Protein AF-A0A015JN19-F1 (afdb_monomer_lite)

Radius of gyration: 40.15 Å; chains: 1; bounding box: 80×91×100 Å

pLDDT: mean 84.76, std 10.64, range [30.58, 96.81]

Secondary structure (DSSP, 8-state):
----------TTS-TTTSS--HHHHHHHHGGGS--S-HHHHHHHHHHHHH-SS-GGG--EE--GGGEEEEEEEETTEEEEEESS-EEEEEETTTTEEEEE-TTEEEEEEEPPSTTHHHHHHS--EEEEEEEE-TTT--EEEEEEEEETTTSS--HHHHHHHTGGGS--S-HHHHHHHHHHHHH-SS-GGG--EE--GGGEEEEEEETTTTEEEEEESS-EEEEEETTTTEEEEESTTEEEEEEE-SSHHHHHHHHT-SSEEEEEEEE-TTT--EEEEEEEEETTTSS--HHHHHHHTGGGS--S-HHHHHHHHHHHHH-SS-GGG--EE--GGGEEEEEEEETTEEEEEESS-EEEEEETTTTEEEEE-TTEEEEEEE-S-GGGHHHHHHT--EEEEEEEE-TTT--EEEEEEEEETTTSS--HHHHHHHTGGGS--S-HHHHHHHHHHHHH-SS-GGG--EE--GGGEEEEEEEETTEEEEEESS-EEEEEETTTTEEEEE-SEEEEEEE-S-TTSHHHHHHH-SEEEEEEEE-TTT--EEEEEEEEETTTSS--HHHHHHHHGGGS--S-HHHHHHHHHHHHH-SS-GGG------GGGEEEEEEEETTEEEEEE------

Structure (mmCIF, N/CA/C/O backbone):
data_AF-A0A015JN19-F1
#
_entry.id   AF-A0A015JN19-F1
#
loop_
_atom_site.group_PDB
_atom_site.id
_atom_site.type_symbol
_atom_site.label_atom_id
_atom_site.label_alt_id
_atom_site.label_comp_id
_atom_site.label_asym_id
_atom_site.label_entity_id
_atom_site.label_seq_id
_atom_site.pdbx_PDB_ins_code
_atom_site.Cartn_x
_atom_site.Cartn_y
_atom_site.Cartn_z
_atom_site.occupancy
_atom_site.B_iso_or_equiv
_atom_site.auth_seq_id
_atom_site.auth_comp_id
_atom_site.auth_asym_id
_atom_site.auth_atom_id
_atom_site.pdbx_PDB_model_num
ATOM 1 N N . MET A 1 1 ? 24.645 48.685 56.802 1.00 35.44 1 MET A N 1
ATOM 2 C CA . MET A 1 1 ? 25.236 47.329 56.812 1.00 35.44 1 MET A CA 1
ATOM 3 C C . MET A 1 1 ? 24.149 46.320 57.137 1.00 35.44 1 MET A C 1
ATOM 5 O O . MET A 1 1 ? 23.300 46.589 57.977 1.00 35.44 1 MET A O 1
ATOM 9 N N . ASP A 1 2 ? 24.126 45.243 56.363 1.00 36.19 2 ASP A N 1
ATOM 10 C CA . ASP A 1 2 ? 22.939 44.540 55.882 1.00 36.19 2 ASP A CA 1
ATOM 11 C C . ASP A 1 2 ? 22.114 43.716 56.876 1.00 36.19 2 ASP A C 1
ATOM 13 O O . ASP A 1 2 ? 22.612 42.882 57.632 1.00 36.19 2 ASP A O 1
ATOM 17 N N . LYS A 1 3 ? 20.789 43.855 56.725 1.00 38.75 3 LYS A N 1
ATOM 18 C CA . LYS A 1 3 ? 19.780 42.887 57.163 1.00 38.75 3 LYS A CA 1
ATOM 19 C C . LYS A 1 3 ? 19.909 41.618 56.312 1.00 38.75 3 LYS A C 1
ATOM 21 O O . LYS A 1 3 ? 19.446 41.584 55.173 1.00 38.75 3 LYS A O 1
ATOM 26 N N . LYS A 1 4 ? 20.450 40.535 56.880 1.00 39.12 4 LYS A N 1
ATOM 27 C CA . LYS A 1 4 ? 20.307 39.184 56.310 1.00 39.12 4 LYS A CA 1
ATOM 28 C C . LYS A 1 4 ? 18.822 38.794 56.276 1.00 39.12 4 LYS A C 1
ATOM 30 O O . LYS A 1 4 ? 18.249 38.359 57.274 1.00 39.12 4 LYS A O 1
ATOM 35 N N . ARG A 1 5 ? 18.198 38.952 55.104 1.00 38.03 5 ARG A N 1
ATOM 36 C CA . ARG A 1 5 ? 16.923 38.324 54.727 1.00 38.03 5 ARG A CA 1
ATOM 37 C C . ARG A 1 5 ? 17.065 36.807 54.906 1.00 38.03 5 ARG A C 1
ATOM 39 O O . ARG A 1 5 ? 17.761 36.155 54.136 1.00 38.03 5 ARG A O 1
ATOM 46 N N . LYS A 1 6 ? 16.379 36.236 55.901 1.00 36.50 6 LYS A N 1
ATOM 47 C CA . LYS A 1 6 ? 16.051 34.803 55.909 1.00 36.50 6 LYS A CA 1
ATOM 48 C C . LYS A 1 6 ? 15.160 34.536 54.693 1.00 36.50 6 LYS A C 1
ATOM 50 O O . LYS A 1 6 ? 13.994 34.925 54.689 1.00 36.50 6 LYS A O 1
ATOM 55 N N . ILE A 1 7 ? 15.710 33.904 53.659 1.00 38.81 7 ILE A N 1
ATOM 56 C CA . ILE A 1 7 ? 14.927 33.360 52.547 1.00 38.81 7 ILE A CA 1
ATOM 57 C C . ILE A 1 7 ? 14.112 32.196 53.115 1.00 38.81 7 ILE A C 1
ATOM 59 O O . ILE A 1 7 ? 14.630 31.120 53.401 1.00 38.81 7 ILE A O 1
ATOM 63 N N . LYS A 1 8 ? 12.823 32.446 53.339 1.00 35.91 8 LYS A N 1
ATOM 64 C CA . LYS A 1 8 ? 11.819 31.431 53.648 1.00 35.91 8 LYS A CA 1
ATOM 65 C C . LYS A 1 8 ? 11.546 30.694 52.329 1.00 35.91 8 LYS A C 1
ATOM 67 O O . LYS A 1 8 ? 10.739 31.162 51.533 1.00 35.91 8 LYS A O 1
ATOM 72 N N . LEU A 1 9 ? 12.277 29.612 52.045 1.00 39.22 9 LEU A N 1
ATOM 73 C CA . LEU A 1 9 ? 11.981 28.726 50.910 1.00 39.22 9 LEU A CA 1
ATOM 74 C C . LEU A 1 9 ? 10.524 28.256 51.042 1.00 39.22 9 LEU A C 1
ATOM 76 O O . LEU A 1 9 ? 10.149 27.619 52.026 1.00 39.22 9 LEU A O 1
ATOM 80 N N . SER A 1 10 ? 9.674 28.663 50.102 1.00 44.41 10 SER A N 1
ATOM 81 C CA . SER A 1 10 ? 8.234 28.440 50.169 1.00 44.41 10 SER A CA 1
ATOM 82 C C . SER A 1 10 ? 7.906 26.963 49.939 1.00 44.41 10 SER A C 1
ATOM 84 O O . SER A 1 10 ? 8.078 26.457 48.831 1.00 44.41 10 SER A O 1
ATOM 86 N N . TYR A 1 11 ? 7.340 26.303 50.950 1.00 54.66 11 TYR A N 1
ATOM 87 C CA . TYR A 1 11 ? 6.788 24.938 50.896 1.00 54.66 11 TYR A CA 1
ATOM 88 C C . TYR A 1 11 ? 5.686 24.724 49.831 1.00 54.66 11 TYR A C 1
ATOM 90 O O . TYR A 1 11 ? 5.225 23.603 49.637 1.00 54.66 11 TYR A O 1
ATOM 98 N N . ASN A 1 12 ? 5.285 25.775 49.109 1.00 61.34 12 ASN A N 1
ATOM 99 C CA . ASN A 1 12 ? 4.163 25.762 48.170 1.00 61.34 12 ASN A CA 1
ATOM 100 C C . ASN A 1 12 ? 4.568 25.495 46.712 1.00 61.34 12 ASN A C 1
ATOM 102 O O . ASN A 1 12 ? 3.700 25.334 45.861 1.00 61.34 12 ASN A O 1
ATOM 106 N N . VAL A 1 13 ? 5.863 25.435 46.393 1.00 68.88 13 VAL A N 1
ATOM 107 C CA . VAL A 1 13 ? 6.324 25.222 45.012 1.00 68.88 13 VAL A CA 1
ATOM 108 C C . VAL A 1 13 ? 6.382 23.722 44.712 1.00 68.88 13 VAL A C 1
ATOM 110 O O . VAL A 1 13 ? 6.924 22.925 45.485 1.00 68.88 13 VAL A O 1
ATOM 113 N N . CYS A 1 14 ? 5.765 23.293 43.611 1.00 76.44 14 CYS A N 1
ATOM 114 C CA . CYS A 1 14 ? 5.881 21.925 43.121 1.00 76.44 14 CYS A CA 1
ATOM 115 C C . CYS A 1 14 ? 7.292 21.684 42.577 1.00 76.44 14 CYS A C 1
ATOM 117 O O . CYS A 1 14 ? 7.756 22.447 41.734 1.00 76.44 14 CYS A O 1
ATOM 119 N N . LYS A 1 15 ? 7.962 20.616 43.034 1.00 74.75 15 LYS A N 1
ATOM 120 C CA . LYS A 1 15 ? 9.330 20.282 42.597 1.00 74.75 15 LYS A CA 1
ATOM 121 C C . LYS A 1 15 ? 9.414 19.998 41.095 1.00 74.75 15 LYS A C 1
ATOM 123 O O . LYS A 1 15 ? 10.415 20.330 40.481 1.00 74.75 15 LYS A O 1
ATOM 128 N N . ILE A 1 16 ? 8.360 19.413 40.525 1.00 78.75 16 ILE A N 1
ATOM 129 C CA . ILE A 1 16 ? 8.299 19.046 39.105 1.00 78.75 16 ILE A CA 1
ATOM 130 C C . ILE A 1 16 ? 8.028 20.281 38.237 1.00 78.75 16 ILE A C 1
ATOM 132 O O . ILE A 1 16 ? 8.689 20.487 37.228 1.00 78.75 16 ILE A O 1
ATOM 136 N N . CYS A 1 17 ? 7.080 21.134 38.631 1.00 81.25 17 CYS A N 1
ATOM 137 C CA . CYS A 1 17 ? 6.666 22.275 37.805 1.00 81.25 17 CYS A CA 1
ATOM 138 C C . CYS A 1 17 ? 7.434 23.572 38.095 1.00 81.25 17 CYS A C 1
ATOM 140 O O . CYS A 1 17 ? 7.232 24.560 37.395 1.00 81.25 17 CYS A O 1
ATOM 142 N N . ASN A 1 18 ? 8.228 23.604 39.168 1.00 77.06 18 ASN A N 1
ATOM 143 C CA . ASN A 1 18 ? 8.888 24.795 39.710 1.00 77.06 18 ASN A CA 1
ATOM 144 C C . ASN A 1 18 ? 7.947 26.010 39.915 1.00 77.06 18 ASN A C 1
ATOM 146 O O . ASN A 1 18 ? 8.365 27.164 39.885 1.00 77.06 18 ASN A O 1
ATOM 150 N N . ARG A 1 19 ? 6.650 25.743 40.131 1.00 79.69 19 ARG A N 1
ATOM 151 C CA . ARG A 1 19 ? 5.586 26.719 40.430 1.00 79.69 19 ARG A CA 1
ATOM 152 C C . ARG A 1 19 ? 4.501 26.088 41.307 1.00 79.69 19 ARG A C 1
ATOM 154 O O . ARG A 1 19 ? 4.518 24.874 41.522 1.00 79.69 19 ARG A O 1
ATOM 161 N N . ILE A 1 20 ? 3.565 26.887 41.822 1.00 78.88 20 ILE A N 1
ATOM 162 C CA . ILE A 1 20 ? 2.330 26.353 42.424 1.00 78.88 20 ILE A CA 1
ATOM 163 C C . ILE A 1 20 ? 1.507 25.712 41.297 1.00 78.88 20 ILE A C 1
ATOM 165 O O . ILE A 1 20 ? 1.360 26.306 40.232 1.00 78.88 20 ILE A O 1
ATOM 169 N N . CYS A 1 21 ? 1.034 24.485 41.506 1.00 86.75 21 CYS A N 1
ATOM 170 C CA . CYS A 1 21 ? 0.289 23.700 40.519 1.00 86.75 21 CYS A CA 1
ATOM 171 C C . CYS A 1 21 ? -0.862 22.948 41.214 1.00 86.75 21 CYS A C 1
ATOM 173 O O . CYS A 1 21 ? -0.870 22.877 42.448 1.00 86.75 21 CYS A O 1
ATOM 175 N N . TYR A 1 22 ? -1.808 22.367 40.466 1.00 89.12 22 TYR A N 1
ATOM 176 C CA . TYR A 1 22 ? -3.026 21.775 41.049 1.00 89.12 22 TYR A CA 1
ATOM 177 C C . TYR A 1 22 ? -2.732 20.669 42.066 1.00 89.12 22 TYR A C 1
ATOM 179 O O . TYR A 1 22 ? -3.342 20.656 43.130 1.00 89.12 22 TYR A O 1
ATOM 187 N N . THR A 1 23 ? -1.717 19.833 41.824 1.00 87.75 23 THR A N 1
ATOM 188 C CA . THR A 1 23 ? -1.220 18.836 42.792 1.00 87.75 23 THR A CA 1
ATOM 189 C C . THR A 1 23 ? -1.025 19.401 44.204 1.00 87.75 23 THR A C 1
ATOM 191 O O . THR A 1 23 ? -1.321 18.729 45.187 1.00 87.75 23 THR A O 1
ATOM 194 N N . ARG A 1 24 ? -0.521 20.638 44.339 1.00 87.50 24 ARG A N 1
ATOM 195 C CA . ARG A 1 24 ? -0.306 21.256 45.659 1.00 87.50 24 ARG A CA 1
ATOM 196 C C . ARG A 1 24 ? -1.611 21.642 46.339 1.00 87.50 24 ARG A C 1
ATOM 198 O O . ARG A 1 24 ? -1.690 21.526 47.556 1.00 87.50 24 ARG A O 1
ATOM 205 N N . HIS A 1 25 ? -2.600 22.079 45.567 1.00 88.19 25 HIS A N 1
ATOM 206 C CA . HIS A 1 25 ? -3.937 22.359 46.076 1.00 88.19 25 HIS A CA 1
ATOM 207 C C . HIS A 1 25 ? -4.622 21.062 46.521 1.00 88.19 25 HIS A C 1
ATOM 209 O O . HIS A 1 25 ? -5.074 20.984 47.657 1.00 88.19 25 HIS A O 1
ATOM 215 N N . PHE A 1 26 ? -4.551 19.992 45.721 1.00 90.75 26 PHE A N 1
ATOM 216 C CA . PHE A 1 26 ? -5.075 18.682 46.125 1.00 90.75 26 PHE A CA 1
ATOM 217 C C . PHE A 1 26 ? -4.428 18.145 47.407 1.00 90.75 26 PHE A C 1
ATOM 219 O O . PHE A 1 26 ? -5.138 17.711 48.305 1.00 90.75 26 PHE A O 1
ATOM 226 N N . GLN A 1 27 ? -3.100 18.247 47.548 1.00 88.19 27 GLN A N 1
ATOM 227 C CA . GLN A 1 27 ? -2.390 17.818 48.764 1.00 88.19 27 GLN A CA 1
ATOM 228 C C . GLN A 1 27 ? -2.879 18.512 50.044 1.00 88.19 27 GLN A C 1
ATOM 230 O O . GLN A 1 27 ? -2.790 17.930 51.124 1.00 88.19 27 GLN A O 1
ATOM 235 N N . GLN A 1 28 ? -3.362 19.754 49.944 1.00 85.31 28 GLN A N 1
ATOM 236 C CA . GLN A 1 28 ? -3.921 20.483 51.086 1.00 85.31 28 GLN A CA 1
ATOM 237 C C . GLN A 1 28 ? -5.311 19.956 51.474 1.00 85.31 28 GLN A C 1
ATOM 239 O O . GLN A 1 28 ? -5.663 19.997 52.652 1.00 85.31 28 GLN A O 1
ATOM 244 N N . ASP A 1 29 ? -6.039 19.391 50.508 1.00 84.88 29 ASP A N 1
ATOM 245 C CA . ASP A 1 29 ? -7.428 18.952 50.635 1.00 84.88 29 ASP A CA 1
ATOM 246 C C . ASP A 1 29 ? -7.598 17.429 50.763 1.00 84.88 29 ASP A C 1
ATOM 248 O O . ASP A 1 29 ? -8.730 16.968 50.842 1.00 84.88 29 ASP A O 1
ATOM 252 N N . PHE A 1 30 ? -6.533 16.617 50.822 1.00 87.12 30 PHE A N 1
ATOM 253 C CA . PHE A 1 30 ? -6.646 15.142 50.871 1.00 87.12 30 PHE A CA 1
ATOM 254 C C . PHE A 1 30 ? -7.585 14.608 51.955 1.00 87.12 30 PHE A C 1
ATOM 256 O O . PHE A 1 30 ? -8.261 13.607 51.747 1.00 87.12 30 PHE A O 1
ATOM 263 N N . LYS A 1 31 ? -7.686 15.304 53.091 1.00 84.81 31 LYS A N 1
ATOM 264 C CA . LYS A 1 31 ? -8.605 14.933 54.178 1.00 84.81 31 LYS A CA 1
ATOM 265 C C . LYS A 1 31 ? -10.086 15.017 53.786 1.00 84.81 31 LYS A C 1
ATOM 267 O O . LYS A 1 31 ? -10.908 14.386 54.438 1.00 84.81 31 LYS A O 1
ATOM 272 N N . ASN A 1 32 ? -10.416 15.786 52.751 1.00 83.88 32 ASN A N 1
ATOM 273 C CA . ASN A 1 32 ? -11.778 15.991 52.263 1.00 83.88 32 ASN A CA 1
ATOM 274 C C . ASN A 1 32 ? -12.181 14.960 51.190 1.00 83.88 32 ASN A C 1
ATOM 276 O O . ASN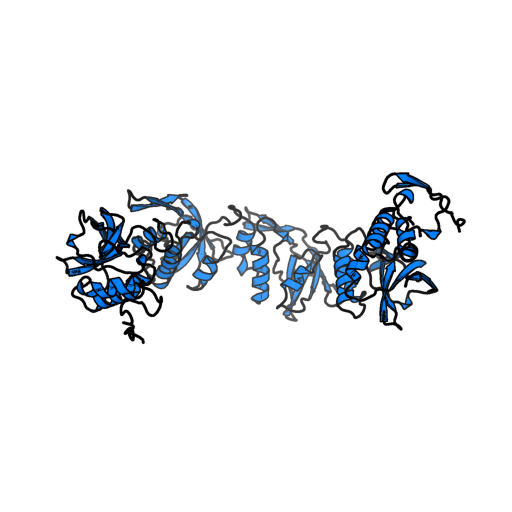 A 1 32 ? -13.350 14.905 50.819 1.00 83.88 32 ASN A O 1
ATOM 280 N N . TRP A 1 33 ? -11.241 14.141 50.703 1.00 85.88 33 TRP A N 1
ATOM 281 C CA . TRP A 1 33 ? -11.442 13.178 49.613 1.00 85.88 33 TRP A CA 1
ATOM 282 C C . TRP A 1 33 ? -11.339 11.727 50.103 1.00 85.88 33 TRP A C 1
ATOM 284 O O . TRP A 1 33 ? -10.601 10.933 49.526 1.00 85.88 33 TRP A O 1
ATOM 294 N N . THR A 1 34 ? -12.033 11.395 51.196 1.00 89.25 34 THR A N 1
ATOM 295 C CA . THR A 1 34 ? -11.994 10.050 51.790 1.00 89.25 34 THR A CA 1
ATOM 296 C C . THR A 1 34 ? -13.304 9.291 51.604 1.00 89.25 34 THR A C 1
ATOM 298 O O . THR A 1 34 ? -14.393 9.804 51.867 1.00 89.25 34 THR A O 1
ATOM 301 N N . SER A 1 35 ? -13.166 8.046 51.165 1.00 89.81 35 SER A N 1
ATOM 302 C CA . SER A 1 35 ? -14.223 7.065 50.939 1.00 89.81 35 SER A CA 1
ATOM 303 C C . SER A 1 35 ? -14.417 6.095 52.104 1.00 89.81 35 SER A C 1
ATOM 305 O O . SER A 1 35 ? -15.334 5.272 52.081 1.00 89.81 35 SER A O 1
ATOM 307 N N . GLY A 1 36 ? -13.521 6.137 53.095 1.00 87.12 36 GLY A N 1
ATOM 308 C CA . GLY A 1 36 ? -13.415 5.119 54.140 1.00 87.12 36 GLY A CA 1
ATOM 309 C C . GLY A 1 36 ? -12.744 3.813 53.690 1.00 87.12 36 GLY A C 1
ATOM 310 O O . GLY A 1 36 ? -12.576 2.918 54.517 1.00 87.12 36 GLY A O 1
ATOM 311 N N . ASN A 1 37 ? -12.335 3.693 52.420 1.00 90.75 37 ASN A N 1
ATOM 312 C CA . ASN A 1 37 ? -11.537 2.585 51.897 1.00 90.75 37 ASN A CA 1
ATOM 313 C C . ASN A 1 37 ? -10.152 3.097 51.474 1.00 90.75 37 ASN A C 1
ATOM 315 O O . ASN A 1 37 ? -10.031 3.938 50.584 1.00 90.75 37 ASN A O 1
ATOM 319 N N . ASN A 1 38 ? -9.103 2.559 52.102 1.00 90.50 38 ASN A N 1
ATOM 320 C CA . ASN A 1 38 ? -7.730 3.012 51.880 1.00 90.50 38 ASN A CA 1
ATOM 321 C C . ASN A 1 38 ? -7.257 2.816 50.435 1.00 90.50 38 ASN A C 1
ATOM 323 O O . ASN A 1 38 ? -6.520 3.658 49.934 1.00 90.50 38 ASN A O 1
ATOM 327 N N . ASP A 1 39 ? -7.665 1.744 49.758 1.00 90.38 39 ASP A N 1
ATOM 328 C CA . ASP A 1 39 ? -7.220 1.455 48.392 1.00 90.38 39 ASP A CA 1
ATOM 329 C C . ASP A 1 39 ? -7.827 2.450 47.396 1.00 90.38 39 ASP A C 1
ATOM 331 O O . ASP A 1 39 ? -7.123 2.992 46.542 1.00 90.38 39 ASP A O 1
ATOM 335 N N . ILE A 1 40 ? -9.112 2.774 47.566 1.00 91.44 40 ILE A N 1
ATOM 336 C CA . ILE A 1 40 ? -9.801 3.807 46.780 1.00 91.44 40 ILE A CA 1
ATOM 337 C C . ILE A 1 40 ? -9.209 5.187 47.065 1.00 91.44 40 ILE A C 1
ATOM 339 O O . ILE A 1 40 ? -8.918 5.933 46.130 1.00 91.44 40 ILE A O 1
ATOM 343 N N . ASP A 1 41 ? -8.990 5.520 48.337 1.00 93.06 41 ASP A N 1
ATOM 344 C CA . ASP A 1 41 ? -8.435 6.815 48.738 1.00 93.06 41 ASP A CA 1
ATOM 345 C C . ASP A 1 41 ? -7.018 6.996 48.187 1.00 93.06 41 ASP A C 1
ATOM 347 O O . ASP A 1 41 ? -6.698 8.044 47.621 1.00 93.06 41 ASP A O 1
ATOM 351 N N . ASN A 1 42 ? -6.186 5.955 48.275 1.00 91.56 42 ASN A N 1
ATOM 352 C CA . ASN A 1 42 ? -4.843 5.938 47.701 1.00 91.56 42 ASN A CA 1
ATOM 353 C C . ASN A 1 42 ? -4.886 6.096 46.175 1.00 91.56 42 ASN A C 1
ATOM 355 O O . ASN A 1 42 ? -4.088 6.855 45.621 1.00 91.56 42 ASN A O 1
ATOM 359 N N . PHE A 1 43 ? -5.820 5.428 45.492 1.00 92.19 43 PHE A N 1
ATOM 360 C CA . PHE A 1 43 ? -5.988 5.550 44.045 1.00 92.19 43 PHE A CA 1
ATOM 361 C C . PHE A 1 43 ? -6.420 6.965 43.632 1.00 92.19 43 PHE A C 1
ATOM 363 O O . PHE A 1 43 ? -5.806 7.572 42.751 1.00 92.19 43 PHE A O 1
ATOM 370 N N . ILE A 1 44 ? -7.418 7.542 44.307 1.00 93.38 44 ILE A N 1
ATOM 371 C CA . ILE A 1 44 ? -7.865 8.923 44.076 1.00 93.38 44 ILE A CA 1
ATOM 372 C C . ILE A 1 44 ? -6.698 9.894 44.288 1.00 93.38 44 ILE A C 1
ATOM 374 O O . ILE A 1 44 ? -6.381 10.678 43.389 1.00 93.38 44 ILE A O 1
ATOM 378 N N . GLN A 1 45 ? -5.993 9.795 45.417 1.00 93.62 45 GLN A N 1
ATOM 379 C CA . GLN A 1 45 ? -4.831 10.638 45.708 1.00 93.62 45 GLN A CA 1
ATOM 380 C C . GLN A 1 45 ? -3.723 10.473 44.663 1.00 93.62 45 GLN A C 1
ATOM 382 O O . GLN A 1 45 ? -3.128 11.465 44.245 1.00 93.62 45 GLN A O 1
ATOM 387 N N . TYR A 1 46 ? -3.465 9.254 44.185 1.00 92.56 46 TYR A N 1
ATOM 388 C CA . TYR A 1 46 ? -2.499 9.002 43.117 1.00 92.56 46 TYR A CA 1
ATOM 389 C C . TYR A 1 46 ? -2.848 9.767 41.827 1.00 92.56 46 TYR A C 1
ATOM 391 O O . TYR A 1 46 ? -1.980 10.431 41.242 1.00 92.56 46 TYR A O 1
ATOM 399 N N . THR A 1 47 ? -4.120 9.753 41.408 1.00 92.62 47 THR A N 1
ATOM 400 C CA . THR A 1 47 ? -4.562 10.524 40.229 1.00 92.62 47 THR A CA 1
ATOM 401 C C . THR A 1 47 ? -4.429 12.036 40.446 1.00 92.62 47 THR A C 1
ATOM 403 O O . THR A 1 47 ? -3.905 12.747 39.586 1.00 92.62 47 THR A O 1
ATOM 406 N N . GLN A 1 48 ? -4.795 12.528 41.633 1.00 93.44 48 GLN A N 1
ATOM 407 C CA . GLN A 1 48 ? -4.676 13.937 42.021 1.00 93.44 48 GLN A CA 1
ATOM 408 C C . GLN A 1 48 ? -3.217 14.413 42.080 1.00 93.44 48 GLN A C 1
ATOM 410 O O . GLN A 1 48 ? -2.898 15.531 41.667 1.00 93.44 48 GLN A O 1
ATOM 415 N N . LEU A 1 49 ? -2.300 13.564 42.555 1.00 91.56 49 LEU A N 1
ATOM 416 C CA . LEU A 1 49 ? -0.868 13.863 42.589 1.00 91.56 49 LEU A CA 1
ATOM 417 C C . LEU A 1 49 ? -0.284 14.011 41.183 1.00 91.56 49 LEU A C 1
ATOM 419 O O . LEU A 1 49 ? 0.580 14.862 40.971 1.00 91.56 49 LEU A O 1
ATOM 423 N N . SER A 1 50 ? -0.809 13.249 40.226 1.00 89.75 50 SER A N 1
ATOM 424 C CA . SER A 1 50 ? -0.388 13.264 38.822 1.00 89.75 50 SER A CA 1
ATOM 425 C C . SER A 1 50 ? -0.942 14.462 38.029 1.00 89.75 50 SER A C 1
ATOM 427 O O . SER A 1 50 ? -0.414 14.816 36.970 1.00 89.75 50 SER A O 1
ATOM 429 N N . ALA A 1 51 ? -1.978 15.132 38.541 1.00 89.25 51 ALA A N 1
ATOM 430 C CA . ALA A 1 51 ? -2.696 16.228 37.892 1.00 89.25 51 ALA A CA 1
ATOM 431 C C . ALA A 1 51 ? -1.978 17.586 38.024 1.00 89.25 51 ALA A C 1
ATOM 433 O O . ALA A 1 51 ? -2.530 18.555 38.522 1.00 89.25 51 ALA A O 1
ATOM 434 N N . HIS A 1 52 ? -0.721 17.692 37.590 1.00 88.12 52 HIS A N 1
ATOM 435 C CA . HIS A 1 52 ? 0.091 18.897 37.803 1.00 88.12 52 HIS A CA 1
ATOM 436 C C . HIS A 1 52 ? -0.479 20.174 37.168 1.00 88.12 52 HIS A C 1
ATOM 438 O O . HIS A 1 52 ? -0.726 21.162 37.859 1.00 88.12 52 HIS A O 1
ATOM 444 N N . ASN A 1 53 ? -0.641 20.157 35.846 1.00 84.75 53 ASN A N 1
ATOM 445 C CA . ASN A 1 53 ? -1.090 21.303 35.048 1.00 84.75 53 ASN A CA 1
ATOM 446 C C . ASN A 1 53 ? -2.445 21.048 34.376 1.00 84.75 53 ASN A C 1
ATOM 448 O O . ASN A 1 53 ? -2.910 21.886 33.614 1.00 84.75 53 ASN A O 1
ATOM 452 N N . ASP A 1 54 ? -3.036 19.882 34.620 1.00 87.12 54 ASP A N 1
ATOM 453 C CA . ASP A 1 54 ? -4.275 19.443 33.998 1.00 87.12 54 ASP A CA 1
ATOM 454 C C . ASP A 1 54 ? -5.139 18.776 35.062 1.00 87.12 54 ASP A C 1
ATOM 456 O O . ASP A 1 54 ? -4.884 17.640 35.469 1.00 87.12 54 ASP A O 1
ATOM 460 N N . VAL A 1 55 ? -6.128 19.526 35.542 1.00 89.44 55 VAL A N 1
ATOM 461 C CA . VAL A 1 55 ? -7.023 19.083 36.609 1.00 89.44 55 VAL A CA 1
ATOM 462 C C . VAL A 1 55 ? -7.987 17.993 36.138 1.00 89.44 55 VAL A C 1
ATOM 464 O O . VAL A 1 55 ? -8.449 17.213 36.962 1.00 89.44 55 VAL A O 1
ATOM 467 N N . LYS A 1 56 ? -8.218 17.852 34.820 1.00 85.69 56 LYS A N 1
ATOM 468 C CA . LYS A 1 56 ? -9.086 16.803 34.255 1.00 85.69 56 LYS A CA 1
ATOM 469 C C . LYS A 1 56 ? -8.555 15.387 34.521 1.00 85.69 56 LYS A C 1
ATOM 471 O O . LYS A 1 56 ? -9.293 14.421 34.365 1.00 85.69 56 LYS A O 1
ATOM 476 N N . LYS A 1 57 ? -7.277 15.249 34.897 1.00 84.94 57 LYS A N 1
ATOM 477 C CA . LYS A 1 57 ? -6.646 13.967 35.256 1.00 84.94 57 LYS A CA 1
ATOM 478 C C . LYS A 1 57 ? -6.929 13.524 36.692 1.00 84.94 57 LYS A C 1
ATOM 480 O O . LYS A 1 57 ? -6.647 12.376 37.022 1.00 84.94 57 LYS A O 1
ATOM 485 N N . ALA A 1 58 ? -7.413 14.424 37.543 1.00 92.12 58 ALA A N 1
ATOM 486 C CA . ALA A 1 58 ? -7.697 14.130 38.937 1.00 92.12 58 ALA A CA 1
ATOM 487 C C . ALA A 1 58 ? -9.091 13.519 39.083 1.00 92.12 58 ALA A C 1
ATOM 489 O O . ALA A 1 58 ? -10.068 14.080 38.591 1.00 92.12 58 ALA A O 1
ATOM 490 N N . LEU A 1 59 ? -9.182 12.402 39.802 1.00 94.06 59 LEU A N 1
ATOM 491 C CA . LEU A 1 59 ? -10.462 11.861 40.238 1.00 94.06 59 LEU A CA 1
ATOM 492 C C . LEU A 1 59 ? -10.912 12.521 41.542 1.00 94.06 59 LEU A C 1
ATOM 494 O O . LEU A 1 59 ? -10.106 12.910 42.394 1.00 94.06 59 LEU A O 1
ATOM 498 N N . GLU A 1 60 ? -12.226 12.607 41.697 1.00 94.12 60 GLU A N 1
ATOM 499 C CA . GLU A 1 60 ? -12.891 13.116 42.888 1.00 94.12 60 GLU A CA 1
ATOM 500 C C . GLU A 1 60 ? -13.515 11.967 43.689 1.00 94.12 60 GLU A C 1
ATOM 502 O O . GLU A 1 60 ? -14.104 11.041 43.128 1.00 94.12 60 GLU A O 1
ATOM 507 N N . TRP A 1 61 ? -13.442 12.044 45.016 1.00 95.94 61 TRP A N 1
ATOM 508 C CA . TRP A 1 61 ? -14.436 11.364 45.841 1.00 95.94 61 TRP A CA 1
ATOM 509 C C . TRP A 1 61 ? -15.708 12.210 45.837 1.00 95.94 61 TRP A C 1
ATOM 511 O O . TRP A 1 61 ? -15.682 13.362 46.269 1.00 95.94 61 TRP A O 1
ATOM 521 N N . ILE A 1 62 ? -16.809 11.659 45.331 1.00 95.38 62 ILE A N 1
ATOM 522 C CA . ILE A 1 62 ? -18.067 12.391 45.174 1.00 95.38 62 ILE A CA 1
ATOM 523 C C . ILE A 1 62 ? -19.084 11.826 46.171 1.00 95.38 62 ILE A C 1
ATOM 525 O O . ILE A 1 62 ? -19.507 10.674 46.014 1.00 95.38 62 ILE A O 1
ATOM 529 N N . PRO A 1 63 ? -19.503 12.604 47.186 1.00 95.00 63 PRO A N 1
ATOM 530 C CA . PRO A 1 63 ? -20.539 12.171 48.115 1.00 95.00 63 PRO A CA 1
ATOM 531 C C . PRO A 1 63 ? -21.836 11.814 47.376 1.00 95.00 63 PRO A C 1
ATOM 533 O O . PRO A 1 63 ? -22.258 12.511 46.453 1.00 95.00 63 PRO A O 1
ATOM 536 N N . TYR A 1 64 ? -22.454 10.692 47.747 1.00 95.31 64 TYR A N 1
ATOM 537 C CA . TYR A 1 64 ? -23.578 10.132 46.987 1.00 95.31 64 TYR A CA 1
ATOM 538 C C . TYR A 1 64 ? -24.833 11.020 47.013 1.00 95.31 64 TYR A C 1
ATOM 540 O O . TYR A 1 64 ? -25.609 11.041 46.062 1.00 95.31 64 TYR A O 1
ATOM 548 N N . ASP A 1 65 ? -25.005 11.817 48.068 1.00 95.06 65 ASP A N 1
ATOM 549 C CA . ASP A 1 65 ? -26.082 12.802 48.228 1.00 95.06 65 ASP A CA 1
ATOM 550 C C . ASP A 1 65 ? -25.984 13.988 47.247 1.00 95.06 65 ASP A C 1
ATOM 552 O O . ASP A 1 65 ? -26.920 14.780 47.123 1.00 95.06 65 ASP A O 1
ATOM 556 N N . ARG A 1 66 ? -24.875 14.110 46.505 1.00 96.31 66 ARG A N 1
ATOM 557 C CA . ARG A 1 66 ? -24.729 15.078 45.405 1.00 96.31 66 ARG A CA 1
ATOM 558 C C . ARG A 1 66 ? -25.420 14.628 44.116 1.00 96.31 66 ARG A C 1
ATOM 560 O O . ARG A 1 66 ? -25.470 15.418 43.167 1.00 96.31 66 ARG A O 1
ATOM 567 N N . PHE A 1 67 ? -25.942 13.401 44.070 1.00 96.56 67 PHE A N 1
ATOM 568 C CA . PHE A 1 67 ? -26.689 12.863 42.938 1.00 96.56 67 PHE A CA 1
ATOM 569 C C . PHE A 1 67 ? -28.195 12.864 43.200 1.00 96.56 67 PHE A C 1
ATOM 571 O O . PHE A 1 67 ? -28.662 12.488 44.272 1.00 96.56 67 PHE A O 1
ATOM 578 N N . HIS A 1 68 ? -28.977 13.235 42.189 1.00 95.19 68 HIS A N 1
ATOM 579 C CA . HIS A 1 68 ? -30.437 13.158 42.231 1.00 95.19 68 HIS A CA 1
ATOM 580 C C . HIS A 1 68 ? -31.000 12.664 40.895 1.00 95.19 68 HIS A C 1
ATOM 582 O O . HIS A 1 68 ? -30.276 12.536 39.907 1.00 95.19 68 HIS A O 1
ATOM 588 N N . ASN A 1 69 ? -32.303 12.366 40.854 1.00 94.81 69 ASN A N 1
ATOM 589 C CA . ASN A 1 69 ? -32.962 11.773 39.682 1.00 94.81 69 ASN A CA 1
ATOM 590 C C . ASN A 1 69 ? -32.254 10.500 39.180 1.00 94.81 69 ASN A C 1
ATOM 592 O O . ASN A 1 69 ? -32.118 10.300 37.972 1.00 94.81 69 ASN A O 1
ATOM 596 N N . ILE A 1 70 ? -31.786 9.661 40.109 1.00 94.31 70 ILE A N 1
ATOM 597 C CA . ILE A 1 70 ? -31.063 8.428 39.799 1.00 94.31 70 ILE A CA 1
ATOM 598 C C . ILE A 1 70 ? -32.035 7.437 39.151 1.00 94.31 70 ILE A C 1
ATOM 600 O O . ILE A 1 70 ? -33.053 7.071 39.736 1.00 94.31 70 ILE A O 1
ATOM 604 N N . LYS A 1 71 ? -31.729 7.021 37.925 1.00 92.19 71 LYS A N 1
ATOM 605 C CA . LYS A 1 71 ? -32.517 6.078 37.128 1.00 92.19 71 LYS A CA 1
ATOM 606 C C . LYS A 1 71 ? -31.669 4.861 36.810 1.00 92.19 71 LYS A C 1
ATOM 608 O O . LYS A 1 71 ? -30.559 5.003 36.301 1.00 92.19 71 LYS A O 1
ATOM 613 N N . TYR A 1 72 ? -32.200 3.676 37.083 1.00 88.88 72 TYR A N 1
ATOM 614 C CA . TYR A 1 72 ? -31.599 2.430 36.618 1.00 88.88 72 TYR A CA 1
ATOM 615 C C . TYR A 1 72 ? -31.593 2.393 35.085 1.00 88.88 72 TYR A C 1
ATOM 617 O O . TYR A 1 72 ? -32.587 2.767 34.459 1.00 88.88 72 TYR A O 1
ATOM 625 N N . VAL A 1 73 ? -30.471 1.975 34.497 1.00 82.44 73 VAL A N 1
ATOM 626 C CA . VAL A 1 73 ? -30.328 1.786 33.048 1.00 82.44 73 VAL A CA 1
ATOM 627 C C . VAL A 1 73 ? -30.315 0.289 32.748 1.00 82.44 73 VAL A C 1
ATOM 629 O O . VAL A 1 73 ? -31.271 -0.222 32.180 1.00 82.44 73 VAL A O 1
ATOM 632 N N . GLU A 1 74 ? -29.265 -0.416 33.176 1.00 79.25 74 GLU A N 1
ATOM 633 C CA . GLU A 1 74 ? -29.105 -1.876 33.062 1.00 79.25 74 GLU A CA 1
ATOM 634 C C . GLU A 1 74 ? -27.869 -2.336 33.857 1.00 79.25 74 GLU A C 1
ATOM 636 O O . GLU A 1 74 ? -27.006 -1.506 34.117 1.00 79.25 74 GLU A O 1
ATOM 641 N N . LYS A 1 75 ? -27.748 -3.629 34.213 1.00 73.12 75 LYS A N 1
ATOM 642 C CA . LYS A 1 75 ? -26.530 -4.280 34.772 1.00 73.12 75 LYS A CA 1
ATOM 643 C C . LYS A 1 75 ? -25.621 -3.345 35.600 1.00 73.12 75 LYS A C 1
ATOM 645 O O . LYS A 1 75 ? -24.545 -2.947 35.157 1.00 73.12 75 LYS A O 1
ATOM 650 N N . ASP A 1 76 ? -26.078 -2.980 36.797 1.00 82.12 76 ASP A N 1
ATOM 651 C CA . ASP A 1 76 ? -25.328 -2.152 37.758 1.00 82.12 76 ASP A CA 1
ATOM 652 C C . ASP A 1 76 ? -24.878 -0.770 37.236 1.00 82.12 76 ASP A C 1
ATOM 654 O O . ASP A 1 76 ? -23.901 -0.178 37.716 1.00 82.12 76 ASP A O 1
ATOM 658 N N . ARG A 1 77 ? -25.614 -0.241 36.253 1.00 87.75 77 ARG A N 1
ATOM 659 C CA . ARG A 1 77 ? -25.432 1.078 35.651 1.00 87.75 77 ARG A CA 1
ATOM 660 C C . ARG A 1 77 ? -26.664 1.946 35.880 1.00 87.75 77 ARG A C 1
ATOM 662 O O . ARG A 1 77 ? -27.795 1.548 35.597 1.00 87.75 77 ARG A O 1
ATOM 669 N N . TYR A 1 78 ? -26.424 3.168 36.333 1.00 91.62 78 TYR A N 1
ATOM 670 C CA . TYR A 1 78 ? -27.445 4.162 36.635 1.00 91.62 78 TYR A CA 1
ATOM 671 C C . TYR A 1 78 ? -27.116 5.475 35.930 1.00 91.62 78 TYR A C 1
ATOM 673 O O . TYR A 1 78 ? -25.952 5.818 35.740 1.00 91.62 78 TYR A O 1
ATOM 681 N N . GLN A 1 79 ? -28.138 6.234 35.560 1.00 92.50 79 GLN A N 1
ATOM 682 C CA . GLN A 1 79 ? -28.000 7.614 35.115 1.00 92.50 79 GLN A CA 1
ATOM 683 C C . GLN A 1 79 ? -28.449 8.535 36.249 1.00 92.50 79 GLN A C 1
ATOM 685 O O . GLN A 1 79 ? -29.517 8.319 36.813 1.00 92.50 79 GLN A O 1
ATOM 690 N N . ALA A 1 80 ? -27.674 9.568 36.563 1.00 95.62 80 ALA A N 1
ATOM 691 C CA . ALA A 1 80 ? -28.003 10.522 37.618 1.00 95.62 80 ALA A CA 1
ATOM 692 C C . ALA A 1 80 ? -27.679 11.957 37.198 1.00 95.62 80 ALA A C 1
ATOM 694 O O . ALA A 1 80 ? -26.830 12.182 36.334 1.00 95.62 80 ALA A O 1
ATOM 695 N N . ASN A 1 81 ? -28.332 12.927 37.833 1.00 95.94 81 ASN A N 1
ATOM 696 C CA . ASN A 1 81 ? -27.945 14.330 37.757 1.00 95.94 81 ASN A CA 1
ATOM 697 C C . ASN A 1 81 ? -26.962 14.627 38.893 1.00 95.94 81 ASN A C 1
ATOM 699 O O . ASN A 1 81 ? -27.254 14.314 40.047 1.00 95.94 81 ASN A O 1
ATOM 703 N N . TRP A 1 82 ? -25.818 15.228 38.575 1.00 96.81 82 TRP A N 1
ATOM 704 C CA . TRP A 1 82 ? -24.796 15.620 39.541 1.00 96.81 82 TRP A CA 1
ATOM 705 C C . TRP A 1 82 ? -24.824 17.130 39.787 1.00 96.81 82 TRP A C 1
ATOM 707 O O . TRP A 1 82 ? -24.597 17.918 38.869 1.00 96.81 82 TRP A O 1
ATOM 717 N N . ASN A 1 83 ? -25.073 17.528 41.036 1.00 94.38 83 ASN A N 1
ATOM 718 C CA . ASN A 1 83 ? -25.296 18.926 41.413 1.00 94.38 83 ASN A CA 1
ATOM 719 C C . ASN A 1 83 ? -24.076 19.834 41.196 1.00 94.38 83 ASN A C 1
ATOM 721 O O . ASN A 1 83 ? -24.224 20.974 40.759 1.00 94.38 83 ASN A O 1
ATOM 725 N N . ASP A 1 84 ? -22.876 19.346 41.516 1.00 92.44 84 ASP A N 1
ATOM 726 C CA . ASP A 1 84 ? -21.681 20.196 41.607 1.00 92.44 84 ASP A CA 1
ATOM 727 C C . ASP A 1 84 ? -21.067 20.532 40.251 1.00 92.44 84 ASP A C 1
ATOM 729 O O . ASP A 1 84 ? -20.537 21.631 40.066 1.00 92.44 84 ASP A O 1
ATOM 733 N N . GLY A 1 85 ? -21.124 19.577 39.322 1.00 91.19 85 GLY A N 1
ATOM 734 C CA . GLY A 1 85 ? -20.313 19.607 38.114 1.00 91.19 85 GLY A CA 1
ATOM 735 C C . GLY A 1 85 ? -18.833 19.320 38.379 1.00 91.19 85 GLY A C 1
ATOM 736 O O . GLY A 1 85 ? -18.370 19.264 39.523 1.00 91.19 85 GLY A O 1
ATOM 737 N N . ASN A 1 86 ? -18.070 19.131 37.306 1.00 91.69 86 ASN A N 1
ATOM 738 C CA . ASN A 1 86 ? -16.669 18.734 37.398 1.00 91.69 86 ASN A CA 1
ATOM 739 C C . ASN A 1 86 ? -15.751 19.913 37.727 1.00 91.69 86 ASN A C 1
ATOM 741 O O . ASN A 1 86 ? -16.006 21.053 37.333 1.00 91.69 86 ASN A O 1
ATOM 745 N N . ILE A 1 87 ? -14.643 19.629 38.411 1.00 92.94 87 ILE A N 1
ATOM 746 C CA . ILE A 1 87 ? -13.574 20.610 38.618 1.00 92.94 87 ILE A CA 1
ATOM 747 C C . ILE A 1 87 ? -12.949 20.995 37.265 1.00 92.94 87 ILE A C 1
ATOM 749 O O . ILE A 1 87 ? -12.691 20.134 36.420 1.00 92.94 87 ILE A O 1
ATOM 753 N N . ILE A 1 88 ? -12.700 22.294 37.067 1.00 91.94 88 ILE A N 1
ATOM 754 C CA . ILE A 1 88 ? -12.050 22.839 35.862 1.00 91.94 88 ILE A CA 1
ATOM 755 C C . ILE A 1 88 ? -10.824 23.707 36.146 1.00 91.94 88 ILE A C 1
ATOM 757 O O . ILE A 1 88 ? -9.959 23.816 35.282 1.00 91.94 88 ILE A O 1
ATOM 761 N N . ASP A 1 89 ? -10.728 24.329 37.323 1.00 91.50 89 ASP A N 1
ATOM 762 C CA . ASP A 1 89 ? -9.588 25.176 37.689 1.00 91.50 89 ASP A CA 1
ATOM 763 C C . ASP A 1 89 ? -9.548 25.432 39.205 1.00 91.50 89 ASP A C 1
ATOM 765 O O . ASP A 1 89 ? -10.482 25.091 39.931 1.00 91.50 89 ASP A O 1
ATOM 769 N N . TRP A 1 90 ? -8.490 26.078 39.690 1.00 90.56 90 TRP A N 1
ATOM 770 C CA . TRP A 1 90 ? -8.383 26.572 41.058 1.00 90.56 90 TRP A CA 1
ATOM 771 C C . TRP A 1 90 ? -8.678 28.076 41.129 1.00 90.56 90 TRP A C 1
ATOM 773 O O . TRP A 1 90 ? -7.968 28.896 40.542 1.00 90.56 90 TRP A O 1
ATOM 783 N N . ASP A 1 91 ? -9.689 28.467 41.908 1.00 89.31 91 ASP A N 1
ATOM 784 C CA . ASP A 1 91 ? -9.981 29.874 42.172 1.00 89.31 91 ASP A CA 1
ATOM 785 C C . ASP A 1 91 ? -9.113 30.390 43.328 1.00 89.31 91 ASP A C 1
ATOM 787 O O . ASP A 1 91 ? -9.393 30.184 44.512 1.00 89.31 91 ASP A O 1
ATOM 791 N N . SER A 1 92 ? -8.052 31.118 42.979 1.00 85.94 92 SER A N 1
ATOM 792 C CA . SER A 1 92 ? -7.125 31.696 43.958 1.00 85.94 92 SER A CA 1
ATOM 793 C C . SER A 1 92 ? -7.738 32.779 44.857 1.00 85.94 92 SER A C 1
ATOM 795 O O . SER A 1 92 ? -7.212 33.005 45.949 1.00 85.94 92 SER A O 1
ATOM 797 N N . LYS A 1 93 ? -8.840 33.428 44.447 1.00 88.88 93 LYS A N 1
ATOM 798 C CA . LYS A 1 93 ? -9.522 34.456 45.253 1.00 88.88 93 LYS A CA 1
ATOM 799 C C . LYS A 1 93 ? -10.375 33.810 46.335 1.00 88.88 93 LYS A C 1
ATOM 801 O O . LYS A 1 93 ? -10.264 34.178 47.502 1.00 88.88 93 LYS A O 1
ATOM 806 N N . ASN A 1 94 ? -11.181 32.827 45.938 1.00 88.56 94 ASN A N 1
ATOM 807 C CA . ASN A 1 94 ? -12.097 32.123 46.835 1.00 88.56 94 ASN A CA 1
ATOM 808 C C . ASN A 1 94 ? -11.434 30.955 47.581 1.00 88.56 94 ASN A C 1
ATOM 810 O O . ASN A 1 94 ? -12.029 30.416 48.509 1.00 88.56 94 ASN A O 1
ATOM 814 N N . LYS A 1 95 ? -10.199 30.590 47.200 1.00 86.88 95 LYS A N 1
ATOM 815 C CA . LYS A 1 95 ? -9.446 29.438 47.723 1.00 86.88 95 LYS A CA 1
ATOM 816 C C . LYS A 1 95 ? -10.262 28.146 47.653 1.00 86.88 95 LYS A C 1
ATOM 818 O O . LYS A 1 95 ? -10.324 27.396 48.622 1.00 86.88 95 LYS A O 1
ATOM 823 N N . ASN A 1 96 ? -10.913 27.934 46.514 1.00 90.56 96 ASN A N 1
ATOM 824 C CA . ASN A 1 96 ? -11.755 26.773 46.269 1.00 90.56 96 ASN A CA 1
ATOM 825 C C . ASN A 1 96 ? -11.652 26.340 44.800 1.00 90.56 96 ASN A C 1
ATOM 827 O O . ASN A 1 96 ? -11.216 27.107 43.938 1.00 90.56 96 ASN A O 1
ATOM 831 N N . TRP A 1 97 ? -12.077 25.117 44.506 1.00 91.38 97 TRP A N 1
ATOM 832 C CA . TRP A 1 97 ? -12.121 24.588 43.149 1.00 91.38 97 TRP A CA 1
ATOM 833 C C . TRP A 1 97 ? -13.230 25.257 42.334 1.00 91.38 97 TRP A C 1
ATOM 835 O O . TRP A 1 97 ? -14.396 25.288 42.733 1.00 91.38 97 TRP A O 1
ATOM 845 N N . LYS A 1 98 ? -12.865 25.779 41.162 1.00 92.38 98 LYS A N 1
ATOM 846 C CA . LYS A 1 98 ? -13.810 26.248 40.153 1.00 92.38 98 LYS A CA 1
ATOM 847 C C . LYS A 1 98 ? -14.427 25.028 39.478 1.00 92.38 98 LYS A C 1
ATOM 849 O O . LYS A 1 98 ? -13.702 24.159 38.991 1.00 92.38 98 LYS A O 1
ATOM 854 N N . ARG A 1 99 ? -15.756 24.986 39.432 1.00 92.81 99 ARG A N 1
ATOM 855 C CA . ARG A 1 99 ? -16.529 23.902 38.821 1.00 92.81 99 ARG A CA 1
ATOM 856 C C . ARG A 1 99 ? -17.289 24.378 37.593 1.00 92.81 99 ARG A C 1
ATOM 858 O O . ARG A 1 99 ? -17.640 25.555 37.493 1.00 92.81 99 ARG A O 1
ATOM 865 N N . GLU A 1 100 ? -17.545 23.457 36.679 1.00 89.88 100 GLU A N 1
ATOM 866 C CA . GLU A 1 100 ? -18.360 23.664 35.485 1.00 89.88 100 GLU A CA 1
ATOM 867 C C . GLU A 1 100 ? -19.384 22.537 35.343 1.00 89.88 100 GLU A C 1
ATOM 869 O O . GLU A 1 100 ? -19.131 21.401 35.738 1.00 89.88 100 GLU A O 1
ATOM 874 N N . GLY A 1 101 ? -20.546 22.850 34.765 1.00 83.69 101 GLY A N 1
ATOM 875 C CA . GLY A 1 101 ? -21.578 21.850 34.511 1.00 83.69 101 GLY A CA 1
ATOM 876 C C . GLY A 1 101 ? -22.385 21.487 35.756 1.00 83.69 101 GLY A C 1
ATOM 877 O O . GLY A 1 101 ? -22.493 20.320 36.111 1.00 83.69 101 GLY A O 1
ATOM 878 N N . GLN A 1 102 ? -22.980 22.477 36.417 1.00 89.12 102 GLN A N 1
ATOM 879 C CA . GLN A 1 102 ? -23.959 22.202 37.472 1.00 89.12 102 GLN A CA 1
ATOM 880 C C . GLN A 1 102 ? -25.148 21.416 36.904 1.00 89.12 102 GLN A C 1
ATOM 882 O O . GLN A 1 102 ? -25.623 21.711 35.805 1.00 89.12 102 GLN A O 1
ATOM 887 N N . ASN A 1 103 ? -25.636 20.434 37.663 1.00 90.88 103 ASN A N 1
ATOM 888 C CA . ASN A 1 103 ? -26.728 19.532 37.276 1.00 90.88 103 ASN A CA 1
ATOM 889 C C . ASN A 1 103 ? -26.466 18.727 35.987 1.00 90.88 103 ASN A C 1
ATOM 891 O O . ASN A 1 103 ? -27.410 18.393 35.264 1.00 90.88 103 ASN A O 1
ATOM 895 N N . ILE A 1 104 ? -25.205 18.399 35.678 1.00 92.62 104 ILE A N 1
ATOM 896 C CA . ILE A 1 104 ? -24.888 17.554 34.517 1.00 92.62 104 ILE A CA 1
ATOM 897 C C . ILE A 1 104 ? -25.357 16.116 34.710 1.00 92.62 104 ILE A C 1
ATOM 899 O O . ILE A 1 104 ? -25.371 15.579 35.816 1.00 92.62 104 ILE A O 1
ATOM 903 N N . ILE A 1 105 ? -25.695 15.471 33.597 1.00 92.69 105 ILE A N 1
ATOM 904 C CA . ILE A 1 105 ? -26.044 14.053 33.574 1.00 92.69 105 ILE A CA 1
ATOM 905 C C . ILE A 1 105 ? -24.759 13.220 33.553 1.00 92.69 105 ILE A C 1
ATOM 907 O O . ILE A 1 105 ? -23.936 13.364 32.646 1.00 92.69 105 ILE A O 1
ATOM 911 N N . VAL A 1 106 ? -24.635 12.302 34.508 1.00 94.12 106 VAL A N 1
ATOM 912 C CA . VAL A 1 106 ? -23.532 11.342 34.628 1.00 94.12 106 VAL A CA 1
ATOM 913 C C . VAL A 1 106 ? -24.051 9.908 34.620 1.00 94.12 106 VAL A C 1
ATOM 915 O O . VAL A 1 106 ? -25.228 9.642 34.880 1.00 94.12 106 VAL A O 1
ATOM 918 N N . ILE A 1 107 ? -23.153 8.978 34.316 1.00 93.75 107 ILE A N 1
ATOM 919 C CA . ILE A 1 107 ? -23.373 7.542 34.430 1.00 93.75 107 ILE A CA 1
ATOM 920 C C . ILE A 1 107 ? -22.643 7.049 35.679 1.00 93.75 107 ILE A C 1
ATOM 922 O O . ILE A 1 107 ? -21.435 7.229 35.808 1.00 93.75 107 ILE A O 1
ATOM 926 N N . LEU A 1 108 ? -23.378 6.421 36.590 1.00 94.19 108 LEU A N 1
ATOM 927 C CA . LEU A 1 108 ? -22.830 5.696 37.729 1.00 94.19 108 LEU A CA 1
ATOM 928 C C . LEU A 1 108 ? -22.717 4.228 37.332 1.00 94.19 108 LEU A C 1
ATOM 930 O O . LEU A 1 108 ? -23.722 3.607 36.986 1.00 94.19 108 LEU A O 1
ATOM 934 N N . LYS A 1 109 ? -21.509 3.673 37.353 1.00 91.88 109 LYS A N 1
ATOM 935 C CA . LYS A 1 109 ? -21.259 2.270 36.999 1.00 91.88 109 LYS A CA 1
ATOM 936 C C . LYS A 1 109 ? -20.529 1.589 38.142 1.00 91.88 109 LYS A C 1
ATOM 938 O O . LYS A 1 109 ? -19.509 2.111 38.592 1.00 91.88 109 LYS A O 1
ATOM 943 N N . LYS A 1 110 ? -21.027 0.439 38.601 1.00 91.62 110 LYS A N 1
ATOM 944 C CA . LYS A 1 110 ? -20.381 -0.335 39.670 1.00 91.62 110 LYS A CA 1
ATOM 945 C C . LYS A 1 110 ? -18.891 -0.556 39.380 1.00 91.62 110 LYS A C 1
ATOM 947 O O . LYS A 1 110 ? -18.479 -0.769 38.235 1.00 91.62 110 LYS A O 1
ATOM 952 N N . LEU A 1 111 ? -18.086 -0.392 40.422 1.00 89.94 111 LEU A N 1
ATOM 953 C CA . LEU A 1 111 ? -16.636 -0.515 40.397 1.00 89.94 111 LEU A CA 1
ATOM 954 C C . LEU A 1 111 ? -16.248 -1.863 41.000 1.00 89.94 111 LEU A C 1
ATOM 956 O O . LEU A 1 111 ? -16.612 -2.140 42.142 1.00 89.94 111 LEU A O 1
ATOM 960 N N . ASN A 1 112 ? -15.483 -2.666 40.261 1.00 86.38 112 ASN A N 1
ATOM 961 C CA . ASN A 1 112 ? -14.764 -3.777 40.868 1.00 86.38 112 ASN A CA 1
ATOM 962 C C . ASN A 1 112 ? -13.548 -3.223 41.623 1.00 86.38 112 ASN A C 1
ATOM 964 O O . ASN A 1 112 ? -12.672 -2.596 41.028 1.00 86.38 112 ASN A O 1
ATOM 968 N N . THR A 1 113 ? -13.516 -3.421 42.938 1.00 83.44 113 THR A N 1
ATOM 969 C CA . THR A 1 113 ? -12.440 -2.914 43.795 1.00 83.44 113 THR A CA 1
ATOM 970 C C . THR A 1 113 ? -11.192 -3.796 43.796 1.00 83.44 113 THR A C 1
ATOM 972 O O . THR A 1 113 ? -10.164 -3.346 44.287 1.00 83.44 113 THR A O 1
ATOM 975 N N . GLU A 1 114 ? -11.250 -5.018 43.254 1.00 83.06 114 GLU A N 1
ATOM 976 C CA . GLU A 1 114 ? -10.090 -5.923 43.190 1.00 83.06 114 GLU A CA 1
ATOM 977 C C . GLU A 1 114 ? -9.004 -5.418 42.226 1.00 83.06 114 GLU A C 1
ATOM 979 O O . GLU A 1 114 ? -7.819 -5.571 42.510 1.00 83.06 114 GLU A O 1
ATOM 984 N N . ASP A 1 115 ? -9.393 -4.766 41.122 1.00 82.06 115 ASP A N 1
ATOM 985 C CA . ASP A 1 115 ? -8.459 -4.166 40.158 1.00 82.06 115 ASP A CA 1
ATOM 986 C C . ASP A 1 115 ? -8.970 -2.811 39.636 1.00 82.06 115 ASP A C 1
ATOM 988 O O . ASP A 1 115 ? -9.336 -2.622 38.471 1.00 82.06 115 ASP A O 1
ATOM 992 N N . ILE A 1 116 ? -9.002 -1.834 40.546 1.00 84.81 116 ILE A N 1
ATOM 993 C CA . ILE A 1 116 ? -9.465 -0.464 40.272 1.00 84.81 116 ILE A CA 1
ATOM 994 C C . ILE A 1 116 ? -8.670 0.164 39.116 1.00 84.81 116 ILE A C 1
ATOM 996 O O . ILE A 1 116 ? -9.229 0.884 38.289 1.00 84.81 116 ILE A O 1
ATOM 1000 N N . THR A 1 117 ? -7.366 -0.110 39.026 1.00 83.75 117 THR A N 1
ATOM 1001 C CA . THR A 1 117 ? -6.514 0.493 37.992 1.00 83.75 117 THR A CA 1
ATOM 1002 C C . THR A 1 117 ? -6.947 0.031 36.603 1.00 83.75 117 THR A C 1
ATOM 1004 O O . THR A 1 117 ? -7.138 0.867 35.716 1.00 83.75 117 THR A O 1
ATOM 1007 N N . LEU A 1 118 ? -7.163 -1.275 36.412 1.00 84.00 118 LEU A N 1
ATOM 1008 C CA . LEU A 1 118 ? -7.605 -1.833 35.134 1.00 84.00 118 LEU A CA 1
ATOM 1009 C C . LEU A 1 118 ? -8.989 -1.311 34.717 1.00 84.00 118 LEU A C 1
ATOM 1011 O O . LEU A 1 118 ? -9.179 -0.932 33.558 1.00 84.00 118 LEU A O 1
ATOM 1015 N N . GLU A 1 119 ? -9.925 -1.205 35.664 1.00 84.88 119 GLU A N 1
ATOM 1016 C CA . GLU A 1 119 ? -11.266 -0.647 35.432 1.00 84.88 119 GLU A CA 1
ATOM 1017 C C . GLU A 1 119 ? -11.214 0.786 34.878 1.00 84.88 119 GLU A C 1
ATOM 1019 O O . GLU A 1 119 ? -11.969 1.139 33.972 1.00 84.88 119 GLU A O 1
ATOM 1024 N N . PHE A 1 120 ? -10.321 1.638 35.389 1.00 86.56 120 PHE A N 1
ATOM 1025 C CA . PHE A 1 120 ? -10.189 3.018 34.906 1.00 86.56 120 PHE A CA 1
ATOM 1026 C C . PHE A 1 120 ? -9.346 3.148 33.630 1.00 86.56 120 PHE A C 1
ATOM 1028 O O . PHE A 1 120 ? -9.609 4.055 32.826 1.00 86.56 120 PHE A O 1
ATOM 1035 N N . MET A 1 121 ? -8.362 2.265 33.422 1.00 82.06 121 MET A N 1
ATOM 1036 C CA . MET A 1 121 ? -7.555 2.225 32.196 1.00 82.06 121 MET A CA 1
ATOM 1037 C C . MET A 1 121 ? -8.393 1.833 30.975 1.00 82.06 121 MET A C 1
ATOM 1039 O O . MET A 1 121 ? -8.259 2.464 29.928 1.00 82.06 121 MET A O 1
ATOM 1043 N N . ASN A 1 122 ? -9.297 0.862 31.123 1.00 82.31 122 ASN A N 1
ATOM 1044 C CA . ASN A 1 122 ? -10.148 0.378 30.030 1.00 82.31 122 ASN A CA 1
ATOM 1045 C C . ASN A 1 122 ? -11.363 1.281 29.747 1.00 82.31 122 ASN A C 1
ATOM 1047 O O . ASN A 1 122 ? -12.079 1.078 28.768 1.00 82.31 122 ASN A O 1
ATOM 1051 N N . GLU A 1 123 ? -11.631 2.276 30.593 1.00 88.75 123 GLU A N 1
ATOM 1052 C CA . GLU A 1 123 ? -12.795 3.149 30.451 1.00 88.75 123 GLU A CA 1
ATOM 1053 C C . GLU A 1 123 ? -12.589 4.186 29.333 1.00 88.75 123 GLU A C 1
ATOM 1055 O O . GLU A 1 123 ? -11.629 4.962 29.371 1.00 88.75 123 GLU A O 1
ATOM 1060 N N . ILE A 1 124 ? -13.502 4.246 28.357 1.00 88.75 124 ILE A N 1
ATOM 1061 C CA . ILE A 1 124 ? -13.446 5.234 27.264 1.00 88.75 124 ILE A CA 1
ATOM 1062 C C . ILE A 1 124 ? -14.106 6.548 27.670 1.00 88.75 124 ILE A C 1
ATOM 1064 O O . ILE A 1 124 ? -13.717 7.613 27.179 1.00 88.75 124 ILE A O 1
ATOM 1068 N N . ALA A 1 125 ? -15.098 6.497 28.558 1.00 90.75 125 ALA A N 1
ATOM 1069 C CA . ALA A 1 125 ? -15.765 7.683 29.069 1.00 90.75 125 ALA A CA 1
ATOM 1070 C C . ALA A 1 125 ? -14.838 8.506 29.977 1.00 90.75 125 ALA A C 1
ATOM 1072 O O . ALA A 1 125 ? -14.018 7.962 30.718 1.00 90.75 125 ALA A O 1
ATOM 1073 N N . ILE A 1 126 ? -14.975 9.834 29.951 1.00 90.50 126 ILE A N 1
ATOM 1074 C CA . ILE A 1 126 ? -14.287 10.708 30.912 1.00 90.50 126 ILE A CA 1
ATOM 1075 C C . ILE A 1 126 ? -14.771 10.336 32.312 1.00 90.50 126 ILE A C 1
ATOM 1077 O O . ILE A 1 126 ? -15.967 10.394 32.584 1.00 90.50 126 ILE A O 1
ATOM 1081 N N . ALA A 1 127 ? -13.849 9.964 33.191 1.00 94.06 127 ALA A N 1
ATOM 1082 C CA . ALA A 1 127 ? -14.169 9.654 34.572 1.00 94.06 127 ALA A CA 1
ATOM 1083 C C . ALA A 1 127 ? -13.969 10.898 35.439 1.00 94.06 127 ALA A C 1
ATOM 1085 O O . ALA A 1 127 ? -12.907 11.512 35.397 1.00 94.06 127 ALA A O 1
ATOM 1086 N N . TYR A 1 128 ? -14.991 11.257 36.211 1.00 93.81 128 TYR A N 1
ATOM 1087 C CA . TYR A 1 128 ? -14.936 12.373 37.153 1.00 93.81 128 TYR A CA 1
ATOM 1088 C C . TYR A 1 128 ? -14.518 11.920 38.548 1.00 93.81 128 TYR A C 1
ATOM 1090 O O . TYR A 1 128 ? -13.890 12.674 39.283 1.00 93.81 128 TYR A O 1
ATOM 1098 N N . GLY A 1 129 ? -14.850 10.687 38.929 1.00 94.31 129 GLY A N 1
ATOM 1099 C CA . GLY A 1 129 ? -14.602 10.254 40.292 1.00 94.31 129 GLY A CA 1
ATOM 1100 C C . GLY A 1 129 ? -15.180 8.903 40.662 1.00 94.31 129 GLY A C 1
ATOM 1101 O O . GLY A 1 129 ? -15.591 8.114 39.806 1.00 94.31 129 GLY A O 1
ATOM 1102 N N . ILE A 1 130 ? -15.206 8.664 41.968 1.00 96.38 130 ILE A N 1
ATOM 1103 C CA . ILE A 1 130 ? -15.779 7.486 42.615 1.00 96.38 130 ILE A CA 1
ATOM 1104 C C . ILE A 1 130 ? -16.787 7.965 43.663 1.00 96.38 130 ILE A C 1
ATOM 1106 O O . ILE A 1 130 ? -16.580 8.978 44.329 1.00 96.38 130 ILE A O 1
ATOM 1110 N N . THR A 1 131 ? -17.882 7.230 43.805 1.00 96.44 131 THR A N 1
ATOM 1111 C CA . THR A 1 131 ? -18.875 7.400 44.867 1.00 96.44 131 THR A CA 1
ATOM 1112 C C . THR A 1 131 ? -19.189 6.047 45.503 1.00 96.44 131 THR A C 1
ATOM 1114 O O . THR A 1 131 ? -18.789 5.006 44.977 1.00 96.44 131 THR A O 1
ATOM 1117 N N . GLN A 1 132 ? -19.915 6.036 46.617 1.00 95.75 132 GLN A N 1
ATOM 1118 C CA . GLN A 1 132 ? -20.425 4.813 47.231 1.00 95.75 132 GLN A CA 1
ATOM 1119 C C . GLN A 1 132 ? -21.915 4.945 47.484 1.00 95.75 132 GLN A C 1
ATOM 1121 O O . GLN A 1 132 ? -22.359 5.893 48.130 1.00 95.75 132 GLN A O 1
ATOM 1126 N N . ASN A 1 133 ? -22.679 3.960 47.024 1.00 93.62 133 ASN A N 1
ATOM 1127 C CA . ASN A 1 133 ? -24.089 3.880 47.353 1.00 93.62 133 ASN A CA 1
ATOM 1128 C C . ASN A 1 133 ? -24.241 3.597 48.866 1.00 93.62 133 ASN A C 1
ATOM 1130 O O . ASN A 1 133 ? -23.740 2.578 49.350 1.00 93.62 133 ASN A O 1
ATOM 1134 N N . PRO A 1 134 ? -24.916 4.470 49.636 1.00 92.44 134 PRO A N 1
ATOM 1135 C CA . PRO A 1 134 ? -25.019 4.324 51.084 1.00 92.44 134 PRO A CA 1
ATOM 1136 C C . PRO A 1 134 ? -25.859 3.114 51.513 1.00 92.44 134 PRO A C 1
ATOM 1138 O O . PRO A 1 134 ? -25.648 2.625 52.626 1.00 92.44 134 PRO A O 1
ATOM 1141 N N . GLU A 1 135 ? -26.765 2.631 50.660 1.00 91.06 135 GLU A N 1
ATOM 1142 C CA . GLU A 1 135 ? -27.642 1.485 50.917 1.00 91.06 135 GLU A CA 1
ATOM 1143 C C . GLU A 1 135 ? -26.939 0.164 50.603 1.00 91.06 135 GLU A C 1
ATOM 1145 O O . GLU A 1 135 ? -26.831 -0.695 51.475 1.00 91.06 135 GLU A O 1
ATOM 1150 N N . THR A 1 136 ? -26.408 0.009 49.385 1.00 91.94 136 THR A N 1
ATOM 1151 C CA . THR A 1 136 ? -25.777 -1.256 48.959 1.00 91.94 136 THR A CA 1
ATOM 1152 C C . THR A 1 136 ? -24.318 -1.379 49.379 1.00 91.94 136 THR A C 1
ATOM 1154 O O . THR A 1 136 ? -23.761 -2.470 49.326 1.00 91.94 136 THR A O 1
ATOM 1157 N N . LYS A 1 137 ? -23.690 -0.267 49.785 1.00 92.25 137 LYS A N 1
ATOM 1158 C CA . LYS A 1 137 ? -22.242 -0.132 50.033 1.00 92.25 137 LYS A CA 1
ATOM 1159 C C . LYS A 1 137 ? -21.359 -0.361 48.804 1.00 92.25 137 LYS A C 1
ATOM 1161 O O . LYS A 1 137 ? -20.136 -0.316 48.931 1.00 92.25 137 LYS A O 1
ATOM 1166 N N . ASP A 1 138 ? -21.957 -0.513 47.624 1.00 92.56 138 ASP A N 1
ATOM 1167 C CA . ASP A 1 138 ? -21.231 -0.653 46.366 1.00 92.56 138 ASP A CA 1
ATOM 1168 C C . ASP A 1 138 ? -20.533 0.655 45.988 1.00 92.56 138 ASP A C 1
ATOM 1170 O O . ASP A 1 138 ? -21.150 1.726 45.948 1.00 92.56 138 ASP A O 1
ATOM 1174 N N . TYR A 1 139 ? -19.252 0.551 45.640 1.00 94.75 139 TYR A N 1
ATOM 1175 C CA . TYR A 1 139 ? -18.518 1.640 45.011 1.00 94.75 139 TYR A CA 1
ATOM 1176 C C . TYR A 1 139 ? -18.889 1.747 43.531 1.00 94.75 139 TYR A C 1
ATOM 1178 O O . TYR A 1 139 ? -19.080 0.746 42.837 1.00 94.75 139 TYR A O 1
ATOM 1186 N N . MET A 1 140 ? -18.998 2.975 43.034 1.00 94.69 140 MET A N 1
ATOM 1187 C CA . MET A 1 140 ? -19.386 3.271 41.659 1.00 94.69 140 MET A CA 1
ATOM 1188 C C . MET A 1 140 ? -18.464 4.328 41.066 1.00 94.69 140 MET A C 1
ATOM 1190 O O . MET A 1 140 ? -18.160 5.338 41.696 1.00 94.69 140 MET A O 1
ATOM 1194 N N . ARG A 1 141 ? -18.056 4.116 39.819 1.00 94.94 141 ARG A N 1
ATOM 1195 C CA . ARG A 1 141 ? -17.385 5.122 38.997 1.00 94.94 141 ARG A CA 1
ATOM 1196 C C . ARG A 1 141 ? -18.408 6.127 38.501 1.00 94.94 141 ARG A C 1
ATOM 1198 O O . ARG A 1 141 ? -19.499 5.744 38.079 1.00 94.94 141 ARG A O 1
ATOM 1205 N N . VAL A 1 142 ? -18.020 7.393 38.509 1.00 95.06 142 VAL A N 1
ATOM 1206 C CA . VAL A 1 142 ? -18.822 8.511 38.017 1.00 95.06 142 VAL A CA 1
ATOM 1207 C C . VAL A 1 142 ? -18.258 8.929 36.667 1.00 95.06 142 VAL A C 1
ATOM 1209 O O . VAL A 1 142 ? -17.153 9.467 36.583 1.00 95.06 142 VAL A O 1
ATOM 1212 N N . LEU A 1 143 ? -19.003 8.641 35.605 1.00 94.12 143 LEU A N 1
ATOM 1213 C CA . LEU A 1 143 ? -18.557 8.758 34.222 1.00 94.12 143 LEU A CA 1
ATOM 1214 C C . LEU A 1 143 ? -19.385 9.794 33.460 1.00 94.12 143 LEU A C 1
ATOM 1216 O O . LEU A 1 143 ? -20.596 9.925 33.639 1.00 94.12 143 LEU A O 1
ATOM 1220 N N . SER A 1 144 ? -18.729 10.518 32.566 1.00 91.62 144 SER A N 1
ATOM 1221 C CA . SER A 1 144 ? -19.368 11.385 31.586 1.00 91.62 144 SER A CA 1
ATOM 1222 C C . SER A 1 144 ? -20.051 10.568 30.489 1.00 91.62 144 SER A C 1
ATOM 1224 O O . SER A 1 144 ? -19.688 9.426 30.221 1.00 91.62 144 SER A O 1
ATOM 1226 N N . LYS A 1 145 ? -20.976 11.194 29.756 1.00 88.81 145 LYS A N 1
ATOM 1227 C CA . LYS A 1 145 ? -21.414 10.675 28.449 1.00 88.81 145 LYS A CA 1
ATOM 1228 C C . LYS A 1 145 ? -20.389 10.926 27.338 1.00 88.81 145 LYS A C 1
ATOM 1230 O O . LYS A 1 145 ? -20.598 10.475 26.223 1.00 88.81 145 LYS A O 1
ATOM 1235 N N . LYS A 1 146 ? -19.312 11.669 27.615 1.00 91.06 146 LYS A N 1
ATOM 1236 C CA . LYS A 1 146 ? -18.282 12.055 26.644 1.00 91.06 146 LYS A CA 1
ATOM 1237 C C . LYS A 1 146 ? -17.073 11.123 26.690 1.00 91.06 146 LYS A C 1
ATOM 1239 O O . LYS A 1 146 ? -16.681 10.657 27.758 1.00 91.06 146 LYS A O 1
ATOM 1244 N N . CYS A 1 147 ? -16.454 10.911 25.534 1.00 91.50 147 CYS A N 1
ATOM 1245 C CA . CYS A 1 147 ? -15.250 10.101 25.367 1.00 91.50 147 CYS A CA 1
ATOM 1246 C C . CYS A 1 147 ? -14.001 10.894 25.774 1.00 91.50 147 CYS A C 1
ATOM 1248 O O . CYS A 1 147 ? -13.896 12.074 25.449 1.00 91.50 147 CYS A O 1
ATOM 1250 N N . LYS A 1 148 ? -13.024 10.240 26.416 1.00 90.12 148 LYS A N 1
ATOM 1251 C CA . LYS A 1 148 ? -11.717 10.825 26.768 1.00 90.12 148 LYS A CA 1
ATOM 1252 C C . LYS A 1 148 ? -10.965 11.368 25.548 1.00 90.12 148 LYS A C 1
ATOM 1254 O O . LYS A 1 148 ? -10.358 12.425 25.636 1.00 90.12 148 LYS A O 1
ATOM 1259 N N . LYS A 1 149 ? -10.999 10.642 24.424 1.00 90.38 149 LYS A N 1
ATOM 1260 C CA . LYS A 1 149 ? -10.278 11.000 23.189 1.00 90.38 149 LYS A CA 1
ATOM 1261 C C . LYS A 1 149 ? -10.984 12.107 22.405 1.00 90.38 149 LYS A C 1
ATOM 1263 O O . LYS A 1 149 ? -10.325 13.005 21.899 1.00 90.38 149 LYS A O 1
ATOM 1268 N N . CYS A 1 150 ? -12.309 12.021 22.293 1.00 91.50 150 CYS A N 1
ATOM 1269 C CA . CYS A 1 150 ? -13.089 12.922 21.444 1.00 91.50 150 CYS A CA 1
ATOM 1270 C C . CYS A 1 150 ? -13.598 14.169 22.183 1.00 91.50 150 CYS A C 1
ATOM 1272 O O . CYS A 1 150 ? -13.889 15.172 21.550 1.00 91.50 150 CYS A O 1
ATOM 1274 N N . GLU A 1 151 ? -13.753 14.113 23.508 1.00 87.69 151 GLU A N 1
ATOM 1275 C CA . GLU A 1 151 ? -14.435 15.126 24.335 1.00 87.69 151 GLU A CA 1
ATOM 1276 C C . GLU A 1 151 ? -15.917 15.392 23.964 1.00 87.69 151 GLU A C 1
ATOM 1278 O O . GLU A 1 151 ? -16.549 16.323 24.472 1.00 87.69 151 GLU A O 1
ATOM 1283 N N . TYR A 1 152 ? -16.523 14.522 23.152 1.00 89.50 152 TYR A N 1
ATOM 1284 C CA . TYR A 1 152 ? -17.957 14.475 22.847 1.00 89.50 152 TYR A CA 1
ATOM 1285 C C . TYR A 1 152 ? -18.484 13.028 22.880 1.00 89.50 152 TYR A C 1
ATOM 1287 O O . TYR A 1 152 ? -17.740 12.090 23.185 1.00 89.50 152 TYR A O 1
ATOM 1295 N N . ILE A 1 153 ? -19.790 12.849 22.657 1.00 88.88 153 ILE A N 1
ATOM 1296 C CA . ILE A 1 153 ? -20.438 11.530 22.611 1.00 88.88 153 ILE A CA 1
ATOM 1297 C C . ILE A 1 153 ? -20.101 10.859 21.275 1.00 88.88 153 ILE A C 1
ATOM 1299 O O . ILE A 1 153 ? -20.420 11.410 20.228 1.00 88.88 153 ILE A O 1
ATOM 1303 N N . CYS A 1 154 ? -19.492 9.677 21.302 1.00 91.44 154 CYS A N 1
ATOM 1304 C CA . CYS A 1 154 ? -19.069 8.961 20.093 1.00 91.44 154 CYS A CA 1
ATOM 1305 C C . CYS A 1 154 ? -19.428 7.468 20.178 1.00 91.44 154 CYS A C 1
ATOM 1307 O O . CYS A 1 154 ? -19.802 6.975 21.247 1.00 91.44 154 CYS A O 1
ATOM 1309 N N . PHE A 1 155 ? -19.317 6.743 19.064 1.00 91.81 155 PHE A N 1
ATOM 1310 C CA . PHE A 1 155 ? -19.766 5.354 18.940 1.00 91.81 155 PHE A CA 1
ATOM 1311 C C . PHE A 1 155 ? -19.078 4.390 19.904 1.00 91.81 155 PHE A C 1
ATOM 1313 O O . PHE A 1 155 ? -19.752 3.509 20.435 1.00 91.81 155 PHE A O 1
ATOM 1320 N N . SER A 1 156 ? -17.796 4.586 20.216 1.00 91.62 156 SER A N 1
ATOM 1321 C CA . SER A 1 156 ? -17.062 3.722 21.152 1.00 91.62 156 SER A CA 1
ATOM 1322 C C . SER A 1 156 ? -17.676 3.698 22.552 1.00 91.62 156 SER A C 1
ATOM 1324 O O . SER A 1 156 ? -17.637 2.667 23.221 1.00 91.62 156 SER A O 1
ATOM 1326 N N . ILE A 1 157 ? -18.329 4.788 22.975 1.00 90.56 157 ILE A N 1
ATOM 1327 C CA . ILE A 1 157 ? -19.081 4.830 24.236 1.00 90.56 157 ILE A CA 1
ATOM 1328 C C . ILE A 1 157 ? -20.283 3.893 24.161 1.00 90.56 157 ILE A C 1
ATOM 1330 O O . ILE A 1 157 ? -20.495 3.092 25.068 1.00 90.56 157 ILE A O 1
ATOM 1334 N N . TYR A 1 158 ? -21.068 3.975 23.087 1.00 90.00 158 TYR A N 1
ATOM 1335 C CA . TYR A 1 158 ? -22.232 3.110 22.915 1.00 90.00 158 TYR A CA 1
ATOM 1336 C C . TYR A 1 158 ? -21.817 1.644 22.754 1.00 90.00 158 TYR A C 1
ATOM 1338 O O . TYR A 1 158 ? -22.461 0.772 23.333 1.00 90.00 158 TYR A O 1
ATOM 1346 N N . PHE A 1 159 ? -20.713 1.353 22.060 1.00 91.69 159 PHE A N 1
ATOM 1347 C CA . PHE A 1 159 ? -20.178 -0.005 21.992 1.00 91.69 159 PHE A CA 1
ATOM 1348 C C . PHE A 1 159 ? -19.777 -0.540 23.367 1.00 91.69 159 PHE A C 1
ATOM 1350 O O . PHE A 1 159 ? -20.280 -1.589 23.761 1.00 91.69 159 PHE A O 1
ATOM 1357 N N . GLN A 1 160 ? -18.963 0.199 24.131 1.00 89.12 160 GLN A N 1
ATOM 1358 C CA . GLN A 1 160 ? -18.516 -0.219 25.466 1.00 89.12 160 GLN A CA 1
ATOM 1359 C C . GLN A 1 160 ? -19.684 -0.497 26.419 1.00 89.12 160 GLN A C 1
ATOM 1361 O O . GLN A 1 160 ? -19.609 -1.380 27.274 1.00 89.12 160 GLN A O 1
ATOM 1366 N N . GLN A 1 161 ? -20.781 0.243 26.273 1.00 84.25 161 GLN A N 1
ATOM 1367 C CA . GLN A 1 161 ? -21.994 0.026 27.058 1.00 84.25 161 GLN A CA 1
ATOM 1368 C C . GLN A 1 161 ? -22.723 -1.272 26.684 1.00 84.25 161 GLN A C 1
ATOM 1370 O O . GLN A 1 161 ? -23.369 -1.862 27.541 1.00 84.25 161 GLN A O 1
ATOM 1375 N N . ASN A 1 162 ? -22.578 -1.738 25.443 1.00 86.25 162 ASN A N 1
ATOM 1376 C CA . ASN A 1 162 ? -23.328 -2.855 24.874 1.00 86.25 162 ASN A CA 1
ATOM 1377 C C . ASN A 1 162 ? -22.468 -4.101 24.591 1.00 86.25 162 ASN A C 1
ATOM 1379 O O . ASN A 1 162 ? -22.922 -4.988 23.877 1.00 86.25 162 ASN A O 1
ATOM 1383 N N . PHE A 1 163 ? -21.253 -4.222 25.139 1.00 87.38 163 PHE A N 1
ATOM 1384 C CA . PHE A 1 163 ? -20.379 -5.389 24.904 1.00 87.38 163 PHE A CA 1
ATOM 1385 C C . PHE A 1 163 ? -21.029 -6.738 25.202 1.00 87.38 163 PHE A C 1
ATOM 1387 O O . PHE A 1 163 ? -20.790 -7.710 24.493 1.00 87.38 163 PHE A O 1
ATOM 1394 N N . ASN A 1 164 ? -21.913 -6.783 26.197 1.00 84.06 164 ASN A N 1
ATOM 1395 C CA . ASN A 1 164 ? -22.651 -7.995 26.545 1.00 84.06 164 ASN A CA 1
ATOM 1396 C C . ASN A 1 164 ? -23.599 -8.483 25.435 1.00 84.06 164 ASN A C 1
ATOM 1398 O O . ASN A 1 164 ? -24.043 -9.624 25.501 1.00 84.06 164 ASN A O 1
ATOM 1402 N N . ASN A 1 165 ? -23.917 -7.639 24.449 1.00 84.50 165 ASN A N 1
ATOM 1403 C CA . ASN A 1 165 ? -24.793 -7.981 23.328 1.00 84.50 165 ASN A CA 1
ATOM 1404 C C . ASN A 1 165 ? -24.025 -8.622 22.160 1.00 84.50 165 ASN A C 1
ATOM 1406 O O . ASN A 1 165 ? -24.651 -9.105 21.222 1.00 84.50 165 ASN A O 1
ATOM 1410 N N . TRP A 1 166 ? -22.688 -8.625 22.206 1.00 84.69 166 TRP A N 1
ATOM 1411 C CA . TRP A 1 166 ? -21.812 -9.052 21.111 1.00 84.69 166 TRP A CA 1
ATOM 1412 C C . TRP A 1 166 ? -20.906 -10.216 21.517 1.00 84.69 166 TRP A C 1
ATOM 1414 O O . TRP A 1 166 ? -19.729 -10.230 21.166 1.00 84.69 166 TRP A O 1
ATOM 1424 N N . THR A 1 167 ? -21.429 -11.156 22.303 1.00 87.19 167 THR A N 1
ATOM 1425 C CA . THR A 1 167 ? -20.637 -12.268 22.832 1.00 87.19 167 THR A CA 1
ATOM 1426 C C . THR A 1 167 ? -20.741 -13.505 21.944 1.00 87.19 167 THR A C 1
ATOM 1428 O O . THR A 1 167 ? -21.824 -13.969 21.588 1.00 87.19 167 THR A O 1
ATOM 1431 N N . SER A 1 168 ? -19.580 -14.058 21.616 1.00 85.25 168 SER A N 1
ATOM 1432 C CA . SER A 1 168 ? -19.386 -15.301 20.868 1.00 85.25 168 SER A CA 1
ATOM 1433 C C . SER A 1 168 ? -19.262 -16.532 21.765 1.00 85.25 168 SER A C 1
ATOM 1435 O O . SER A 1 168 ? -19.115 -17.648 21.273 1.00 85.25 168 SER A O 1
ATOM 1437 N N . CYS A 1 169 ? -19.273 -16.328 23.087 1.00 84.06 169 CYS A N 1
ATOM 1438 C CA . CYS A 1 169 ? -18.851 -17.308 24.093 1.00 84.06 169 CYS A CA 1
ATOM 1439 C C . CYS A 1 169 ? -17.361 -17.696 23.999 1.00 84.06 169 CYS A C 1
ATOM 1441 O O . CYS A 1 169 ? -16.935 -18.642 24.663 1.00 84.06 169 CYS A O 1
ATOM 1443 N N . ASN A 1 170 ? -16.557 -16.956 23.228 1.00 86.81 170 ASN A N 1
ATOM 1444 C CA . ASN A 1 170 ? -15.107 -17.083 23.165 1.00 86.81 170 ASN A CA 1
ATOM 1445 C C . ASN A 1 170 ? -14.444 -15.754 23.540 1.00 86.81 170 ASN A C 1
ATOM 1447 O O . ASN A 1 170 ? -14.539 -14.765 22.818 1.00 86.81 170 ASN A O 1
ATOM 1451 N N . GLU A 1 171 ? -13.724 -15.751 24.662 1.00 85.88 171 GLU A N 1
ATOM 1452 C CA . GLU A 1 171 ? -13.102 -14.543 25.214 1.00 85.88 171 GLU A CA 1
ATOM 1453 C C . GLU A 1 171 ? -12.114 -13.879 24.239 1.00 85.88 171 GLU A C 1
ATOM 1455 O O . GLU A 1 171 ? -12.040 -12.653 24.174 1.00 85.88 171 GLU A O 1
ATOM 1460 N N . GLY A 1 172 ? -11.379 -14.669 23.449 1.00 84.88 172 GLY A N 1
ATOM 1461 C CA . GLY A 1 172 ? -10.416 -14.152 22.477 1.00 84.88 172 GLY A CA 1
ATOM 1462 C C . GLY A 1 172 ? -11.086 -13.386 21.337 1.00 84.88 172 GLY A C 1
ATOM 1463 O O . GLY A 1 172 ? -10.669 -12.272 21.014 1.00 84.88 172 GLY A O 1
ATOM 1464 N N . VAL A 1 173 ? -12.149 -13.955 20.763 1.00 84.75 173 VAL A N 1
ATOM 1465 C CA . VAL A 1 173 ? -12.942 -13.318 19.698 1.00 84.75 173 VAL A CA 1
ATOM 1466 C C . VAL A 1 173 ? -13.683 -12.095 20.234 1.00 84.75 173 VAL A C 1
ATOM 1468 O O . VAL A 1 173 ? -13.631 -11.030 19.618 1.00 84.75 173 VAL A O 1
ATOM 1471 N N . ASP A 1 174 ? -14.294 -12.209 21.415 1.00 89.38 174 ASP A N 1
ATOM 1472 C CA . ASP A 1 174 ? -15.011 -11.103 22.054 1.00 89.38 174 ASP A CA 1
ATOM 1473 C C . ASP A 1 174 ? -14.068 -9.928 22.314 1.00 89.38 174 ASP A C 1
ATOM 1475 O O . ASP A 1 174 ? -14.371 -8.794 21.946 1.00 89.38 174 ASP A O 1
ATOM 1479 N N . LYS A 1 175 ? -12.879 -10.193 22.868 1.00 87.88 175 LYS A N 1
ATOM 1480 C CA . LYS A 1 175 ? -11.861 -9.166 23.113 1.00 87.88 175 LYS A CA 1
ATOM 1481 C C . LYS A 1 175 ? -11.363 -8.529 21.818 1.00 87.88 175 LYS A C 1
ATOM 1483 O O . LYS A 1 175 ? -11.151 -7.318 21.785 1.00 87.88 175 LYS A O 1
ATOM 1488 N N . PHE A 1 176 ? -11.191 -9.311 20.752 1.00 86.19 176 PHE A N 1
ATOM 1489 C CA . PHE A 1 176 ? -10.814 -8.782 19.443 1.00 86.19 176 PHE A CA 1
ATOM 1490 C C . PHE A 1 176 ? -11.871 -7.805 18.905 1.00 86.19 176 PHE A C 1
ATOM 1492 O O . PHE A 1 176 ? -11.542 -6.660 18.591 1.00 86.19 176 PHE A O 1
ATOM 1499 N N . ILE A 1 177 ? -13.143 -8.216 18.883 1.00 89.50 177 ILE A N 1
ATOM 1500 C CA . ILE A 1 177 ? -14.264 -7.372 18.441 1.00 89.50 177 ILE A CA 1
ATOM 1501 C C . ILE A 1 177 ? -14.351 -6.108 19.304 1.00 89.50 177 ILE A C 1
ATOM 1503 O O . ILE A 1 177 ? -14.422 -4.998 18.774 1.00 89.50 177 ILE A O 1
ATOM 1507 N N . GLN A 1 178 ? -14.281 -6.254 20.629 1.00 90.25 178 GLN A N 1
ATOM 1508 C CA . GLN A 1 178 ? -14.332 -5.136 21.570 1.00 90.25 178 GLN A CA 1
ATOM 1509 C C . GLN A 1 178 ? -13.193 -4.140 21.337 1.00 90.25 178 GLN A C 1
ATOM 1511 O O . GLN A 1 178 ? -13.444 -2.939 21.315 1.00 90.25 178 GLN A O 1
ATOM 1516 N N . ASN A 1 179 ? -11.961 -4.597 21.097 1.00 88.56 179 ASN A N 1
ATOM 1517 C CA . ASN A 1 179 ? -10.834 -3.705 20.806 1.00 88.56 179 ASN A CA 1
ATOM 1518 C C . ASN A 1 179 ? -11.092 -2.842 19.559 1.00 88.56 179 ASN A C 1
ATOM 1520 O O . ASN A 1 179 ? -10.868 -1.628 19.595 1.00 88.56 179 ASN A O 1
ATOM 1524 N N . ILE A 1 180 ? -11.617 -3.440 18.484 1.00 89.12 180 ILE A N 1
ATOM 1525 C CA . ILE A 1 180 ? -11.994 -2.701 17.270 1.00 89.12 180 ILE A CA 1
ATOM 1526 C C . ILE A 1 180 ? -13.120 -1.705 17.566 1.00 89.12 180 ILE A C 1
ATOM 1528 O O . ILE A 1 180 ? -13.025 -0.524 17.218 1.00 89.12 180 ILE A O 1
ATOM 1532 N N . GLN A 1 181 ? -14.152 -2.135 18.286 1.00 92.31 181 GLN A N 1
ATOM 1533 C CA . GLN A 1 181 ? -15.263 -1.277 18.691 1.00 92.31 181 GLN A CA 1
ATOM 1534 C C . GLN A 1 181 ? -14.816 -0.081 19.556 1.00 92.31 181 GLN A C 1
ATOM 1536 O O . GLN A 1 181 ? -15.290 1.035 19.346 1.00 92.31 181 GLN A O 1
ATOM 1541 N N . LEU A 1 182 ? -13.867 -0.268 20.483 1.00 90.62 182 LEU A N 1
ATOM 1542 C CA . LEU A 1 182 ? -13.299 0.812 21.310 1.00 90.62 182 LEU A CA 1
ATOM 1543 C C . LEU A 1 182 ? -12.514 1.826 20.478 1.00 90.62 182 LEU A C 1
ATOM 1545 O O . LEU A 1 182 ? -12.518 3.014 20.799 1.00 90.62 182 LEU A O 1
ATOM 1549 N N . SER A 1 183 ? -11.863 1.368 19.408 1.00 89.88 183 SER A N 1
ATOM 1550 C CA . SER A 1 183 ? -11.154 2.238 18.467 1.00 89.88 183 SER A CA 1
ATOM 1551 C C . SER A 1 183 ? -12.089 2.988 17.504 1.00 89.88 183 SER A C 1
ATOM 1553 O O . SER A 1 183 ? -11.684 3.989 16.909 1.00 89.88 183 SER A O 1
ATOM 1555 N N . THR A 1 184 ? -13.354 2.561 17.399 1.00 89.94 184 THR A N 1
ATOM 1556 C CA . THR A 1 184 ? -14.347 3.142 16.489 1.00 89.94 184 THR A CA 1
ATOM 1557 C C . THR A 1 184 ? -15.084 4.311 17.140 1.00 89.94 184 THR A C 1
ATOM 1559 O O . THR A 1 184 ? -16.065 4.133 17.860 1.00 89.94 184 THR A O 1
ATOM 1562 N N . HIS A 1 185 ? -14.637 5.536 16.867 1.00 90.00 185 HIS A N 1
ATOM 1563 C CA . HIS A 1 185 ? -15.264 6.739 17.426 1.00 90.00 185 HIS A CA 1
ATOM 1564 C C . HIS A 1 185 ? -16.402 7.269 16.550 1.00 90.00 185 HIS A C 1
ATOM 1566 O O . HIS A 1 185 ? -17.528 7.366 17.027 1.00 90.00 185 HIS A O 1
ATOM 1572 N N . ASP A 1 186 ? -16.138 7.544 15.270 1.00 86.75 186 ASP A N 1
ATOM 1573 C CA . ASP A 1 186 ? -17.087 8.287 14.420 1.00 86.75 186 ASP A CA 1
ATOM 1574 C C . ASP A 1 186 ? -17.382 7.598 13.078 1.00 86.75 186 ASP A C 1
ATOM 1576 O O . ASP A 1 186 ? -18.259 8.034 12.332 1.00 86.75 186 ASP A O 1
ATOM 1580 N N . ASN A 1 187 ? -16.682 6.501 12.759 1.00 86.25 187 ASN A N 1
ATOM 1581 C CA . ASN A 1 187 ? -16.831 5.783 11.493 1.00 86.25 187 ASN A CA 1
ATOM 1582 C C . ASN A 1 187 ? -17.261 4.324 11.695 1.00 86.25 187 ASN A C 1
ATOM 1584 O O . ASN A 1 187 ? -16.433 3.429 11.824 1.00 86.25 187 ASN A O 1
ATOM 1588 N N . LEU A 1 188 ? -18.565 4.056 11.618 1.00 87.81 188 LEU A N 1
ATOM 1589 C CA . LEU A 1 188 ? -19.104 2.693 11.742 1.00 87.81 188 LEU A CA 1
ATOM 1590 C C . LEU A 1 188 ? -18.699 1.738 10.612 1.00 87.81 188 LEU A C 1
ATOM 1592 O O . LEU A 1 188 ? -18.935 0.543 10.739 1.00 87.81 188 LEU A O 1
ATOM 1596 N N . LYS A 1 189 ? -18.101 2.218 9.512 1.00 81.88 189 LYS A N 1
ATOM 1597 C CA . LYS A 1 189 ? -17.579 1.317 8.468 1.00 81.88 189 LYS A CA 1
ATOM 1598 C C . LYS A 1 189 ? -16.382 0.490 8.944 1.00 81.88 189 LYS A C 1
ATOM 1600 O O . LYS A 1 189 ? -16.055 -0.491 8.292 1.00 81.88 189 LYS A O 1
ATOM 1605 N N . GLU A 1 190 ? -15.724 0.920 10.015 1.00 80.31 190 GLU A N 1
ATOM 1606 C CA . GLU A 1 190 ? -14.575 0.237 10.620 1.00 80.31 190 GLU A CA 1
ATOM 1607 C C . GLU A 1 190 ? -14.976 -0.594 11.847 1.00 80.31 190 GLU A C 1
ATOM 1609 O O . GLU A 1 190 ? -14.141 -1.289 12.417 1.00 80.31 190 GLU A O 1
ATOM 1614 N N . ALA A 1 191 ? -16.251 -0.547 12.251 1.00 88.88 191 ALA A N 1
ATOM 1615 C CA . ALA A 1 191 ? -16.747 -1.347 13.359 1.00 88.88 191 ALA A CA 1
ATOM 1616 C C . ALA A 1 191 ? -16.883 -2.816 12.949 1.00 88.88 191 ALA A C 1
ATOM 1618 O O . ALA A 1 191 ? -17.423 -3.124 11.887 1.00 88.88 191 ALA A O 1
ATOM 1619 N N . LEU A 1 192 ? -16.488 -3.708 13.855 1.00 90.12 192 LEU A N 1
ATOM 1620 C CA . LEU A 1 192 ? -16.860 -5.115 13.809 1.00 90.12 192 LEU A CA 1
ATOM 1621 C C . LEU A 1 192 ? -17.948 -5.419 14.825 1.00 90.12 192 LEU A C 1
ATOM 1623 O O . LEU A 1 192 ? -18.003 -4.832 15.910 1.00 90.12 192 LEU A O 1
ATOM 1627 N N . GLU A 1 193 ? -18.770 -6.405 14.496 1.00 92.38 193 GLU A N 1
ATOM 1628 C CA . GLU A 1 193 ? -19.754 -6.950 15.414 1.00 92.38 193 GLU A CA 1
ATOM 1629 C C . GLU A 1 193 ? -19.766 -8.482 15.406 1.00 92.38 193 GLU A C 1
ATOM 1631 O O . GLU A 1 193 ? -19.344 -9.130 14.447 1.00 92.38 193 GLU A O 1
ATOM 1636 N N . TRP A 1 194 ? -20.244 -9.075 16.496 1.00 94.38 194 TRP A N 1
ATOM 1637 C CA . TRP A 1 194 ? -20.584 -10.492 16.499 1.00 94.38 194 TRP A CA 1
ATOM 1638 C C . TRP A 1 194 ? -21.934 -10.679 15.807 1.00 94.38 194 TRP A C 1
ATOM 1640 O O . TRP A 1 194 ? -22.917 -10.042 16.190 1.00 94.38 194 TRP A O 1
ATOM 1650 N N . ILE A 1 195 ? -21.990 -11.548 14.799 1.00 94.75 195 ILE A N 1
ATOM 1651 C CA . ILE A 1 195 ? -23.204 -11.805 14.026 1.00 94.75 195 ILE A CA 1
ATOM 1652 C C . ILE A 1 195 ? -23.640 -13.253 14.272 1.00 94.75 195 ILE A C 1
ATOM 1654 O O . ILE A 1 195 ? -22.944 -14.179 13.844 1.00 94.75 195 ILE A O 1
ATOM 1658 N N . PRO A 1 196 ? -24.787 -13.482 14.937 1.00 94.31 196 PRO A N 1
ATOM 1659 C CA . PRO A 1 196 ? -25.338 -14.822 15.099 1.00 94.31 196 PRO A CA 1
ATOM 1660 C C . PRO A 1 196 ? -25.558 -15.509 13.744 1.00 94.31 196 PRO A C 1
ATOM 1662 O O . PRO A 1 196 ? -26.054 -14.894 12.799 1.00 94.31 196 PRO A O 1
ATOM 1665 N N . TYR A 1 197 ? -25.160 -16.777 13.630 1.00 93.94 197 TYR A N 1
ATOM 1666 C CA . TYR A 1 197 ? -25.149 -17.487 12.344 1.00 93.94 197 TYR A CA 1
ATOM 1667 C C . TYR A 1 197 ? -26.548 -17.682 11.740 1.00 93.94 197 TYR A C 1
ATOM 1669 O O . TYR A 1 197 ? -26.715 -17.688 10.524 1.00 93.94 197 TYR A O 1
ATOM 1677 N N . ASP A 1 198 ? -27.579 -17.754 12.583 1.00 94.62 198 ASP A N 1
ATOM 1678 C CA . ASP A 1 198 ? -28.993 -17.830 12.193 1.00 94.62 198 ASP A CA 1
ATOM 1679 C C . ASP A 1 198 ? -29.512 -16.556 11.498 1.00 94.62 198 ASP A C 1
ATOM 1681 O O . ASP A 1 198 ? -30.617 -16.545 10.953 1.00 94.62 198 ASP A O 1
ATOM 1685 N N . LYS A 1 199 ? -28.712 -15.483 11.461 1.00 96.56 199 LYS A N 1
ATOM 1686 C CA . LYS A 1 199 ? -28.991 -14.271 10.679 1.00 96.56 199 LYS A CA 1
ATOM 1687 C C . LYS A 1 199 ? -28.643 -14.397 9.199 1.00 96.56 199 LYS A C 1
ATOM 1689 O O . LYS A 1 199 ? -28.939 -13.464 8.443 1.00 96.56 199 LYS A O 1
ATOM 1694 N N . PHE A 1 200 ? -28.038 -15.510 8.785 1.00 95.94 200 PHE A N 1
ATOM 1695 C CA . PHE A 1 200 ? -27.700 -15.793 7.395 1.00 95.94 200 PHE A CA 1
ATOM 1696 C C . PHE A 1 200 ? -28.645 -16.828 6.784 1.00 95.94 200 PHE A C 1
ATOM 1698 O O . PHE A 1 200 ? -28.988 -17.833 7.401 1.00 95.94 200 PHE A O 1
ATOM 1705 N N . TYR A 1 201 ? -29.050 -16.599 5.536 1.00 94.12 201 TYR A N 1
ATOM 1706 C CA . TYR A 1 201 ? -29.861 -17.539 4.760 1.00 94.12 201 TYR A CA 1
ATOM 1707 C C . TYR A 1 201 ? -29.429 -17.557 3.293 1.00 94.12 201 TYR A C 1
ATOM 1709 O O . TYR A 1 201 ? -28.656 -16.707 2.850 1.00 94.12 201 TYR A O 1
ATOM 1717 N N . ASN A 1 202 ? -29.919 -18.539 2.529 1.00 92.38 202 ASN A N 1
ATOM 1718 C CA . ASN A 1 202 ? -29.487 -18.788 1.147 1.00 92.38 202 ASN A CA 1
ATOM 1719 C C . ASN A 1 202 ? -27.961 -18.936 1.010 1.00 92.38 202 ASN A C 1
ATOM 1721 O O . ASN A 1 202 ? -27.386 -18.476 0.026 1.00 92.38 202 ASN A O 1
ATOM 1725 N N . ILE A 1 203 ? -27.320 -19.573 1.995 1.00 91.56 203 ILE A N 1
ATOM 1726 C CA . ILE A 1 203 ? -25.869 -19.763 2.028 1.00 91.56 203 ILE A CA 1
ATOM 1727 C C . ILE A 1 203 ? -25.461 -20.698 0.884 1.00 91.56 203 ILE A C 1
ATOM 1729 O O . ILE A 1 203 ? -25.916 -21.842 0.809 1.00 91.56 203 ILE A O 1
ATOM 1733 N N . LYS A 1 204 ? -24.611 -20.209 -0.017 1.00 88.00 204 LYS A N 1
ATOM 1734 C CA . LYS A 1 204 ? -24.104 -20.941 -1.182 1.00 88.00 204 LYS A CA 1
ATOM 1735 C C . LYS A 1 204 ? -22.591 -21.020 -1.122 1.00 88.00 204 LYS A C 1
ATOM 1737 O O . LYS A 1 204 ? -21.916 -19.999 -1.031 1.00 88.00 204 LYS A O 1
ATOM 1742 N N . TYR A 1 205 ? -22.067 -22.233 -1.226 1.00 82.50 205 TYR A N 1
ATOM 1743 C CA . TYR A 1 205 ? -20.632 -22.463 -1.330 1.00 82.50 205 TYR A CA 1
ATOM 1744 C C . TYR A 1 205 ? -20.107 -21.997 -2.694 1.00 82.50 205 TYR A C 1
ATOM 1746 O O . TYR A 1 205 ? -20.691 -22.322 -3.732 1.00 82.50 205 TYR A O 1
ATOM 1754 N N . ILE A 1 206 ? -19.012 -21.235 -2.693 1.00 76.69 206 ILE A N 1
ATOM 1755 C CA . ILE A 1 206 ? -18.308 -20.806 -3.904 1.00 76.69 206 ILE A CA 1
ATOM 1756 C C . ILE A 1 206 ? -17.011 -21.615 -3.960 1.00 76.69 206 ILE A C 1
ATOM 1758 O O . ILE A 1 206 ? -16.066 -21.367 -3.214 1.00 76.69 206 ILE A O 1
ATOM 1762 N N . ALA A 1 207 ? -17.045 -22.656 -4.797 1.00 52.69 207 ALA A N 1
ATOM 1763 C CA . ALA A 1 207 ? -16.349 -23.913 -4.547 1.00 52.69 207 ALA A CA 1
ATOM 1764 C C . ALA A 1 207 ? -14.820 -23.912 -4.622 1.00 52.69 207 ALA A C 1
ATOM 1766 O O . ALA A 1 207 ? -14.202 -24.890 -4.218 1.00 52.69 207 ALA A O 1
ATOM 176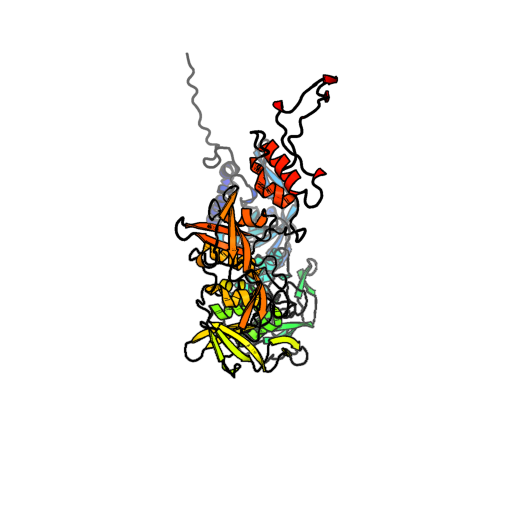7 N N . GLU A 1 208 ? -14.202 -22.840 -5.100 1.00 52.50 208 GLU A N 1
ATOM 1768 C CA . GLU A 1 208 ? -12.756 -22.837 -5.331 1.00 52.50 208 GLU A CA 1
ATOM 1769 C C . GLU A 1 208 ? -11.947 -22.250 -4.168 1.00 52.50 208 GLU A C 1
ATOM 1771 O O . GLU A 1 208 ? -10.742 -22.454 -4.140 1.00 52.50 208 GLU A O 1
ATOM 1776 N N . ASN A 1 209 ? -12.565 -21.573 -3.182 1.00 51.84 209 ASN A N 1
ATOM 1777 C CA . ASN A 1 209 ? -11.801 -20.658 -2.315 1.00 51.84 209 ASN A CA 1
ATOM 1778 C C . ASN A 1 209 ? -12.224 -20.575 -0.828 1.00 51.84 209 ASN A C 1
ATOM 1780 O O . ASN A 1 209 ? -11.903 -19.597 -0.163 1.00 51.84 209 ASN A O 1
ATOM 1784 N N . GLU A 1 210 ? -12.970 -21.542 -0.282 1.00 69.81 210 GLU A N 1
ATOM 1785 C CA . GLU A 1 210 ? -13.469 -21.497 1.119 1.00 69.81 210 GLU A CA 1
ATOM 1786 C C . GLU A 1 210 ? -14.374 -20.286 1.459 1.00 69.81 210 GLU A C 1
ATOM 1788 O O . GLU A 1 210 ? -14.614 -19.976 2.631 1.00 69.81 210 GLU A O 1
ATOM 1793 N N . TYR A 1 211 ? -14.927 -19.627 0.437 1.00 79.25 211 TYR A N 1
ATOM 1794 C CA . TYR A 1 211 ? -15.911 -18.557 0.585 1.00 79.25 211 TYR A CA 1
ATOM 1795 C C . TYR A 1 211 ? -17.342 -19.074 0.406 1.00 79.25 211 TYR A C 1
ATOM 1797 O O . TYR A 1 211 ? -17.622 -19.979 -0.386 1.00 79.25 211 TYR A O 1
ATOM 1805 N N . TYR A 1 212 ? -18.271 -18.419 1.094 1.00 86.62 212 TYR A N 1
ATOM 1806 C CA . TYR A 1 212 ? -19.704 -18.632 0.963 1.00 86.62 212 TYR A CA 1
ATOM 1807 C C . TYR A 1 212 ? -20.382 -17.297 0.674 1.00 86.62 212 TYR A C 1
ATOM 1809 O O . TYR A 1 212 ? -20.027 -16.274 1.248 1.00 86.62 212 TYR A O 1
ATOM 1817 N N . GLU A 1 213 ? -21.369 -17.296 -0.207 1.00 88.19 213 GLU A N 1
ATOM 1818 C CA . GLU A 1 213 ? -22.262 -16.157 -0.422 1.00 88.19 213 GLU A CA 1
ATOM 1819 C C . GLU A 1 213 ? -23.522 -16.379 0.412 1.00 88.19 213 GLU A C 1
ATOM 1821 O O . GLU A 1 213 ? -24.081 -17.477 0.395 1.00 88.19 213 GLU A O 1
ATOM 1826 N N . ALA A 1 214 ? -23.968 -15.368 1.153 1.00 92.88 214 ALA A N 1
ATOM 1827 C CA . ALA A 1 214 ? -25.154 -15.464 1.994 1.00 92.88 214 ALA A CA 1
ATOM 1828 C C . ALA A 1 214 ? -25.944 -14.154 2.010 1.00 92.88 214 ALA A C 1
ATOM 1830 O O . ALA A 1 214 ? -25.383 -13.068 1.868 1.00 92.88 214 ALA A O 1
ATOM 1831 N N . ASN A 1 215 ? -27.249 -14.253 2.255 1.00 92.44 215 ASN A N 1
ATOM 1832 C CA . ASN A 1 215 ? -28.079 -13.096 2.564 1.00 92.44 215 ASN A CA 1
ATOM 1833 C C . ASN A 1 215 ? -28.053 -12.847 4.072 1.00 92.44 215 ASN A C 1
ATOM 1835 O O . ASN A 1 215 ? -28.335 -13.756 4.853 1.00 92.44 215 ASN A O 1
ATOM 1839 N N . TRP A 1 216 ? -27.776 -11.612 4.480 1.00 96.06 216 TRP A N 1
ATOM 1840 C CA . TRP A 1 216 ? -27.765 -11.195 5.877 1.00 96.06 216 TRP A CA 1
ATOM 1841 C C . TRP A 1 216 ? -29.019 -10.391 6.233 1.00 96.06 216 TRP A C 1
ATOM 1843 O O . TRP A 1 216 ? -29.244 -9.306 5.695 1.00 96.06 216 TRP A O 1
ATOM 1853 N N . ILE A 1 217 ? -29.834 -10.913 7.156 1.00 95.12 217 ILE A N 1
ATOM 1854 C CA . ILE A 1 217 ? -31.154 -10.354 7.502 1.00 95.12 217 ILE A CA 1
ATOM 1855 C C . ILE A 1 217 ? -31.043 -8.934 8.068 1.00 95.12 217 ILE A C 1
ATOM 1857 O O . ILE A 1 217 ? -31.720 -8.021 7.593 1.00 95.12 217 ILE A O 1
ATOM 1861 N N . ASP A 1 218 ? -30.191 -8.751 9.077 1.00 93.88 218 ASP A N 1
ATOM 1862 C CA . ASP A 1 218 ? -30.183 -7.533 9.889 1.00 93.88 218 ASP A CA 1
ATOM 1863 C C . ASP A 1 218 ? -29.602 -6.327 9.121 1.00 93.88 218 ASP A C 1
ATOM 1865 O O . ASP A 1 218 ? -30.056 -5.193 9.309 1.00 93.88 218 ASP A O 1
ATOM 1869 N N . GLY A 1 219 ? -28.629 -6.572 8.234 1.00 91.19 219 GLY A N 1
ATOM 1870 C CA . GLY A 1 219 ? -27.867 -5.534 7.538 1.00 91.19 219 GLY A CA 1
ATOM 1871 C C . GLY A 1 219 ? -26.889 -4.789 8.455 1.00 91.19 219 GLY A C 1
ATOM 1872 O O . GLY A 1 219 ? -26.853 -4.990 9.669 1.00 91.19 219 GLY A O 1
ATOM 1873 N N . ASN A 1 220 ? -26.072 -3.902 7.890 1.00 91.19 220 ASN A N 1
ATOM 1874 C CA . ASN A 1 220 ? -24.962 -3.283 8.616 1.00 91.19 220 ASN A CA 1
ATOM 1875 C C . ASN A 1 220 ? -25.393 -2.105 9.521 1.00 91.19 220 ASN A C 1
ATOM 1877 O O . ASN A 1 220 ? -26.379 -1.411 9.251 1.00 91.19 220 ASN A O 1
ATOM 1881 N N . LEU A 1 221 ? -24.596 -1.820 10.558 1.00 93.56 221 LEU A N 1
ATOM 1882 C CA . LEU A 1 221 ? -24.801 -0.696 11.485 1.00 93.56 221 LEU A CA 1
ATOM 1883 C C . LEU A 1 221 ? -24.848 0.663 10.755 1.00 93.56 221 LEU A C 1
ATOM 1885 O O . LEU A 1 221 ? -24.081 0.901 9.814 1.00 93.56 221 LEU A O 1
ATOM 1889 N N . TYR A 1 222 ? -25.749 1.559 11.183 1.00 91.19 222 TYR A N 1
ATOM 1890 C CA . TYR A 1 222 ? -25.916 2.896 10.597 1.00 91.19 222 TYR A CA 1
ATOM 1891 C C . TYR A 1 222 ? -25.754 4.052 11.594 1.00 91.19 222 TYR A C 1
ATOM 1893 O O . TYR A 1 222 ? -24.950 4.940 11.329 1.00 91.19 222 TYR A O 1
ATOM 1901 N N . TYR A 1 223 ? -26.487 4.066 12.710 1.00 91.62 223 TYR A N 1
ATOM 1902 C CA . TYR A 1 223 ? -26.281 5.019 13.815 1.00 91.62 223 TYR A CA 1
ATOM 1903 C C . TYR A 1 223 ? -26.924 4.508 15.109 1.00 91.62 223 TYR A C 1
ATOM 1905 O O . TYR A 1 223 ? -27.747 3.593 15.084 1.00 91.62 223 TYR A O 1
ATOM 1913 N N . TRP A 1 224 ? -26.564 5.109 16.242 1.00 90.50 224 TRP A N 1
ATOM 1914 C CA . TRP A 1 224 ? -27.164 4.808 17.541 1.00 90.50 224 TRP A CA 1
ATOM 1915 C C . TRP A 1 224 ? -28.400 5.676 17.806 1.00 90.50 224 TRP A C 1
ATOM 1917 O O . TRP A 1 224 ? -28.329 6.900 17.695 1.00 90.50 224 TRP A O 1
ATOM 1927 N N . ASN A 1 225 ? -29.524 5.066 18.190 1.00 88.88 225 ASN A N 1
ATOM 1928 C CA . ASN A 1 225 ? -30.744 5.791 18.543 1.00 88.88 225 ASN A CA 1
ATOM 1929 C C . ASN A 1 225 ? -30.956 5.799 20.064 1.00 88.88 225 ASN A C 1
ATOM 1931 O O . ASN A 1 225 ? -31.296 4.781 20.666 1.00 88.88 225 ASN A O 1
ATOM 1935 N N . GLU A 1 226 ? -30.810 6.977 20.676 1.00 83.19 226 GLU A N 1
ATOM 1936 C CA . GLU A 1 226 ? -30.926 7.154 22.128 1.00 83.19 226 GLU A CA 1
ATOM 1937 C C . GLU A 1 226 ? -32.338 6.908 22.682 1.00 83.19 226 GLU A C 1
ATOM 1939 O O . GLU A 1 226 ? -32.471 6.560 23.853 1.00 83.19 226 GLU A O 1
ATOM 1944 N N . ASN A 1 227 ? -33.394 7.044 21.875 1.00 85.62 227 ASN A N 1
ATOM 1945 C CA . ASN A 1 227 ? -34.766 6.849 22.356 1.00 85.62 227 ASN A CA 1
ATOM 1946 C C . ASN A 1 227 ? -35.084 5.369 22.587 1.00 85.62 227 ASN A C 1
ATOM 1948 O O . ASN A 1 227 ? -35.772 5.030 23.544 1.00 85.62 227 ASN A O 1
ATOM 1952 N N . ILE A 1 228 ? -34.580 4.497 21.710 1.00 87.31 228 ILE A N 1
ATOM 1953 C CA . ILE A 1 228 ? -34.782 3.042 21.803 1.00 87.31 228 ILE A CA 1
ATOM 1954 C C . ILE A 1 228 ? -33.588 2.316 22.431 1.00 87.31 228 ILE A C 1
ATOM 1956 O O . ILE A 1 228 ? -33.660 1.108 22.618 1.00 87.31 228 ILE A O 1
ATOM 1960 N N . GLN A 1 229 ? -32.500 3.041 22.725 1.00 83.75 229 GLN A N 1
ATOM 1961 C CA . GLN A 1 229 ? -31.245 2.502 23.262 1.00 83.75 229 GLN A CA 1
ATOM 1962 C C . GLN A 1 229 ? -30.715 1.320 22.432 1.00 83.75 229 GLN A C 1
ATOM 1964 O O . GLN A 1 229 ? -30.340 0.283 22.972 1.00 83.75 229 GLN A O 1
ATOM 1969 N N . ASN A 1 230 ? -30.720 1.464 21.103 1.00 89.94 230 ASN A N 1
ATOM 1970 C CA . ASN A 1 230 ? -30.267 0.413 20.195 1.00 89.94 230 ASN A CA 1
ATOM 1971 C C . ASN A 1 230 ? -29.700 0.981 18.882 1.00 89.94 230 ASN A C 1
ATOM 1973 O O . ASN A 1 230 ? -29.970 2.127 18.499 1.00 89.94 230 ASN A O 1
ATOM 1977 N N . TRP A 1 231 ? -28.929 0.157 18.175 1.00 92.06 231 TRP A N 1
ATOM 1978 C CA . TRP A 1 231 ? -28.387 0.462 16.858 1.00 92.06 231 TRP A CA 1
ATOM 1979 C C . TRP A 1 231 ? -29.468 0.382 15.780 1.00 92.06 231 TRP A C 1
ATOM 1981 O O . TRP A 1 231 ? -30.162 -0.623 15.632 1.00 92.06 231 TRP A O 1
ATOM 1991 N N . ILE A 1 232 ? -29.566 1.434 14.973 1.00 94.19 232 ILE A N 1
ATOM 1992 C CA . ILE A 1 232 ? -30.317 1.416 13.722 1.00 94.19 232 ILE A CA 1
ATOM 1993 C C . ILE A 1 232 ? -29.427 0.813 12.639 1.00 94.19 232 ILE A C 1
ATOM 1995 O O . ILE A 1 232 ? -28.257 1.184 12.498 1.00 94.19 232 ILE A O 1
ATOM 1999 N N . ARG A 1 233 ? -29.999 -0.107 11.862 1.00 93.50 233 ARG A N 1
ATOM 2000 C CA . ARG A 1 233 ? -29.332 -0.814 10.765 1.00 93.50 233 ARG A CA 1
ATOM 2001 C C . ARG A 1 233 ? -29.840 -0.340 9.409 1.00 93.50 233 ARG A C 1
ATOM 2003 O O . ARG A 1 233 ? -30.938 0.205 9.297 1.00 93.50 233 ARG A O 1
ATOM 2010 N N . LYS A 1 234 ? -29.032 -0.551 8.375 1.00 91.25 234 LYS A N 1
ATOM 2011 C CA . LYS A 1 234 ? -29.375 -0.297 6.970 1.00 91.25 234 LYS A CA 1
ATOM 2012 C C . LYS A 1 234 ? -29.043 -1.520 6.121 1.00 91.25 234 LYS A C 1
ATOM 2014 O O . LYS A 1 234 ? -28.298 -2.384 6.560 1.00 91.25 234 LYS A O 1
ATOM 2019 N N . ASN A 1 235 ? -29.543 -1.547 4.885 1.00 88.62 235 ASN A N 1
ATOM 2020 C CA . ASN A 1 235 ? -29.282 -2.630 3.931 1.00 88.62 235 ASN A CA 1
ATOM 2021 C C . ASN A 1 235 ? -29.725 -4.009 4.457 1.00 88.62 235 ASN A C 1
ATOM 2023 O O . ASN A 1 235 ? -28.981 -4.981 4.378 1.00 88.62 235 ASN A O 1
ATOM 2027 N N . GLN A 1 236 ? -30.932 -4.087 5.021 1.00 92.31 236 GLN A N 1
ATOM 2028 C CA . GLN A 1 236 ? -31.529 -5.368 5.410 1.00 92.31 236 GLN A CA 1
ATOM 2029 C C . GLN A 1 236 ? -31.569 -6.322 4.212 1.00 92.31 236 GLN A C 1
ATOM 2031 O O . GLN A 1 236 ? -31.849 -5.891 3.091 1.00 92.31 236 GLN A O 1
ATOM 2036 N N . ASN A 1 237 ? -31.329 -7.610 4.456 1.00 90.00 237 ASN A N 1
ATOM 2037 C CA . ASN A 1 237 ? -31.236 -8.651 3.425 1.00 90.00 237 ASN A CA 1
ATOM 2038 C C . ASN A 1 237 ? -30.121 -8.428 2.388 1.00 90.00 237 ASN A C 1
ATOM 2040 O O . ASN A 1 237 ? -30.236 -8.899 1.256 1.00 90.00 237 ASN A O 1
ATOM 2044 N N . MET A 1 238 ? -29.054 -7.707 2.740 1.00 91.06 238 MET A N 1
ATOM 2045 C CA . MET A 1 238 ? -27.917 -7.537 1.836 1.00 91.06 238 MET A CA 1
ATOM 2046 C C . MET A 1 238 ? -27.141 -8.838 1.627 1.00 91.06 238 MET A C 1
ATOM 2048 O O . MET A 1 238 ? -27.092 -9.695 2.509 1.00 91.06 238 MET A O 1
ATOM 2052 N N . ILE A 1 239 ? -26.500 -8.949 0.467 1.00 89.19 239 ILE A N 1
ATOM 2053 C CA . ILE A 1 239 ? -25.590 -10.047 0.149 1.00 89.19 239 ILE A CA 1
ATOM 2054 C C . ILE A 1 239 ? -24.239 -9.768 0.814 1.00 89.19 239 ILE A C 1
ATOM 2056 O O . ILE A 1 239 ? -23.721 -8.648 0.760 1.00 89.19 239 ILE A O 1
ATOM 2060 N N . VAL A 1 240 ? -23.686 -10.787 1.462 1.00 90.81 240 VAL A N 1
ATOM 2061 C CA . VAL A 1 240 ? -22.368 -10.768 2.097 1.00 90.81 240 VAL A CA 1
ATOM 2062 C C . VAL A 1 240 ? -21.578 -12.007 1.706 1.00 90.81 240 VAL A C 1
ATOM 2064 O O . VAL A 1 240 ? -22.137 -13.046 1.349 1.00 90.81 240 VAL A O 1
ATOM 2067 N N . MET A 1 241 ? -20.262 -11.889 1.818 1.00 89.06 241 MET A N 1
ATOM 2068 C CA . MET A 1 241 ? -19.337 -12.999 1.671 1.00 89.06 241 MET A CA 1
ATOM 2069 C C . MET A 1 241 ? -18.917 -13.477 3.061 1.00 89.06 241 MET A C 1
ATOM 2071 O O . MET A 1 241 ? -18.514 -12.672 3.896 1.00 89.06 241 MET A O 1
ATOM 2075 N N . LEU A 1 242 ? -19.000 -14.776 3.312 1.00 89.12 242 LEU A N 1
ATOM 2076 C CA . LEU A 1 242 ? -18.496 -15.422 4.516 1.00 89.12 242 LEU A CA 1
ATOM 2077 C C . LEU A 1 242 ? -17.195 -16.130 4.155 1.00 89.12 242 LEU A C 1
ATOM 2079 O O . LEU A 1 242 ? -17.193 -17.002 3.285 1.00 89.12 242 LEU A O 1
ATOM 2083 N N . LYS A 1 243 ? -16.098 -15.757 4.805 1.00 85.50 243 LYS A N 1
ATOM 2084 C CA . LYS A 1 243 ? -14.799 -16.407 4.625 1.00 85.50 243 LYS A CA 1
ATOM 2085 C C . LYS A 1 243 ? -14.467 -17.227 5.858 1.00 85.50 243 LYS A C 1
ATOM 2087 O O . LYS A 1 243 ? -14.559 -16.703 6.966 1.00 85.50 243 LYS A O 1
ATOM 2092 N N . LYS A 1 244 ? -14.110 -18.499 5.682 1.00 84.19 244 LYS A N 1
ATOM 2093 C CA . LYS A 1 244 ? -13.674 -19.348 6.796 1.00 84.19 244 LYS A CA 1
ATOM 2094 C C . LYS A 1 244 ? -12.345 -18.843 7.371 1.00 84.19 244 LYS A C 1
ATOM 2096 O O . LYS A 1 244 ? -11.438 -18.511 6.619 1.00 84.19 244 LYS A O 1
ATOM 2101 N N . LEU A 1 245 ? -12.250 -18.805 8.698 1.00 79.12 245 LEU A N 1
ATOM 2102 C CA . LEU A 1 245 ? -11.043 -18.446 9.442 1.00 79.12 245 LEU A CA 1
ATOM 2103 C C . LEU A 1 245 ? -10.387 -19.735 9.958 1.00 79.12 245 LEU A C 1
ATOM 2105 O O . LEU A 1 245 ? -11.056 -20.523 10.631 1.00 79.12 245 LEU A O 1
ATOM 2109 N N . ASN A 1 246 ? -9.101 -19.965 9.671 1.00 68.69 246 ASN A N 1
ATOM 2110 C CA . ASN A 1 246 ? -8.412 -21.194 10.088 1.00 68.69 246 ASN A CA 1
ATOM 2111 C C . ASN A 1 246 ? -7.895 -21.106 11.533 1.00 68.69 246 ASN A C 1
ATOM 2113 O O . ASN A 1 246 ? -7.785 -22.122 12.219 1.00 68.69 246 ASN A O 1
ATOM 2117 N N . ASN A 1 247 ? -7.593 -19.902 12.023 1.00 66.25 247 ASN A N 1
ATOM 2118 C CA . ASN A 1 247 ? -7.219 -19.633 13.410 1.00 66.25 247 ASN A CA 1
ATOM 2119 C C . ASN A 1 247 ? -7.513 -18.166 13.811 1.00 66.25 247 ASN A C 1
ATOM 2121 O O . ASN A 1 247 ? -7.956 -17.346 13.011 1.00 66.25 247 ASN A O 1
ATOM 2125 N N . THR A 1 248 ? -7.249 -17.811 15.071 1.00 60.84 248 THR A N 1
ATOM 2126 C CA . THR A 1 248 ? -7.476 -16.450 15.595 1.00 60.84 248 THR A CA 1
ATOM 2127 C C . THR A 1 248 ? -6.502 -15.393 15.059 1.00 60.84 248 THR A C 1
ATOM 2129 O O . THR A 1 248 ? -6.828 -14.209 15.089 1.00 60.84 248 THR A O 1
ATOM 2132 N N . ASN A 1 249 ? -5.316 -15.779 14.574 1.00 60.69 249 ASN A N 1
ATOM 2133 C CA . ASN A 1 249 ? -4.372 -14.854 13.935 1.00 60.69 249 ASN A CA 1
ATOM 2134 C C . ASN A 1 249 ? -4.870 -14.427 12.544 1.00 60.69 249 ASN A C 1
ATOM 2136 O O . ASN A 1 249 ? -4.667 -13.272 12.163 1.00 60.69 249 ASN A O 1
ATOM 2140 N N . ASP A 1 250 ? -5.591 -15.303 11.837 1.00 61.09 250 ASP A N 1
ATOM 2141 C CA . ASP A 1 250 ? -6.192 -14.999 10.530 1.00 61.09 250 ASP A CA 1
ATOM 2142 C C . ASP A 1 250 ? -7.207 -13.856 10.628 1.00 61.09 250 ASP A C 1
ATOM 2144 O O . ASP A 1 250 ? -7.260 -13.003 9.748 1.00 61.09 250 ASP A O 1
ATOM 2148 N N . ILE A 1 251 ? -7.932 -13.758 11.750 1.00 60.97 251 ILE A N 1
ATOM 2149 C CA . ILE A 1 251 ? -8.876 -12.661 12.018 1.00 60.97 251 ILE A CA 1
ATOM 2150 C C . ILE A 1 251 ? -8.177 -11.298 11.901 1.00 60.97 251 ILE A C 1
ATOM 2152 O O . ILE A 1 251 ? -8.728 -10.347 11.350 1.00 60.97 251 ILE A O 1
ATOM 2156 N N . THR A 1 252 ? -6.945 -11.197 12.404 1.00 59.16 252 THR A N 1
ATOM 2157 C CA . THR A 1 252 ? -6.197 -9.934 12.405 1.00 59.16 252 THR A CA 1
ATOM 2158 C C . THR A 1 252 ? -5.669 -9.613 11.007 1.00 59.16 252 THR A C 1
ATOM 2160 O O . THR A 1 252 ? -5.756 -8.468 10.575 1.00 59.16 252 THR A O 1
ATOM 2163 N N . LEU A 1 253 ? -5.163 -10.618 10.284 1.00 59.22 253 LEU A N 1
ATOM 2164 C CA . LEU A 1 253 ? -4.653 -10.465 8.917 1.00 59.22 253 LEU A CA 1
ATOM 2165 C C . LEU A 1 253 ? -5.756 -10.066 7.935 1.00 59.22 253 LEU A C 1
ATOM 2167 O O . LEU A 1 253 ? -5.561 -9.167 7.122 1.00 59.22 253 LEU A O 1
ATOM 2171 N N . GLU A 1 254 ? -6.925 -10.691 8.038 1.00 59.41 254 GLU A N 1
ATOM 2172 C CA . GLU A 1 254 ? -8.048 -10.382 7.161 1.00 59.41 254 GLU A CA 1
ATOM 2173 C C . GLU A 1 254 ? -8.715 -9.052 7.520 1.00 59.41 254 GLU A C 1
ATOM 2175 O O . GLU A 1 254 ? -9.226 -8.364 6.641 1.00 59.41 254 GLU A O 1
ATOM 2180 N N . PHE A 1 255 ? -8.747 -8.668 8.801 1.00 54.53 255 PHE A N 1
ATOM 2181 C CA . PHE A 1 255 ? -9.324 -7.381 9.199 1.00 54.53 255 PHE A CA 1
ATOM 2182 C C . PHE A 1 255 ? -8.457 -6.196 8.749 1.00 54.53 255 PHE A C 1
ATOM 2184 O O . PHE A 1 255 ? -8.981 -5.133 8.408 1.00 54.53 255 PHE A O 1
ATOM 2191 N N . VAL A 1 256 ? -7.135 -6.394 8.706 1.00 55.31 256 VAL A N 1
ATOM 2192 C CA . VAL A 1 256 ? -6.173 -5.435 8.140 1.00 55.31 256 VAL A CA 1
ATOM 2193 C C . VAL A 1 256 ? -6.329 -5.303 6.618 1.00 55.31 256 VAL A C 1
ATOM 2195 O O . VAL A 1 256 ? -5.828 -4.340 6.042 1.00 55.31 256 VAL A O 1
ATOM 2198 N N . ASP A 1 257 ? -7.069 -6.200 5.958 1.00 62.31 257 ASP A N 1
ATOM 2199 C CA . ASP A 1 257 ? -7.283 -6.130 4.518 1.00 62.31 257 ASP A CA 1
ATOM 2200 C C . ASP A 1 257 ? -8.024 -4.837 4.112 1.00 62.31 257 ASP A C 1
ATOM 2202 O O . ASP A 1 257 ? -9.177 -4.552 4.474 1.00 62.31 257 ASP A O 1
ATOM 2206 N N . GLU A 1 258 ? -7.326 -4.004 3.341 1.00 62.69 258 GLU A N 1
ATOM 2207 C CA . GLU A 1 258 ? -7.793 -2.692 2.903 1.00 62.69 258 GLU A CA 1
ATOM 2208 C C . GLU A 1 258 ? -8.809 -2.771 1.753 1.00 62.69 258 GLU A C 1
ATOM 2210 O O . GLU A 1 258 ? -9.405 -1.749 1.393 1.00 62.69 258 GLU A O 1
ATOM 2215 N N . ILE A 1 259 ? -9.053 -3.954 1.172 1.00 71.81 259 ILE A N 1
ATOM 2216 C CA . ILE A 1 259 ? -9.902 -4.071 -0.020 1.00 71.81 259 ILE A CA 1
ATOM 2217 C C . ILE A 1 259 ? -11.382 -4.124 0.312 1.00 71.81 259 ILE A C 1
ATOM 2219 O O . ILE A 1 259 ? -12.151 -3.408 -0.329 1.00 71.81 259 ILE A O 1
ATOM 2223 N N . VAL A 1 260 ? -11.805 -4.933 1.280 1.00 76.69 260 VAL A N 1
ATOM 2224 C CA . VAL A 1 260 ? -13.229 -5.175 1.573 1.00 76.69 260 VAL A CA 1
ATOM 2225 C C . VAL A 1 260 ? -13.605 -4.707 2.973 1.00 76.69 260 VAL A C 1
ATOM 2227 O O . VAL A 1 260 ? -12.791 -4.700 3.893 1.00 76.69 260 VAL A O 1
ATOM 2230 N N . ILE A 1 261 ? -14.850 -4.255 3.140 1.00 81.12 261 ILE A N 1
ATOM 2231 C CA . ILE A 1 261 ? -15.391 -3.894 4.458 1.00 81.12 261 ILE A CA 1
ATOM 2232 C C . ILE A 1 261 ? -15.737 -5.178 5.198 1.00 81.12 261 ILE A C 1
ATOM 2234 O O . ILE A 1 261 ? -16.595 -5.923 4.735 1.00 81.12 261 ILE A O 1
ATOM 2238 N N . ALA A 1 262 ? -15.105 -5.410 6.343 1.00 88.50 262 ALA A N 1
ATOM 2239 C CA . ALA A 1 262 ? -15.534 -6.433 7.280 1.00 88.50 262 ALA A CA 1
ATOM 2240 C C . ALA A 1 262 ? -16.654 -5.863 8.157 1.00 88.50 262 ALA A C 1
ATOM 2242 O O . ALA A 1 262 ? -16.510 -4.782 8.723 1.00 88.50 262 ALA A O 1
ATOM 2243 N N . TYR A 1 263 ? -17.779 -6.569 8.234 1.00 90.44 263 TYR A N 1
ATOM 2244 C CA . TYR A 1 263 ? -18.908 -6.198 9.086 1.00 90.44 263 TYR A CA 1
ATOM 2245 C C . TYR A 1 263 ? -18.852 -6.881 10.445 1.00 90.44 263 TYR A C 1
ATOM 2247 O O . TYR A 1 263 ? -19.304 -6.318 11.438 1.00 90.44 263 TYR A O 1
ATOM 2255 N N . GLY A 1 264 ? -18.303 -8.090 10.502 1.00 91.31 264 GLY A N 1
ATOM 2256 C CA . GLY A 1 264 ? -18.338 -8.861 11.726 1.00 91.31 264 GLY A CA 1
ATOM 2257 C C . GLY A 1 264 ? -17.755 -10.252 11.601 1.00 91.31 264 GLY A C 1
ATOM 2258 O O . GLY A 1 264 ? -17.201 -10.628 10.569 1.00 91.31 264 GLY A O 1
ATOM 2259 N N . ILE A 1 265 ? -17.911 -11.009 12.677 1.00 91.94 265 ILE A N 1
ATOM 2260 C CA . ILE A 1 265 ? -17.497 -12.406 12.790 1.00 91.94 265 ILE A CA 1
ATOM 2261 C C . ILE A 1 265 ? -18.729 -13.224 13.170 1.00 91.94 265 ILE A C 1
ATOM 2263 O O . ILE A 1 265 ? -19.569 -12.772 13.947 1.00 91.94 265 ILE A O 1
ATOM 2267 N N . THR A 1 266 ? -18.832 -14.428 12.625 1.00 93.56 266 THR A N 1
ATOM 2268 C CA . THR A 1 266 ? -19.846 -15.419 12.985 1.00 93.56 266 THR A CA 1
ATOM 2269 C C . THR A 1 266 ? -19.188 -16.765 13.279 1.00 93.56 266 THR A C 1
ATOM 2271 O O . THR A 1 266 ? -18.008 -16.958 12.985 1.00 93.56 266 THR A O 1
ATOM 2274 N N . GLN A 1 267 ? -19.933 -17.701 13.860 1.00 92.00 267 GLN A N 1
ATOM 2275 C CA . GLN A 1 267 ? -19.474 -19.068 14.093 1.00 92.00 267 GLN A CA 1
ATOM 2276 C C . GLN A 1 267 ? -20.497 -20.064 13.579 1.00 92.00 267 GLN A C 1
ATOM 2278 O O . GLN A 1 267 ? -21.677 -19.981 13.912 1.00 92.00 267 GLN A O 1
ATOM 2283 N N . ILE A 1 268 ? -20.010 -21.048 12.833 1.00 89.44 268 ILE A N 1
ATOM 2284 C CA . ILE A 1 268 ? -20.813 -22.155 12.330 1.00 89.44 268 ILE A CA 1
ATOM 2285 C C . ILE A 1 268 ? -21.253 -23.016 13.527 1.00 89.44 268 ILE A C 1
ATOM 2287 O O . ILE A 1 268 ? -20.391 -23.548 14.239 1.00 89.44 268 ILE A O 1
ATOM 2291 N N . PRO A 1 269 ? -22.563 -23.180 13.787 1.00 88.31 269 PRO A N 1
ATOM 2292 C CA . PRO A 1 269 ? -23.049 -23.908 14.955 1.00 88.31 269 PRO A CA 1
ATOM 2293 C C . PRO A 1 269 ? -22.549 -25.353 15.038 1.00 88.31 269 PRO A C 1
ATOM 2295 O O . PRO A 1 269 ? -22.269 -25.822 16.147 1.00 88.31 269 PRO A O 1
ATOM 2298 N N . GLU A 1 270 ? -22.424 -26.031 13.895 1.00 87.06 270 GLU A N 1
ATOM 2299 C CA . GLU A 1 270 ? -22.074 -27.447 13.774 1.00 87.06 270 GLU A CA 1
ATOM 2300 C C . GLU A 1 270 ? -20.578 -27.702 13.970 1.00 87.06 270 GLU A C 1
ATOM 2302 O O . GLU A 1 270 ? -20.208 -28.580 14.747 1.00 87.06 270 GLU A O 1
ATOM 2307 N N . THR A 1 271 ? -19.713 -26.945 13.286 1.00 88.00 271 THR A N 1
ATOM 2308 C CA . THR A 1 271 ? -18.258 -27.182 13.317 1.00 88.00 271 THR A CA 1
ATOM 2309 C C . THR A 1 271 ? -17.535 -26.360 14.376 1.00 88.00 271 THR A C 1
ATOM 2311 O O . THR A 1 271 ? -16.410 -26.690 14.735 1.00 88.00 271 THR A O 1
ATOM 2314 N N . LYS A 1 272 ? -18.181 -25.305 14.893 1.00 87.25 272 LYS A N 1
ATOM 2315 C CA . LYS A 1 272 ? -17.580 -24.270 15.751 1.00 87.25 272 LYS A CA 1
ATOM 2316 C C . LYS A 1 272 ? -16.477 -23.452 15.079 1.00 87.25 272 LYS A C 1
ATOM 2318 O O . LYS A 1 272 ? -15.833 -22.647 15.755 1.00 87.25 272 LYS A O 1
ATOM 2323 N N . ASP A 1 273 ? -16.318 -23.588 13.765 1.00 86.50 273 ASP A N 1
ATOM 2324 C CA . ASP A 1 273 ? -15.408 -22.758 12.985 1.00 86.50 273 ASP A CA 1
ATOM 2325 C C . ASP A 1 273 ? -15.931 -21.322 12.909 1.00 86.50 273 ASP A C 1
ATOM 2327 O O . ASP A 1 273 ? -17.139 -21.091 12.793 1.00 86.50 273 ASP A O 1
ATOM 2331 N N . TYR A 1 274 ? -15.019 -20.354 12.938 1.00 88.12 274 TYR A N 1
ATOM 2332 C CA . TYR A 1 274 ? -15.359 -18.947 12.759 1.00 88.12 274 TYR A CA 1
ATOM 2333 C C . TYR A 1 274 ? -15.326 -18.560 11.282 1.00 88.12 274 TYR A C 1
ATOM 2335 O O . TYR A 1 274 ? -14.545 -19.093 10.491 1.00 88.12 274 TYR A O 1
ATOM 2343 N N . MET A 1 275 ? -16.168 -17.600 10.919 1.00 89.19 275 MET A N 1
ATOM 2344 C CA . MET A 1 275 ? -16.178 -16.980 9.602 1.00 89.19 275 MET A CA 1
ATOM 2345 C C . MET A 1 275 ? -16.192 -15.464 9.730 1.00 89.19 275 MET A C 1
ATOM 2347 O O . MET A 1 275 ? -16.928 -14.916 10.555 1.00 89.19 275 MET A O 1
ATOM 2351 N N . MET A 1 276 ? -15.423 -14.783 8.885 1.00 89.94 276 MET A N 1
ATOM 2352 C CA . MET A 1 276 ? -15.518 -13.336 8.755 1.00 89.94 276 MET A CA 1
ATOM 2353 C C . MET A 1 276 ? -16.584 -12.955 7.731 1.00 89.94 276 MET A C 1
ATOM 2355 O O . MET A 1 276 ? -16.701 -13.569 6.671 1.00 89.94 276 MET A O 1
ATOM 2359 N N . VAL A 1 277 ? -17.365 -11.930 8.062 1.00 90.88 277 VAL A N 1
ATOM 2360 C CA . VAL A 1 277 ? -18.480 -11.423 7.262 1.00 90.88 277 VAL A CA 1
ATOM 2361 C C . VAL A 1 277 ? -18.012 -10.179 6.518 1.00 90.88 277 VAL A C 1
ATOM 2363 O O . VAL A 1 277 ? -17.722 -9.149 7.129 1.00 90.88 277 VAL A O 1
ATOM 2366 N N . LEU A 1 278 ? -17.933 -10.276 5.197 1.00 88.50 278 LEU A N 1
ATOM 2367 C CA . LEU A 1 278 ? -17.317 -9.295 4.312 1.00 88.50 278 LEU A CA 1
ATOM 2368 C C . LEU A 1 278 ? -18.341 -8.710 3.338 1.00 88.50 278 LEU A C 1
ATOM 2370 O O . LEU A 1 278 ? -19.249 -9.390 2.857 1.00 88.50 278 LEU A O 1
ATOM 2374 N N . ASN A 1 279 ? -18.163 -7.439 3.002 1.00 85.00 279 ASN A N 1
ATOM 2375 C CA . ASN A 1 279 ? -18.860 -6.795 1.900 1.00 85.00 279 ASN A CA 1
ATOM 2376 C C . ASN A 1 279 ? -18.333 -7.326 0.559 1.00 85.00 279 ASN A C 1
ATOM 2378 O O . ASN A 1 279 ? -17.127 -7.456 0.368 1.00 85.00 279 ASN A O 1
ATOM 2382 N N . GLU A 1 280 ? -19.234 -7.547 -0.395 1.00 79.06 280 GLU A N 1
ATOM 2383 C CA . GLU A 1 280 ? -18.889 -7.874 -1.783 1.00 79.06 280 GLU A CA 1
ATOM 2384 C C . GLU A 1 280 ? -18.225 -6.701 -2.531 1.00 79.06 280 GLU A C 1
ATOM 2386 O O . GLU A 1 280 ? -17.640 -6.893 -3.593 1.00 79.06 280 GLU A O 1
ATOM 2391 N N . LYS A 1 281 ? -18.331 -5.472 -2.006 1.00 82.25 281 LYS A N 1
ATOM 2392 C CA . LYS A 1 281 ? -17.812 -4.250 -2.634 1.00 82.25 281 LYS A CA 1
ATOM 2393 C C . LYS A 1 281 ? -16.463 -3.837 -2.065 1.00 82.25 281 LYS A C 1
ATOM 2395 O O . LYS A 1 281 ? -16.236 -3.854 -0.855 1.00 82.25 281 LYS A O 1
ATOM 2400 N N . CYS A 1 282 ? -15.613 -3.334 -2.954 1.00 83.12 282 CYS A N 1
ATOM 2401 C CA . CYS A 1 282 ? -14.325 -2.771 -2.595 1.00 83.12 282 CYS A CA 1
ATOM 2402 C C . CYS A 1 282 ? -14.512 -1.438 -1.854 1.00 83.12 282 CYS A C 1
ATOM 2404 O O . CYS A 1 282 ? -15.228 -0.555 -2.332 1.00 83.12 282 CYS A O 1
ATOM 2406 N N . LYS A 1 283 ? -13.810 -1.257 -0.729 1.00 80.75 283 LYS A N 1
ATOM 2407 C CA . LYS A 1 283 ? -13.723 -0.017 0.062 1.00 80.75 283 LYS A CA 1
ATOM 2408 C C . LYS A 1 283 ? -13.395 1.196 -0.814 1.00 80.75 283 LYS A C 1
ATOM 2410 O O . LYS A 1 283 ? -14.052 2.228 -0.700 1.00 80.75 283 LYS A O 1
ATOM 2415 N N . LYS A 1 284 ? -12.402 1.058 -1.701 1.00 83.38 284 LYS A N 1
ATOM 2416 C CA . LYS A 1 284 ? -11.882 2.137 -2.556 1.00 83.38 284 LYS A CA 1
ATOM 2417 C C . LYS A 1 284 ? -12.802 2.471 -3.729 1.00 83.38 284 LYS A C 1
ATOM 2419 O O . LYS A 1 284 ? -13.001 3.642 -4.036 1.00 83.38 284 LYS A O 1
ATOM 2424 N N . CYS A 1 285 ? -13.344 1.454 -4.394 1.00 83.75 285 CYS A N 1
ATOM 2425 C CA . CYS A 1 285 ? -14.113 1.637 -5.629 1.00 83.75 285 CYS A CA 1
ATOM 2426 C C . CYS A 1 285 ? -15.626 1.745 -5.393 1.00 83.75 285 CYS A C 1
ATOM 2428 O O . CYS A 1 285 ? -16.353 2.200 -6.272 1.00 83.75 285 CYS A O 1
ATOM 2430 N N . ASN A 1 286 ? -16.104 1.353 -4.206 1.00 82.44 286 ASN A N 1
ATOM 2431 C CA . ASN A 1 286 ? -17.520 1.289 -3.834 1.00 82.44 286 ASN A CA 1
ATOM 2432 C C . ASN A 1 286 ? -18.382 0.435 -4.795 1.00 82.44 286 ASN A C 1
ATOM 2434 O O . ASN A 1 286 ? -19.594 0.620 -4.912 1.00 82.44 286 ASN A O 1
ATOM 2438 N N . ASN A 1 287 ? -17.754 -0.516 -5.482 1.00 83.31 287 ASN A N 1
ATOM 2439 C CA . ASN A 1 287 ? -18.357 -1.501 -6.372 1.00 83.31 287 ASN A CA 1
ATOM 2440 C C . ASN A 1 287 ? -17.544 -2.809 -6.316 1.00 83.31 287 ASN A C 1
ATOM 2442 O O . ASN A 1 287 ? -16.508 -2.879 -5.648 1.00 83.31 287 ASN A O 1
ATOM 2446 N N . ILE A 1 288 ? -18.030 -3.848 -6.994 1.00 83.50 288 ILE A N 1
ATOM 2447 C CA . ILE A 1 288 ? -17.241 -5.057 -7.244 1.00 83.50 288 ILE A CA 1
ATOM 2448 C C . ILE A 1 288 ? -16.166 -4.696 -8.278 1.00 83.50 288 ILE A C 1
ATOM 2450 O O . ILE A 1 288 ? -16.478 -4.065 -9.288 1.00 83.50 288 ILE A O 1
ATOM 2454 N N . CYS A 1 289 ? -14.911 -5.052 -8.009 1.00 88.38 289 CYS A N 1
ATOM 2455 C CA . CYS A 1 289 ? -13.763 -4.728 -8.860 1.00 88.38 289 CYS A CA 1
ATOM 2456 C C . CYS A 1 289 ? -12.823 -5.940 -8.974 1.00 88.38 289 CYS A C 1
ATOM 2458 O O . CYS A 1 289 ? -12.932 -6.875 -8.176 1.00 88.38 289 CYS A O 1
ATOM 2460 N N . TYR A 1 290 ? -11.895 -5.932 -9.933 1.00 90.31 290 TYR A N 1
ATOM 2461 C CA . TYR A 1 290 ? -11.018 -7.076 -10.207 1.00 90.31 290 TYR A CA 1
ATOM 2462 C C . TYR A 1 290 ? -10.182 -7.489 -8.991 1.00 90.31 290 TYR A C 1
ATOM 2464 O O . TYR A 1 290 ? -10.042 -8.686 -8.754 1.00 90.31 290 TYR A O 1
ATOM 2472 N N . SER A 1 291 ? -9.717 -6.543 -8.165 1.00 88.25 291 SER A N 1
ATOM 2473 C CA . SER A 1 291 ? -8.972 -6.863 -6.939 1.00 88.25 291 SER A CA 1
ATOM 2474 C C . SER A 1 291 ? -9.727 -7.812 -6.001 1.00 88.25 291 SER A C 1
ATOM 2476 O O . SER A 1 291 ? -9.102 -8.655 -5.371 1.00 88.25 291 SER A O 1
ATOM 2478 N N . ILE A 1 292 ? -11.063 -7.714 -5.927 1.00 85.25 292 ILE A N 1
ATOM 2479 C CA . ILE A 1 292 ? -11.886 -8.615 -5.099 1.00 85.25 292 ILE A CA 1
ATOM 2480 C C . ILE A 1 292 ? -11.860 -10.030 -5.677 1.00 85.25 292 ILE A C 1
ATOM 2482 O O . ILE A 1 292 ? -11.682 -10.999 -4.945 1.00 85.25 292 ILE A O 1
ATOM 2486 N N . HIS A 1 293 ? -12.004 -10.156 -6.996 1.00 85.94 293 HIS A N 1
ATOM 2487 C CA . HIS A 1 293 ? -11.961 -11.451 -7.676 1.00 85.94 293 HIS A CA 1
ATOM 2488 C C . HIS A 1 293 ? -10.575 -12.095 -7.614 1.00 85.94 293 HIS A C 1
ATOM 2490 O O . HIS A 1 293 ? -10.471 -13.317 -7.509 1.00 85.94 293 HIS A O 1
ATOM 2496 N N . PHE A 1 294 ? -9.505 -11.299 -7.641 1.00 87.25 294 PHE A N 1
ATOM 2497 C CA . PHE A 1 294 ? -8.164 -11.821 -7.406 1.00 87.25 294 PHE A CA 1
ATOM 2498 C C . PHE A 1 294 ? -7.980 -12.289 -5.968 1.00 87.25 294 PHE A C 1
ATOM 2500 O O . PHE A 1 294 ? -7.555 -13.421 -5.774 1.00 87.25 294 PHE A O 1
ATOM 2507 N N . GLN A 1 295 ? -8.357 -11.463 -4.987 1.00 81.56 295 GLN A N 1
ATOM 2508 C CA . GLN A 1 295 ? -8.277 -11.795 -3.562 1.00 81.56 295 GLN A CA 1
ATOM 2509 C C . GLN A 1 295 ? -8.996 -13.107 -3.246 1.00 81.56 295 GLN A C 1
ATOM 2511 O O . GLN A 1 295 ? -8.473 -13.946 -2.518 1.00 81.56 295 GLN A O 1
ATOM 2516 N N . GLN A 1 296 ? -10.168 -13.311 -3.851 1.00 77.19 296 GLN A N 1
ATOM 2517 C CA . GLN A 1 296 ? -10.904 -14.564 -3.731 1.00 77.19 296 GLN A CA 1
ATOM 2518 C C . GLN A 1 296 ? -10.079 -15.756 -4.218 1.00 77.19 296 GLN A C 1
ATOM 2520 O O . GLN A 1 296 ? -10.154 -16.796 -3.594 1.00 77.19 296 GLN A O 1
ATOM 2525 N N . ASN A 1 297 ? -9.265 -15.605 -5.263 1.00 78.06 297 ASN A N 1
ATOM 2526 C CA . ASN A 1 297 ? -8.527 -16.693 -5.903 1.00 78.06 297 ASN A CA 1
ATOM 2527 C C . ASN A 1 297 ? -7.087 -16.894 -5.404 1.00 78.06 297 ASN A C 1
ATOM 2529 O O . ASN A 1 297 ? -6.396 -17.728 -5.977 1.00 78.06 297 ASN A O 1
ATOM 2533 N N . PHE A 1 298 ? -6.593 -16.175 -4.388 1.00 81.19 298 PHE A N 1
ATOM 2534 C CA . PHE A 1 298 ? -5.171 -16.223 -3.986 1.00 81.19 298 PHE A CA 1
ATOM 2535 C C . PHE A 1 298 ? -4.611 -17.626 -3.743 1.00 81.19 298 PHE A C 1
ATOM 2537 O O . PHE A 1 298 ? -3.466 -17.888 -4.108 1.00 81.19 298 PHE A O 1
ATOM 2544 N N . ASN A 1 299 ? -5.426 -18.540 -3.218 1.00 75.25 299 ASN A N 1
ATOM 2545 C CA . ASN A 1 299 ? -5.023 -19.927 -2.978 1.00 75.25 299 ASN A CA 1
ATOM 2546 C C . ASN A 1 299 ? -4.701 -20.701 -4.271 1.00 75.25 299 ASN A C 1
ATOM 2548 O O . ASN A 1 299 ? -3.975 -21.689 -4.223 1.00 75.25 299 ASN A O 1
ATOM 2552 N N . ASN A 1 300 ? -5.191 -20.241 -5.425 1.00 76.00 300 ASN A N 1
ATOM 2553 C CA . ASN A 1 300 ? -4.927 -20.845 -6.732 1.00 76.00 300 ASN A CA 1
ATOM 2554 C C . ASN A 1 300 ? -3.650 -20.298 -7.397 1.00 76.00 300 ASN A C 1
ATOM 2556 O O . ASN A 1 300 ? -3.186 -20.858 -8.388 1.00 76.00 300 ASN A O 1
ATOM 2560 N N . TRP A 1 301 ? -3.065 -19.218 -6.866 1.00 78.19 301 TRP A N 1
ATOM 2561 C CA . TRP A 1 301 ? -1.908 -18.521 -7.444 1.00 78.19 301 TRP A CA 1
ATOM 2562 C C . TRP A 1 301 ? -0.648 -18.676 -6.586 1.00 78.19 301 TRP A C 1
ATOM 2564 O O . TRP A 1 301 ? 0.081 -17.709 -6.369 1.00 78.19 301 TRP A O 1
ATOM 2574 N N . THR A 1 302 ? -0.398 -19.881 -6.074 1.00 83.81 302 THR A N 1
ATOM 2575 C CA . THR A 1 302 ? 0.741 -20.139 -5.186 1.00 83.81 302 THR A CA 1
ATOM 2576 C C . THR A 1 302 ? 1.921 -20.736 -5.941 1.00 83.81 302 THR A C 1
ATOM 2578 O O . THR A 1 302 ? 1.806 -21.788 -6.574 1.00 83.81 302 THR A O 1
ATOM 2581 N N . SER A 1 303 ? 3.080 -20.112 -5.793 1.00 86.94 303 SER A N 1
ATOM 2582 C CA . SER A 1 303 ? 4.369 -20.605 -6.275 1.00 86.94 303 SER A CA 1
ATOM 2583 C C . SER A 1 303 ? 5.054 -21.570 -5.308 1.00 86.94 303 SER A C 1
ATOM 2585 O O . SER A 1 303 ? 6.029 -22.229 -5.671 1.00 86.94 303 SER A O 1
ATOM 2587 N N . GLY A 1 304 ? 4.577 -21.632 -4.060 1.00 84.19 304 GLY A N 1
ATOM 2588 C CA . GLY A 1 304 ? 5.275 -22.299 -2.961 1.00 84.19 304 GLY A CA 1
ATOM 2589 C C . GLY A 1 304 ? 6.400 -21.451 -2.353 1.00 84.19 304 GLY A C 1
ATOM 2590 O O . GLY A 1 304 ? 7.129 -21.935 -1.487 1.00 84.19 304 GLY A O 1
ATOM 2591 N N . ASN A 1 305 ? 6.553 -20.193 -2.782 1.00 86.12 305 ASN A N 1
ATOM 2592 C CA . ASN A 1 305 ? 7.448 -19.208 -2.189 1.00 86.12 305 ASN A CA 1
ATOM 2593 C C . ASN A 1 305 ? 6.663 -17.961 -1.766 1.00 86.12 305 ASN A C 1
ATOM 2595 O O . ASN A 1 305 ? 6.159 -17.213 -2.602 1.00 86.12 305 ASN A O 1
ATOM 2599 N N . ASN A 1 306 ? 6.635 -17.705 -0.457 1.00 84.25 306 ASN A N 1
ATOM 2600 C CA . ASN A 1 306 ? 5.859 -16.610 0.124 1.00 84.25 306 ASN A CA 1
ATOM 2601 C C . ASN A 1 306 ? 6.247 -15.227 -0.421 1.00 84.25 306 ASN A C 1
ATOM 2603 O O . ASN A 1 306 ? 5.376 -14.376 -0.544 1.00 84.25 306 ASN A O 1
ATOM 2607 N N . ASP A 1 307 ? 7.517 -14.977 -0.758 1.00 84.31 307 ASP A N 1
ATOM 2608 C CA . ASP A 1 307 ? 7.941 -13.667 -1.275 1.00 84.31 307 ASP A CA 1
ATOM 2609 C C . ASP A 1 307 ? 7.373 -13.4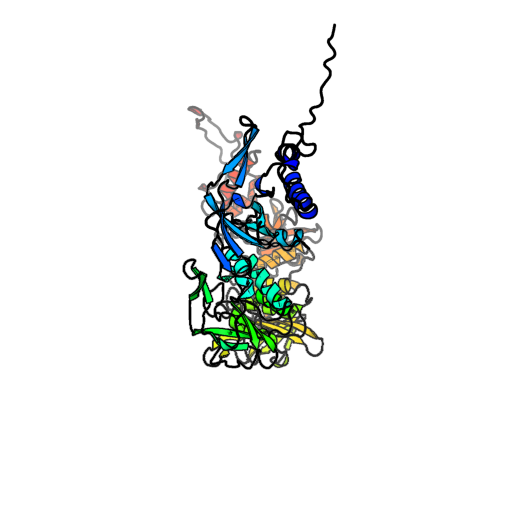17 -2.681 1.00 84.31 307 ASP A C 1
ATOM 2611 O O . ASP A 1 307 ? 6.900 -12.318 -2.979 1.00 84.31 307 ASP A O 1
ATOM 2615 N N . ILE A 1 308 ? 7.377 -14.448 -3.534 1.00 87.19 308 ILE A N 1
ATOM 2616 C CA . ILE A 1 308 ? 6.768 -14.401 -4.870 1.00 87.19 308 ILE A CA 1
ATOM 2617 C C . ILE A 1 308 ? 5.251 -14.252 -4.753 1.00 87.19 308 ILE A C 1
ATOM 2619 O O . ILE A 1 308 ? 4.672 -13.384 -5.407 1.00 87.19 308 ILE A O 1
ATOM 2623 N N . ASP A 1 309 ? 4.622 -15.056 -3.896 1.00 88.00 309 ASP A N 1
ATOM 2624 C CA . ASP A 1 309 ? 3.169 -15.070 -3.725 1.00 88.00 309 ASP A CA 1
ATOM 2625 C C . ASP A 1 309 ? 2.681 -13.719 -3.193 1.00 88.00 309 ASP A C 1
ATOM 2627 O O . ASP A 1 309 ? 1.779 -13.117 -3.774 1.00 88.00 309 ASP A O 1
ATOM 2631 N N . ASN A 1 310 ? 3.354 -13.168 -2.179 1.00 85.56 310 ASN A N 1
ATOM 2632 C CA . ASN A 1 310 ? 3.064 -11.837 -1.646 1.00 85.56 310 ASN A CA 1
ATOM 2633 C C . ASN A 1 310 ? 3.229 -10.742 -2.709 1.00 85.56 310 ASN A C 1
ATOM 2635 O O . ASN A 1 310 ? 2.419 -9.817 -2.771 1.00 85.56 310 ASN A O 1
ATOM 2639 N N . PHE A 1 311 ? 4.258 -10.827 -3.560 1.00 87.44 311 PHE A N 1
ATOM 2640 C CA . PHE A 1 311 ? 4.460 -9.857 -4.637 1.00 87.44 311 PHE A CA 1
ATOM 2641 C C . PHE A 1 311 ? 3.355 -9.936 -5.698 1.00 87.44 311 PHE A C 1
ATOM 2643 O O . PHE A 1 311 ? 2.809 -8.905 -6.099 1.00 87.44 311 PHE A O 1
ATOM 2650 N N . ILE A 1 312 ? 2.979 -11.144 -6.123 1.00 89.94 312 ILE A N 1
ATOM 2651 C CA . ILE A 1 312 ? 1.874 -11.368 -7.063 1.00 89.94 312 ILE A CA 1
ATOM 265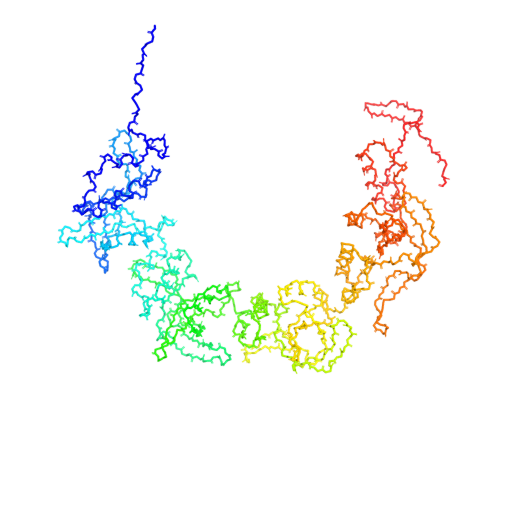2 C C . ILE A 1 312 ? 0.570 -10.826 -6.470 1.00 89.94 312 ILE A C 1
ATOM 2654 O O . ILE A 1 312 ? -0.074 -9.975 -7.092 1.00 89.94 312 ILE A O 1
ATOM 2658 N N . GLN A 1 313 ? 0.234 -11.222 -5.241 1.00 89.12 313 GLN A N 1
ATOM 2659 C CA . GLN A 1 313 ? -0.952 -10.751 -4.527 1.00 89.12 313 GLN A CA 1
ATOM 2660 C C . GLN A 1 313 ? -0.959 -9.225 -4.403 1.00 89.12 313 GLN A C 1
ATOM 2662 O O . GLN A 1 313 ? -1.969 -8.597 -4.696 1.00 89.12 313 GLN A O 1
ATOM 2667 N N . TYR A 1 314 ? 0.171 -8.590 -4.081 1.00 87.81 314 TYR A N 1
ATOM 2668 C CA . TYR A 1 314 ? 0.271 -7.129 -4.027 1.00 87.81 314 TYR A CA 1
ATOM 2669 C C . TYR A 1 314 ? -0.128 -6.453 -5.354 1.00 87.81 314 TYR A C 1
ATOM 2671 O O . TYR A 1 314 ? -0.896 -5.480 -5.361 1.00 87.81 314 TYR A O 1
ATOM 2679 N N . THR A 1 315 ? 0.352 -6.972 -6.491 1.00 90.19 315 THR A N 1
ATOM 2680 C CA . THR A 1 315 ? -0.025 -6.433 -7.812 1.00 90.19 315 THR A CA 1
ATOM 2681 C C . THR A 1 315 ? -1.509 -6.645 -8.118 1.00 90.19 315 THR A C 1
ATOM 2683 O O . THR A 1 315 ? -2.170 -5.745 -8.637 1.00 90.19 315 THR A O 1
ATOM 2686 N N . GLN A 1 316 ? -2.051 -7.797 -7.724 1.00 91.38 316 GLN A N 1
ATOM 2687 C CA . GLN A 1 316 ? -3.454 -8.164 -7.889 1.00 91.38 316 GLN A CA 1
ATOM 2688 C C . GLN A 1 316 ? -4.393 -7.306 -7.023 1.00 91.38 316 GLN A C 1
ATOM 2690 O O . GLN A 1 316 ? -5.391 -6.787 -7.523 1.00 91.38 316 GLN A O 1
ATOM 2695 N N . LEU A 1 317 ? -4.043 -7.066 -5.754 1.00 88.31 317 LEU A N 1
ATOM 2696 C CA . LEU A 1 317 ? -4.770 -6.174 -4.839 1.00 88.31 317 LEU A CA 1
ATOM 2697 C C . LEU A 1 317 ? -4.836 -4.741 -5.392 1.00 88.31 317 LEU A C 1
ATOM 2699 O O . LEU A 1 317 ? -5.854 -4.058 -5.262 1.00 88.31 317 LEU A O 1
ATOM 2703 N N . SER A 1 318 ? -3.784 -4.302 -6.083 1.00 88.25 318 SER A N 1
ATOM 2704 C CA . SER A 1 318 ? -3.705 -2.971 -6.696 1.00 88.25 318 SER A CA 1
ATOM 2705 C C . SER A 1 318 ? -4.532 -2.825 -7.988 1.00 88.25 318 SER A C 1
ATOM 2707 O O . SER A 1 318 ? -4.822 -1.701 -8.423 1.00 88.25 318 SER A O 1
ATOM 2709 N N . ALA A 1 319 ? -4.924 -3.935 -8.617 1.00 90.25 319 ALA A N 1
ATOM 2710 C CA . ALA A 1 319 ? -5.577 -3.977 -9.921 1.00 90.25 319 ALA A CA 1
ATOM 2711 C C . ALA A 1 319 ? -7.107 -3.873 -9.809 1.00 90.25 319 ALA A C 1
ATOM 2713 O O . ALA A 1 319 ? -7.819 -4.835 -10.045 1.00 90.25 319 ALA A O 1
ATOM 2714 N N . HIS A 1 320 ? -7.641 -2.693 -9.476 1.00 89.88 320 HIS A N 1
ATOM 2715 C CA . HIS A 1 320 ? -9.092 -2.541 -9.273 1.00 89.88 320 HIS A CA 1
ATOM 2716 C C . HIS A 1 320 ? -9.914 -2.594 -10.571 1.00 89.88 320 HIS A C 1
ATOM 2718 O O . HIS A 1 320 ? -10.804 -3.424 -10.716 1.00 89.88 320 HIS A O 1
ATOM 2724 N N . ASN A 1 321 ? -9.630 -1.689 -11.511 1.00 88.69 321 ASN A N 1
ATOM 2725 C CA . ASN A 1 321 ? -10.399 -1.529 -12.756 1.00 88.69 321 ASN A CA 1
ATOM 2726 C C . ASN A 1 321 ? -9.566 -1.840 -14.008 1.00 88.69 321 ASN A C 1
ATOM 2728 O O . ASN A 1 321 ? -10.055 -1.712 -15.124 1.00 88.69 321 ASN A O 1
ATOM 2732 N N . ASP A 1 322 ? -8.293 -2.186 -13.824 1.00 88.94 322 ASP A N 1
ATOM 2733 C CA . ASP A 1 322 ? -7.352 -2.457 -14.904 1.00 88.94 322 ASP A CA 1
ATOM 2734 C C . ASP A 1 322 ? -6.594 -3.738 -14.582 1.00 88.94 322 ASP A C 1
ATOM 2736 O O . ASP A 1 322 ? -5.674 -3.744 -13.761 1.00 88.94 322 ASP A O 1
ATOM 2740 N N . VAL A 1 323 ? -7.022 -4.823 -15.221 1.00 90.69 323 VAL A N 1
ATOM 2741 C CA . VAL A 1 323 ? -6.479 -6.159 -14.990 1.00 90.69 323 VAL A CA 1
ATOM 2742 C C . VAL A 1 323 ? -5.044 -6.295 -15.500 1.00 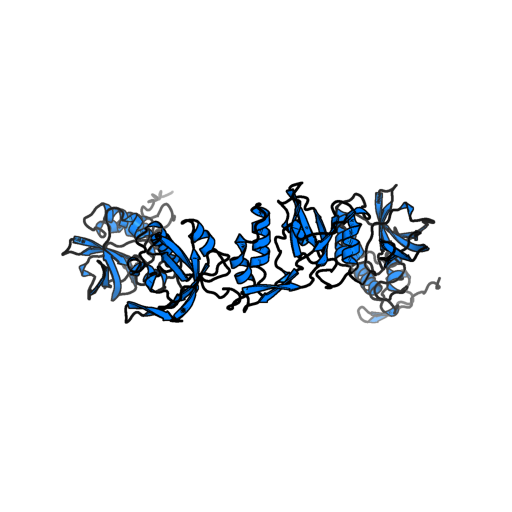90.69 323 VAL A C 1
ATOM 2744 O O . VAL A 1 323 ? -4.294 -7.107 -14.973 1.00 90.69 323 VAL A O 1
ATOM 2747 N N . LYS A 1 324 ? -4.606 -5.441 -16.443 1.00 85.56 324 LYS A N 1
ATOM 2748 C CA . LYS A 1 324 ? -3.237 -5.461 -16.993 1.00 85.56 324 LYS A CA 1
ATOM 2749 C C . LYS A 1 324 ? -2.167 -5.115 -15.950 1.00 85.56 324 LYS A C 1
ATOM 2751 O O . LYS A 1 324 ? -0.979 -5.270 -16.218 1.00 85.56 324 LYS A O 1
ATOM 2756 N N . LYS A 1 325 ? -2.569 -4.600 -14.783 1.00 85.38 325 LYS A N 1
ATOM 2757 C CA . LYS A 1 325 ? -1.675 -4.297 -13.655 1.00 85.38 325 LYS A CA 1
ATOM 2758 C C . LYS A 1 325 ? -1.410 -5.499 -12.753 1.00 85.38 325 LYS A C 1
ATOM 2760 O O . LYS A 1 325 ? -0.463 -5.443 -11.973 1.00 85.38 325 LYS A O 1
ATOM 2765 N N . ALA A 1 326 ? -2.243 -6.534 -12.828 1.00 92.19 326 ALA A N 1
ATOM 2766 C CA . ALA A 1 326 ? -2.100 -7.736 -12.026 1.00 92.19 326 ALA A CA 1
ATOM 2767 C C . ALA A 1 326 ? -1.107 -8.697 -12.680 1.00 92.19 326 ALA A C 1
ATOM 2769 O O . ALA A 1 326 ? -1.165 -8.927 -13.887 1.00 92.19 326 ALA A O 1
ATOM 2770 N N . LEU A 1 327 ? -0.219 -9.273 -11.873 1.00 93.44 327 LEU A N 1
ATOM 2771 C CA . LEU A 1 327 ? 0.606 -10.395 -12.292 1.00 93.44 327 LEU A CA 1
ATOM 2772 C C . LEU A 1 327 ? -0.088 -11.722 -11.992 1.00 93.44 327 LEU A C 1
ATOM 2774 O O . LEU A 1 327 ? -0.867 -11.861 -11.047 1.00 93.44 327 LEU A O 1
ATOM 2778 N N . GLU A 1 328 ? 0.251 -12.703 -12.812 1.00 93.56 328 GLU A N 1
ATOM 2779 C CA . GLU A 1 328 ? -0.215 -14.078 -12.749 1.00 93.56 328 GLU A CA 1
ATOM 2780 C C . GLU A 1 328 ? 0.917 -14.994 -12.251 1.00 93.56 328 GLU A C 1
ATOM 2782 O O . GLU A 1 328 ? 2.058 -14.893 -12.703 1.00 93.56 328 GLU A O 1
ATOM 2787 N N . TRP A 1 329 ? 0.624 -15.920 -11.338 1.00 94.69 329 TRP A N 1
ATOM 2788 C CA . TRP A 1 329 ? 1.423 -17.143 -11.220 1.00 94.69 329 TRP A CA 1
ATOM 2789 C C . TRP A 1 329 ? 1.045 -18.088 -12.363 1.00 94.69 329 TRP A C 1
ATOM 2791 O O . TRP A 1 329 ? -0.097 -18.529 -12.457 1.00 94.69 329 TRP A O 1
ATOM 2801 N N . ILE A 1 330 ? 1.991 -18.389 -13.246 1.00 94.69 330 ILE A N 1
ATOM 2802 C CA . ILE A 1 330 ? 1.741 -19.187 -14.445 1.00 94.69 330 ILE A CA 1
ATOM 2803 C C . ILE A 1 330 ? 2.461 -20.525 -14.278 1.00 94.69 330 ILE A C 1
ATOM 2805 O O . ILE A 1 330 ? 3.691 -20.531 -14.202 1.00 94.69 330 ILE A O 1
ATOM 2809 N N . PRO A 1 331 ? 1.735 -21.656 -14.210 1.00 94.00 331 PRO A N 1
ATOM 2810 C CA . PRO A 1 331 ? 2.353 -22.974 -14.188 1.00 94.00 331 PRO A CA 1
ATOM 2811 C C . PRO A 1 331 ? 3.242 -23.192 -15.419 1.00 94.00 331 PRO A C 1
ATOM 2813 O O . PRO A 1 331 ? 2.864 -22.859 -16.541 1.00 94.00 331 PRO A O 1
ATOM 2816 N N . TYR A 1 332 ? 4.440 -23.744 -15.218 1.00 94.25 332 TYR A N 1
ATOM 2817 C CA . TYR A 1 332 ? 5.435 -23.848 -16.293 1.00 94.25 332 TYR A CA 1
ATOM 2818 C C . TYR A 1 332 ? 5.013 -24.786 -17.431 1.00 94.25 332 TYR A C 1
ATOM 2820 O O . TYR A 1 332 ? 5.416 -24.593 -18.575 1.00 94.25 332 TYR A O 1
ATOM 2828 N N . ASP A 1 333 ? 4.160 -25.768 -17.138 1.00 94.25 333 ASP A N 1
ATOM 2829 C CA . ASP A 1 333 ? 3.572 -26.688 -18.117 1.00 94.25 333 ASP A CA 1
ATOM 2830 C C . ASP A 1 333 ? 2.590 -26.008 -19.093 1.00 94.25 333 ASP A C 1
ATOM 2832 O O . ASP A 1 333 ? 2.203 -26.603 -20.099 1.00 94.25 333 ASP A O 1
ATOM 2836 N N . GLN A 1 334 ? 2.236 -24.741 -18.854 1.00 95.19 334 GLN A N 1
ATOM 2837 C CA . GLN A 1 334 ? 1.489 -23.911 -19.801 1.00 95.19 334 GLN A CA 1
ATOM 2838 C C . GLN A 1 334 ? 2.344 -23.395 -20.966 1.00 95.19 334 GLN A C 1
ATOM 2840 O O . GLN A 1 334 ? 1.790 -22.841 -21.924 1.00 95.19 334 GLN A O 1
ATOM 2845 N N . PHE A 1 335 ? 3.670 -23.556 -20.903 1.00 95.94 335 PHE A N 1
ATOM 2846 C CA . PHE A 1 335 ? 4.595 -23.138 -21.951 1.00 95.94 335 PHE A CA 1
ATOM 2847 C C . PHE A 1 335 ? 5.070 -24.319 -22.798 1.00 95.94 335 PHE A C 1
ATOM 2849 O O . PHE A 1 335 ? 5.462 -25.365 -22.288 1.00 95.94 335 PHE A O 1
ATOM 2856 N N . TYR A 1 336 ? 5.091 -24.127 -24.115 1.00 94.50 336 TYR A N 1
ATOM 2857 C CA . TYR A 1 336 ? 5.601 -25.104 -25.075 1.00 94.50 336 TYR A CA 1
ATOM 2858 C C . TYR A 1 336 ? 6.388 -24.416 -26.194 1.00 94.50 336 TYR A C 1
ATOM 2860 O O . TYR A 1 336 ? 6.384 -23.189 -26.313 1.00 94.50 336 TYR A O 1
ATOM 2868 N N . SER A 1 337 ? 7.094 -25.209 -27.008 1.00 94.31 337 SER A N 1
ATOM 2869 C CA . SER A 1 337 ? 8.012 -24.697 -28.038 1.00 94.31 337 SER A CA 1
ATOM 2870 C C . SER A 1 337 ? 8.995 -23.667 -27.465 1.00 94.31 337 SER A C 1
ATOM 2872 O O . SER A 1 337 ? 9.117 -22.555 -27.974 1.00 94.31 337 SER A O 1
ATOM 2874 N N . ILE A 1 338 ? 9.634 -24.026 -26.346 1.00 92.94 338 ILE A N 1
ATOM 2875 C CA . ILE A 1 338 ? 10.566 -23.151 -25.636 1.00 92.94 338 ILE A CA 1
ATOM 2876 C C . ILE A 1 338 ? 11.904 -23.141 -26.381 1.00 92.94 338 ILE A C 1
ATOM 2878 O O . ILE A 1 338 ? 12.573 -24.168 -26.488 1.00 92.94 338 ILE A O 1
ATOM 2882 N N . GLU A 1 339 ? 12.298 -21.974 -26.875 1.00 91.19 339 GLU A N 1
ATOM 2883 C CA . GLU A 1 339 ? 13.517 -21.753 -27.650 1.00 91.19 339 GLU A CA 1
ATOM 2884 C C . GLU A 1 339 ? 14.449 -20.797 -26.906 1.00 91.19 339 GLU A C 1
ATOM 2886 O O . GLU A 1 339 ? 14.034 -19.737 -26.431 1.00 91.19 339 GLU A O 1
ATOM 2891 N N . TYR A 1 340 ? 15.726 -21.159 -26.800 1.00 88.38 340 TYR A N 1
ATOM 2892 C CA . TYR A 1 340 ? 16.745 -20.278 -26.235 1.00 88.38 340 TYR A CA 1
ATOM 2893 C C . TYR A 1 340 ? 17.023 -19.105 -27.182 1.00 88.38 340 TYR A C 1
ATOM 2895 O O . TYR A 1 340 ? 17.238 -19.315 -28.375 1.00 88.38 340 TYR A O 1
ATOM 2903 N N . ILE A 1 341 ? 17.053 -17.884 -26.641 1.00 81.62 341 ILE A N 1
ATOM 2904 C CA . ILE A 1 341 ? 17.417 -16.676 -27.393 1.00 81.62 341 ILE A CA 1
ATOM 2905 C C . ILE A 1 341 ? 18.859 -16.292 -27.052 1.00 81.62 341 ILE A C 1
ATOM 2907 O O . ILE A 1 341 ? 19.759 -16.411 -27.876 1.00 81.62 341 ILE A O 1
ATOM 2911 N N . GLU A 1 342 ? 19.078 -15.836 -25.819 1.00 78.56 342 GLU A N 1
ATOM 2912 C CA . GLU A 1 342 ? 20.370 -15.387 -25.296 1.00 78.56 342 GLU A CA 1
ATOM 2913 C C . GLU A 1 342 ? 20.286 -15.231 -23.772 1.00 78.56 342 GLU A C 1
ATOM 2915 O O . GLU A 1 342 ? 19.203 -14.978 -23.254 1.00 78.56 342 GLU A O 1
ATOM 2920 N N . LYS A 1 343 ? 21.414 -15.330 -23.054 1.00 73.00 343 LYS A N 1
ATOM 2921 C CA . LYS A 1 343 ? 21.596 -14.922 -21.638 1.00 73.00 343 LYS A CA 1
ATOM 2922 C C . LYS A 1 343 ? 20.327 -15.013 -20.768 1.00 73.00 343 LYS A C 1
ATOM 2924 O O . LYS A 1 343 ? 19.697 -14.002 -20.459 1.00 73.00 343 LYS A O 1
ATOM 2929 N N . ASP A 1 344 ? 19.961 -16.237 -20.387 1.00 80.56 344 ASP A N 1
ATOM 2930 C CA . ASP A 1 344 ? 18.815 -16.534 -19.515 1.00 80.56 344 ASP A CA 1
ATOM 2931 C C . ASP A 1 344 ? 17.442 -16.025 -20.017 1.00 80.56 344 ASP A C 1
ATOM 2933 O O . ASP A 1 344 ? 16.503 -15.832 -19.230 1.00 80.56 344 ASP A O 1
ATOM 2937 N N . ARG A 1 345 ? 17.309 -15.821 -21.334 1.00 86.94 345 ARG A N 1
ATOM 2938 C CA . ARG A 1 345 ? 16.066 -15.462 -22.022 1.00 86.94 345 ARG A CA 1
ATOM 2939 C C . ARG A 1 345 ? 15.670 -16.520 -23.040 1.00 86.94 345 ARG A C 1
ATOM 2941 O O . ARG A 1 345 ? 16.482 -16.979 -23.844 1.00 86.94 345 ARG A O 1
ATOM 2948 N N . TYR A 1 346 ? 14.382 -16.825 -23.036 1.00 90.75 346 TYR A N 1
ATOM 2949 C CA . TYR A 1 346 ? 13.763 -17.840 -23.870 1.00 90.75 346 TYR A CA 1
ATOM 2950 C C . TYR A 1 346 ? 12.503 -17.270 -24.516 1.00 90.75 346 TYR A C 1
ATOM 2952 O O . TYR A 1 346 ? 11.834 -16.407 -23.945 1.00 90.75 346 TYR A O 1
ATOM 2960 N N . GLN A 1 347 ? 12.173 -17.749 -25.704 1.00 92.25 347 GLN A N 1
ATOM 2961 C CA . GLN A 1 347 ? 10.876 -17.548 -26.332 1.00 92.25 347 GLN A CA 1
ATOM 2962 C C . GLN A 1 347 ? 10.023 -18.784 -26.068 1.00 92.25 347 GLN A C 1
ATOM 2964 O O . GLN A 1 347 ? 10.538 -19.893 -26.144 1.00 92.25 347 GLN A O 1
ATOM 2969 N N . ALA A 1 348 ? 8.736 -18.617 -25.784 1.00 94.75 348 ALA A N 1
ATOM 2970 C CA . ALA A 1 348 ? 7.817 -19.740 -25.622 1.00 94.75 348 ALA A CA 1
ATOM 2971 C C . ALA A 1 348 ? 6.429 -19.400 -26.166 1.00 94.75 348 ALA A C 1
ATOM 2973 O O . ALA A 1 348 ? 6.053 -18.229 -26.241 1.00 94.75 348 ALA A O 1
ATOM 2974 N N . SER A 1 349 ? 5.659 -20.427 -26.517 1.00 94.12 349 SER A N 1
ATOM 2975 C CA . SER A 1 349 ? 4.221 -20.308 -26.763 1.00 94.12 349 SER A CA 1
ATOM 2976 C C . SER A 1 349 ? 3.463 -20.586 -25.466 1.00 94.12 349 SER A C 1
ATOM 2978 O O . SER A 1 349 ? 3.777 -21.552 -24.772 1.00 94.12 349 SER A O 1
ATOM 2980 N N . TRP A 1 350 ? 2.488 -19.745 -25.128 1.00 96.44 350 TRP A N 1
ATOM 2981 C CA . TRP A 1 350 ? 1.680 -19.862 -23.914 1.00 96.44 350 TRP A CA 1
ATOM 2982 C C . TRP A 1 350 ? 0.258 -20.324 -24.246 1.00 96.44 350 TRP A C 1
ATOM 2984 O O . TRP A 1 350 ? -0.459 -19.631 -24.966 1.00 96.44 350 TRP A O 1
ATOM 2994 N N . ASN A 1 351 ? -0.149 -21.480 -23.712 1.00 93.62 351 ASN A N 1
ATOM 2995 C CA . ASN A 1 351 ? -1.440 -22.116 -24.001 1.00 93.62 351 ASN A CA 1
ATOM 2996 C C . ASN A 1 351 ? -2.643 -21.217 -23.687 1.00 93.62 351 ASN A C 1
ATOM 2998 O O . ASN A 1 351 ? -3.486 -21.004 -24.555 1.00 93.62 351 ASN A O 1
ATOM 3002 N N . ASP A 1 352 ? -2.718 -20.687 -22.468 1.00 91.19 352 ASP A N 1
ATOM 3003 C CA . ASP A 1 352 ? -3.921 -20.018 -21.960 1.00 91.19 352 ASP A CA 1
ATOM 3004 C C . ASP A 1 352 ? -4.084 -18.577 -22.456 1.00 91.19 352 ASP A C 1
ATOM 3006 O O . ASP A 1 352 ? -5.212 -18.108 -22.641 1.00 91.19 352 ASP A O 1
ATOM 3010 N N . GLY A 1 353 ? -2.967 -17.883 -22.691 1.00 91.31 353 GLY A N 1
ATOM 3011 C CA . GLY A 1 353 ? -2.958 -16.445 -22.951 1.00 91.31 353 GLY A CA 1
ATOM 3012 C C . GLY A 1 353 ? -3.286 -15.608 -21.707 1.00 91.31 353 GLY A C 1
ATOM 3013 O O . GLY A 1 353 ? -3.581 -16.137 -20.633 1.00 91.31 353 GLY A O 1
ATOM 3014 N N . ASN A 1 354 ? -3.221 -14.282 -21.828 1.00 92.56 354 ASN A N 1
ATOM 3015 C CA . ASN A 1 354 ? -3.334 -13.371 -20.687 1.00 92.56 354 ASN A CA 1
ATOM 3016 C C . ASN A 1 354 ? -4.784 -13.096 -20.269 1.00 92.56 354 ASN A C 1
ATOM 3018 O O . ASN A 1 354 ? -5.695 -13.084 -21.100 1.00 92.56 354 ASN A O 1
ATOM 3022 N N . ILE A 1 355 ? -4.992 -12.788 -18.986 1.00 93.94 355 ILE A N 1
ATOM 3023 C CA . ILE A 1 355 ? -6.286 -12.306 -18.484 1.00 93.94 355 ILE A CA 1
ATOM 3024 C C . ILE A 1 355 ? -6.625 -10.936 -19.101 1.00 93.94 355 ILE A C 1
ATOM 3026 O O . ILE A 1 355 ? -5.756 -10.067 -19.235 1.00 93.94 355 ILE A O 1
ATOM 3030 N N . ILE A 1 356 ? -7.898 -10.738 -19.465 1.00 93.44 356 ILE A N 1
ATOM 3031 C CA . ILE A 1 356 ? -8.412 -9.474 -20.025 1.00 93.44 356 ILE A CA 1
ATOM 3032 C C . ILE A 1 356 ? -9.619 -8.885 -19.284 1.00 93.44 356 ILE A C 1
ATOM 3034 O O . ILE A 1 356 ? -9.788 -7.668 -19.302 1.00 93.44 356 ILE A O 1
ATOM 3038 N N . ASP A 1 357 ? -10.453 -9.707 -18.641 1.00 93.62 357 ASP A N 1
ATOM 3039 C CA . ASP A 1 357 ? -11.693 -9.272 -17.981 1.00 93.62 357 ASP A CA 1
ATOM 3040 C C . ASP A 1 357 ? -12.247 -10.397 -17.083 1.00 93.62 357 ASP A C 1
ATOM 3042 O O . ASP A 1 357 ? -11.834 -11.551 -17.198 1.00 93.62 357 ASP A O 1
ATOM 3046 N N . TRP A 1 358 ? -13.203 -10.086 -16.211 1.00 91.44 358 TRP A N 1
ATOM 3047 C CA . TRP A 1 358 ? -13.926 -11.055 -15.389 1.00 91.44 358 TRP A CA 1
ATOM 3048 C C . TRP A 1 358 ? -15.270 -11.444 -16.029 1.00 91.44 358 TRP A C 1
ATOM 3050 O O . TRP A 1 358 ? -16.089 -10.594 -16.382 1.00 91.44 358 TRP A O 1
ATOM 3060 N N . ASP A 1 359 ? -15.539 -12.744 -16.166 1.00 88.56 359 ASP A N 1
ATOM 3061 C CA . ASP A 1 359 ? -16.846 -13.255 -16.583 1.00 88.56 359 ASP A CA 1
ATOM 3062 C C . ASP A 1 359 ? -17.742 -13.499 -15.364 1.00 88.56 359 ASP A C 1
ATOM 3064 O O . ASP A 1 359 ? -17.676 -14.543 -14.715 1.00 88.56 359 ASP A O 1
ATOM 3068 N N . SER A 1 360 ? -18.634 -12.550 -15.074 1.00 82.44 360 SE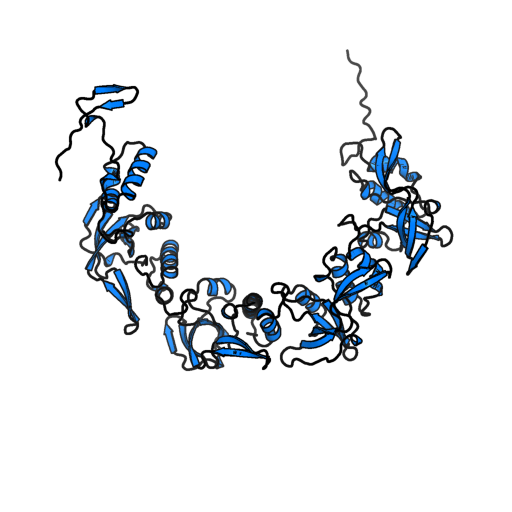R A N 1
ATOM 3069 C CA . SER A 1 360 ? -19.575 -12.653 -13.952 1.00 82.44 360 SER A CA 1
ATOM 3070 C C . SER A 1 360 ? -20.597 -13.788 -14.089 1.00 82.44 360 SER A C 1
ATOM 3072 O O . SER A 1 360 ? -21.130 -14.240 -13.074 1.00 82.44 360 SER A O 1
ATOM 3074 N N . LYS A 1 361 ? -20.868 -14.275 -15.309 1.00 85.56 361 LYS A N 1
ATOM 3075 C CA . LYS A 1 361 ? -21.816 -15.372 -15.548 1.00 85.56 361 LYS A CA 1
ATOM 3076 C C . LYS A 1 361 ? -21.181 -16.722 -15.235 1.00 85.56 361 LYS A C 1
ATOM 3078 O O . LYS A 1 361 ? -21.812 -17.550 -14.584 1.00 85.56 361 LYS A O 1
ATOM 3083 N N . ASN A 1 362 ? -19.950 -16.926 -15.700 1.00 84.88 362 ASN A N 1
ATOM 3084 C CA . ASN A 1 362 ? -19.208 -18.172 -15.498 1.00 84.88 362 ASN A CA 1
ATOM 3085 C C . ASN A 1 362 ? -18.351 -18.166 -14.222 1.00 84.88 362 ASN A C 1
ATOM 3087 O O . ASN A 1 362 ? -17.801 -19.203 -13.869 1.00 84.88 362 ASN A O 1
ATOM 3091 N N . LYS A 1 363 ? -18.255 -17.017 -13.534 1.00 81.44 363 LYS A N 1
ATOM 3092 C CA . LYS A 1 363 ? -17.412 -16.785 -12.352 1.00 81.44 363 LYS A CA 1
ATOM 3093 C C . LYS A 1 363 ? -15.944 -17.175 -12.590 1.00 81.44 363 LYS A C 1
ATOM 3095 O O . LYS A 1 363 ? -15.334 -17.813 -11.742 1.00 81.44 363 LYS A O 1
ATOM 3100 N N . ASN A 1 364 ? -15.392 -16.799 -13.746 1.00 87.88 364 ASN A N 1
ATOM 3101 C CA . ASN A 1 364 ? -14.005 -17.098 -14.118 1.00 87.88 364 ASN A CA 1
ATOM 3102 C C . ASN A 1 364 ? -13.380 -15.951 -14.939 1.00 87.88 364 ASN A C 1
ATOM 3104 O O . ASN A 1 364 ? -14.089 -15.099 -15.481 1.00 87.88 364 ASN A O 1
ATOM 3108 N N . TRP A 1 365 ? -12.053 -15.922 -15.053 1.00 91.38 365 TRP A N 1
ATOM 3109 C CA . TRP A 1 365 ? -11.322 -14.937 -15.848 1.00 91.38 365 TRP A CA 1
ATOM 3110 C C . TRP A 1 365 ? -11.461 -15.204 -17.350 1.00 91.38 365 TRP A C 1
ATOM 3112 O O . TRP A 1 365 ? -11.205 -16.308 -17.833 1.00 91.38 365 TRP A O 1
ATOM 3122 N N . LYS A 1 366 ? -11.815 -14.167 -18.113 1.00 93.62 366 LYS A N 1
ATOM 3123 C CA . LYS A 1 366 ? -11.716 -14.177 -19.575 1.00 93.62 366 LYS A CA 1
ATOM 3124 C C . LYS A 1 366 ? -10.256 -14.009 -19.967 1.00 93.62 366 LYS A C 1
ATOM 3126 O O . LYS A 1 366 ? -9.581 -13.100 -19.476 1.00 93.62 366 LYS A O 1
ATOM 3131 N N . ARG A 1 367 ? -9.800 -14.854 -20.888 1.00 93.50 367 ARG A N 1
ATOM 3132 C CA . ARG A 1 367 ? -8.439 -14.837 -21.429 1.00 93.50 367 ARG A CA 1
ATOM 3133 C C . ARG A 1 367 ? -8.440 -14.517 -22.919 1.00 93.50 367 ARG A C 1
ATOM 3135 O O . ARG A 1 367 ? -9.378 -14.868 -23.635 1.00 93.50 367 ARG A O 1
ATOM 3142 N N . GLU A 1 368 ? -7.382 -13.861 -23.377 1.00 90.62 368 GLU A N 1
ATOM 3143 C CA . GLU A 1 368 ? -7.107 -13.575 -24.786 1.00 90.62 368 GLU A CA 1
ATOM 3144 C C . GLU A 1 368 ? -5.699 -14.058 -25.148 1.00 90.62 368 GLU A C 1
ATOM 3146 O O . GLU A 1 368 ? -4.833 -14.182 -24.288 1.00 90.62 368 GLU A O 1
ATOM 3151 N N . GLY A 1 369 ? -5.450 -14.315 -26.434 1.00 85.19 369 GLY A N 1
ATOM 3152 C CA . GLY A 1 369 ? -4.108 -14.664 -26.895 1.00 85.19 369 GLY A CA 1
ATOM 3153 C C . GLY A 1 369 ? -3.758 -16.123 -26.631 1.00 85.19 369 GLY A C 1
ATOM 3154 O O . GLY A 1 369 ? -2.620 -16.437 -26.305 1.00 85.19 369 GLY A O 1
ATOM 3155 N N . LYS A 1 370 ? -4.727 -17.029 -26.790 1.00 90.75 370 LYS A N 1
ATOM 3156 C CA . LYS A 1 370 ? -4.464 -18.469 -26.779 1.00 90.75 370 LYS A CA 1
ATOM 3157 C C . LYS A 1 370 ? -3.295 -18.792 -27.717 1.00 90.75 370 LYS A C 1
ATOM 3159 O O . LYS A 1 370 ? -3.319 -18.371 -28.876 1.00 90.75 370 LYS A O 1
ATOM 3164 N N . ASN A 1 371 ? -2.308 -19.544 -27.236 1.00 90.25 371 ASN A N 1
ATOM 3165 C CA . ASN A 1 371 ? -1.079 -19.891 -27.963 1.00 90.25 371 ASN A CA 1
ATOM 3166 C C . ASN A 1 371 ? -0.199 -18.684 -28.351 1.00 90.25 371 ASN A C 1
ATOM 3168 O O . ASN A 1 371 ? 0.553 -18.749 -29.326 1.00 90.25 371 ASN A O 1
ATOM 3172 N N . MET A 1 372 ? -0.290 -17.561 -27.632 1.00 92.25 372 MET A N 1
ATOM 3173 C CA . MET A 1 372 ? 0.534 -16.385 -27.918 1.00 92.25 372 MET A CA 1
ATOM 3174 C C . MET A 1 372 ? 2.012 -16.616 -27.599 1.00 92.25 372 MET A C 1
ATOM 3176 O O . MET A 1 372 ? 2.367 -17.373 -26.698 1.00 92.25 372 MET A O 1
ATOM 3180 N N . ILE A 1 373 ? 2.881 -15.892 -28.304 1.00 91.69 373 ILE A N 1
ATOM 3181 C CA . ILE A 1 373 ? 4.325 -15.927 -28.067 1.00 91.69 373 ILE A CA 1
ATOM 3182 C C . ILE A 1 373 ? 4.689 -14.960 -26.935 1.00 91.69 373 ILE A C 1
ATOM 3184 O O . ILE A 1 373 ? 4.375 -13.767 -26.999 1.00 91.69 373 ILE A O 1
ATOM 3188 N N . VAL A 1 374 ? 5.420 -15.463 -25.945 1.00 94.25 374 VAL A N 1
ATOM 3189 C CA . VAL A 1 374 ? 5.942 -14.715 -24.795 1.00 94.25 374 VAL A CA 1
ATOM 3190 C C . VAL A 1 374 ? 7.457 -14.870 -24.678 1.00 94.25 374 VAL A C 1
ATOM 3192 O O . VAL A 1 374 ? 8.062 -15.778 -25.252 1.00 94.25 374 VAL A O 1
ATOM 3195 N N . ILE A 1 375 ? 8.075 -13.964 -23.927 1.00 93.50 375 ILE A N 1
ATOM 3196 C CA . ILE A 1 375 ? 9.483 -14.021 -23.547 1.00 93.50 375 ILE A CA 1
ATOM 3197 C C . ILE A 1 375 ? 9.567 -14.430 -22.078 1.00 93.50 375 ILE A C 1
ATOM 3199 O O . ILE A 1 375 ? 9.022 -13.751 -21.207 1.00 93.50 375 ILE A O 1
ATOM 3203 N N . LEU A 1 376 ? 10.279 -15.518 -21.804 1.00 93.12 376 LEU A N 1
ATOM 3204 C CA . LEU A 1 376 ? 10.625 -15.959 -20.460 1.00 93.12 376 LEU A CA 1
ATOM 3205 C C . LEU A 1 376 ? 12.018 -15.429 -20.119 1.00 93.12 376 LEU A C 1
ATOM 3207 O O . LEU A 1 376 ? 12.974 -15.680 -20.851 1.00 93.12 376 LEU A O 1
ATOM 3211 N N . LYS A 1 377 ? 12.147 -14.677 -19.025 1.00 90.50 377 LYS A N 1
ATOM 3212 C CA . LYS A 1 377 ? 13.425 -14.087 -18.588 1.00 90.50 377 LYS A CA 1
ATOM 3213 C C . LYS A 1 377 ? 13.698 -14.447 -17.137 1.00 90.50 377 LYS A C 1
ATOM 3215 O O . LYS A 1 377 ? 12.890 -14.108 -16.272 1.00 90.50 377 LYS A O 1
ATOM 3220 N N . LYS A 1 378 ? 14.829 -15.100 -16.861 1.00 88.56 378 LYS A N 1
ATOM 3221 C CA . LYS A 1 378 ? 15.203 -15.528 -15.504 1.00 88.56 378 LYS A CA 1
ATOM 3222 C C . LYS A 1 378 ? 15.261 -14.355 -14.520 1.00 88.56 378 LYS A C 1
ATOM 3224 O O . LYS A 1 378 ? 15.659 -13.239 -14.862 1.00 88.56 378 LYS A O 1
ATOM 3229 N N . LEU A 1 379 ? 14.821 -14.616 -13.293 1.00 84.31 379 LEU A N 1
ATOM 3230 C CA . LEU A 1 379 ? 14.925 -13.719 -12.149 1.00 84.31 379 LEU A CA 1
ATOM 3231 C C . LEU A 1 379 ? 16.204 -14.047 -11.374 1.00 84.31 379 LEU A C 1
ATOM 3233 O O . LEU A 1 379 ? 16.364 -15.157 -10.879 1.00 84.31 379 LEU A O 1
ATOM 3237 N N . ASN A 1 380 ? 17.106 -13.070 -11.257 1.00 71.00 380 ASN A N 1
ATOM 3238 C CA . ASN A 1 380 ? 18.420 -13.271 -10.632 1.00 71.00 380 ASN A CA 1
ATOM 3239 C C . ASN A 1 380 ? 18.367 -13.334 -9.095 1.00 71.00 380 ASN A C 1
ATOM 3241 O O . ASN A 1 380 ? 19.257 -13.910 -8.477 1.00 71.00 380 ASN A O 1
ATOM 3245 N N . ASN A 1 381 ? 17.358 -12.721 -8.470 1.00 68.56 381 ASN A N 1
ATOM 3246 C CA . ASN A 1 381 ? 17.177 -12.708 -7.020 1.00 68.56 381 ASN A CA 1
ATOM 3247 C C . ASN A 1 381 ? 15.692 -12.519 -6.683 1.00 68.56 381 ASN A C 1
ATOM 3249 O O . ASN A 1 381 ? 15.067 -11.573 -7.165 1.00 68.56 381 ASN A O 1
ATOM 3253 N N . THR A 1 382 ? 15.134 -13.386 -5.838 1.00 66.56 382 THR A N 1
ATOM 3254 C CA . THR A 1 382 ? 13.744 -13.273 -5.368 1.00 66.56 382 THR A CA 1
ATOM 3255 C C . THR A 1 382 ? 13.561 -12.146 -4.347 1.00 66.56 382 THR A C 1
ATOM 3257 O O . THR A 1 382 ? 12.455 -11.632 -4.220 1.00 66.56 382 THR A O 1
ATOM 3260 N N . LYS A 1 383 ? 14.634 -11.702 -3.669 1.00 64.25 383 LYS A N 1
ATOM 3261 C CA . LYS A 1 383 ? 14.572 -10.637 -2.647 1.00 64.25 383 LYS A CA 1
ATOM 3262 C C . LYS A 1 383 ? 14.333 -9.234 -3.217 1.00 64.25 383 LYS A C 1
ATOM 3264 O O . LYS A 1 383 ? 13.792 -8.396 -2.511 1.00 64.25 383 LYS A O 1
ATOM 3269 N N . ASP A 1 384 ? 14.680 -9.000 -4.485 1.00 65.19 384 ASP A N 1
ATOM 3270 C CA . ASP A 1 384 ? 14.526 -7.701 -5.168 1.00 65.19 384 ASP A CA 1
ATOM 3271 C C . ASP A 1 384 ? 13.614 -7.803 -6.400 1.00 65.19 384 ASP A C 1
ATOM 3273 O O . ASP A 1 384 ? 13.811 -7.137 -7.423 1.00 65.19 384 ASP A O 1
ATOM 3277 N N . ILE A 1 385 ? 12.592 -8.658 -6.314 1.00 77.31 385 ILE A N 1
ATOM 3278 C CA . ILE A 1 385 ? 11.642 -8.891 -7.403 1.00 77.31 385 ILE A CA 1
ATOM 3279 C C . ILE A 1 385 ? 10.997 -7.590 -7.906 1.00 77.31 385 ILE A C 1
ATOM 3281 O O . ILE A 1 385 ? 10.881 -7.388 -9.114 1.00 77.31 385 ILE A O 1
ATOM 3285 N N . THR A 1 386 ? 10.690 -6.653 -7.005 1.00 75.75 386 THR A N 1
ATOM 3286 C CA . THR A 1 386 ? 10.115 -5.342 -7.336 1.00 75.75 386 THR A CA 1
ATOM 3287 C C . THR A 1 386 ? 10.997 -4.551 -8.300 1.00 75.75 386 THR A C 1
ATOM 3289 O O . THR A 1 386 ? 10.504 -4.067 -9.320 1.00 75.75 386 THR A O 1
ATOM 3292 N N . LEU A 1 387 ? 12.308 -4.465 -8.039 1.00 71.50 387 LEU A N 1
ATOM 3293 C CA . LEU A 1 387 ? 13.263 -3.813 -8.947 1.00 71.50 387 LEU A CA 1
ATOM 3294 C C . LEU A 1 387 ? 13.344 -4.560 -10.283 1.00 71.50 387 LEU A C 1
ATOM 3296 O O . LEU A 1 387 ? 13.393 -3.944 -11.350 1.00 71.50 387 LEU A O 1
ATOM 3300 N N . GLY A 1 388 ? 13.279 -5.893 -10.225 1.00 73.19 388 GLY A N 1
ATOM 3301 C CA . GLY A 1 388 ? 13.254 -6.763 -11.393 1.00 73.19 388 GLY A CA 1
ATOM 3302 C C . GLY A 1 388 ? 12.085 -6.503 -12.349 1.00 73.19 388 GLY A C 1
ATOM 3303 O O . GLY A 1 388 ? 12.252 -6.745 -13.543 1.00 73.19 388 GLY A O 1
ATOM 3304 N N . PHE A 1 389 ? 10.937 -6.015 -11.868 1.00 81.75 389 PHE A N 1
ATOM 3305 C CA . PHE A 1 389 ? 9.768 -5.665 -12.690 1.00 81.75 389 PHE A CA 1
ATOM 3306 C C . PHE A 1 389 ? 9.640 -4.164 -12.986 1.00 81.75 389 PHE A C 1
ATOM 3308 O O . PHE A 1 389 ? 9.111 -3.801 -14.043 1.00 81.75 389 PHE A O 1
ATOM 3315 N N . ALA A 1 390 ? 10.128 -3.298 -12.091 1.00 74.50 390 ALA A N 1
ATOM 3316 C CA . ALA A 1 390 ? 10.089 -1.843 -12.253 1.00 74.50 390 ALA A CA 1
ATOM 3317 C C . ALA A 1 390 ? 10.828 -1.383 -13.517 1.00 74.50 390 ALA A C 1
ATOM 3319 O O . ALA A 1 390 ? 10.346 -0.506 -14.230 1.00 74.50 390 ALA A O 1
ATOM 3320 N N . ASN A 1 391 ? 11.946 -2.037 -13.834 1.00 73.69 391 ASN A N 1
ATOM 3321 C CA . ASN A 1 391 ? 12.778 -1.673 -14.978 1.00 73.69 391 ASN A CA 1
ATOM 3322 C C . ASN A 1 391 ? 12.298 -2.277 -16.308 1.00 73.69 391 ASN A C 1
ATOM 3324 O O . ASN A 1 391 ? 12.863 -1.955 -17.346 1.00 73.69 391 ASN A O 1
ATOM 3328 N N . GLU A 1 392 ? 11.292 -3.157 -16.329 1.00 85.12 392 GLU A N 1
ATOM 3329 C CA . GLU A 1 392 ? 10.864 -3.826 -17.568 1.00 85.12 392 GLU A CA 1
ATOM 3330 C C . GLU A 1 392 ? 10.019 -2.906 -18.461 1.00 85.12 392 GLU A C 1
ATOM 3332 O O . GLU A 1 392 ? 8.992 -2.375 -18.027 1.00 85.12 392 GLU A O 1
ATOM 3337 N N . THR A 1 393 ? 10.418 -2.760 -19.729 1.00 84.25 393 THR A N 1
ATOM 3338 C CA . THR A 1 393 ? 9.664 -2.003 -20.749 1.00 84.25 393 THR A CA 1
ATOM 3339 C C . THR A 1 393 ? 8.527 -2.814 -21.349 1.00 84.25 393 THR A C 1
ATOM 3341 O O . THR A 1 393 ? 7.513 -2.245 -21.757 1.00 84.25 393 THR A O 1
ATOM 3344 N N . ALA A 1 394 ? 8.696 -4.135 -21.406 1.00 88.12 394 ALA A N 1
ATOM 3345 C CA . ALA A 1 394 ? 7.718 -5.073 -21.924 1.00 88.12 394 ALA A CA 1
ATOM 3346 C C . ALA A 1 394 ? 6.556 -5.259 -20.948 1.00 88.12 394 ALA A C 1
ATOM 3348 O O . ALA A 1 394 ? 6.760 -5.253 -19.734 1.00 88.12 394 ALA A O 1
ATOM 3349 N N . ILE A 1 395 ? 5.338 -5.448 -21.460 1.00 88.94 395 ILE A N 1
ATOM 3350 C CA . ILE A 1 395 ? 4.183 -5.805 -20.623 1.00 88.94 395 ILE A CA 1
ATOM 3351 C C . ILE A 1 395 ? 4.509 -7.106 -19.888 1.00 88.94 395 ILE A C 1
ATOM 3353 O O . ILE A 1 395 ? 4.923 -8.079 -20.511 1.00 88.94 395 ILE A O 1
ATOM 3357 N N . ALA A 1 396 ? 4.343 -7.111 -18.570 1.00 93.50 396 ALA A N 1
ATOM 3358 C CA . ALA A 1 396 ? 4.553 -8.293 -17.755 1.00 93.50 396 ALA A CA 1
ATOM 3359 C C . ALA A 1 396 ? 3.210 -8.971 -17.499 1.00 93.50 396 ALA A C 1
ATOM 3361 O O . ALA A 1 396 ? 2.284 -8.311 -17.039 1.00 93.50 396 ALA A O 1
ATOM 3362 N N . TYR A 1 397 ? 3.122 -10.264 -17.800 1.00 93.94 397 TYR A N 1
ATOM 3363 C CA . TYR A 1 397 ? 1.929 -11.066 -17.528 1.00 93.94 397 TYR A CA 1
ATOM 3364 C C . TYR A 1 397 ? 2.034 -11.785 -16.192 1.00 93.94 397 TYR A C 1
ATOM 3366 O O . TYR A 1 397 ? 1.045 -11.918 -15.485 1.00 93.94 397 TYR A O 1
ATOM 3374 N N . GLY A 1 398 ? 3.232 -12.228 -15.813 1.00 93.88 398 GLY A N 1
ATOM 3375 C CA . GLY A 1 398 ? 3.352 -13.054 -14.626 1.00 93.88 398 GLY A CA 1
ATOM 3376 C C . GLY A 1 398 ? 4.742 -13.581 -14.335 1.00 93.88 398 GLY A C 1
ATOM 3377 O O . GLY A 1 398 ? 5.752 -13.092 -14.855 1.00 93.88 398 GLY A O 1
ATOM 3378 N N . ILE A 1 399 ? 4.764 -14.594 -13.478 1.00 94.75 399 ILE A N 1
ATOM 3379 C CA . ILE A 1 399 ? 5.945 -15.319 -13.022 1.00 94.75 399 ILE A CA 1
ATOM 3380 C C . ILE A 1 399 ? 5.670 -16.811 -13.170 1.00 94.75 399 ILE A C 1
ATOM 3382 O O . ILE A 1 399 ? 4.572 -17.275 -12.887 1.00 94.75 399 ILE A O 1
ATOM 3386 N N . THR A 1 400 ? 6.688 -17.556 -13.579 1.00 95.00 400 THR A N 1
ATOM 3387 C CA . THR A 1 400 ? 6.692 -19.021 -13.611 1.00 95.00 400 THR A CA 1
ATOM 3388 C C . THR A 1 400 ? 7.942 -19.543 -12.912 1.00 95.00 400 THR A C 1
ATOM 3390 O O . THR A 1 400 ? 8.919 -18.807 -12.760 1.00 95.00 400 THR A O 1
ATOM 3393 N N . GLN A 1 401 ? 7.954 -20.815 -12.521 1.00 93.38 401 GLN A N 1
ATOM 3394 C CA . GLN A 1 401 ? 9.150 -21.493 -12.015 1.00 93.38 401 GLN A CA 1
ATOM 3395 C C . GLN A 1 401 ? 9.527 -22.671 -12.901 1.00 93.38 401 GLN A C 1
ATOM 3397 O O . GLN A 1 401 ? 8.678 -23.488 -13.232 1.00 93.38 401 GLN A O 1
ATOM 3402 N N . ILE A 1 402 ? 10.811 -22.787 -13.222 1.00 90.81 402 ILE A N 1
ATOM 3403 C CA . ILE A 1 402 ? 11.364 -23.934 -13.939 1.00 90.81 402 ILE A CA 1
ATOM 3404 C C . ILE A 1 402 ? 11.321 -25.157 -13.006 1.00 90.81 402 ILE A C 1
ATOM 3406 O O . ILE A 1 402 ? 11.952 -25.121 -11.941 1.00 90.81 402 ILE A O 1
ATOM 3410 N N . PRO A 1 403 ? 10.608 -26.242 -13.356 1.00 89.56 403 PRO A N 1
ATOM 3411 C CA . PRO A 1 403 ? 10.445 -27.396 -12.478 1.00 89.56 403 PRO A CA 1
ATOM 3412 C C . PRO A 1 403 ? 11.766 -28.044 -12.051 1.00 89.56 403 PRO A C 1
ATOM 3414 O O . PRO A 1 403 ? 11.874 -28.463 -10.894 1.00 89.56 403 PRO A O 1
ATOM 3417 N N . GLU A 1 404 ? 12.751 -28.099 -12.950 1.00 89.00 404 GLU A N 1
ATOM 3418 C CA . GLU A 1 404 ? 14.034 -28.782 -12.767 1.00 89.00 404 GLU A CA 1
ATOM 3419 C C . GLU A 1 404 ? 15.000 -27.988 -11.886 1.00 89.00 404 GLU A C 1
ATOM 3421 O O . GLU A 1 404 ? 15.597 -28.548 -10.969 1.00 89.00 404 GLU A O 1
ATOM 3426 N N . THR A 1 405 ? 15.162 -26.688 -12.149 1.00 89.25 405 THR A N 1
ATOM 3427 C CA . THR A 1 405 ? 16.148 -25.855 -11.439 1.00 89.25 405 THR A CA 1
ATOM 3428 C C . THR A 1 405 ? 15.560 -25.107 -10.250 1.00 89.25 405 THR A C 1
ATOM 3430 O O . THR A 1 405 ? 16.310 -24.616 -9.410 1.00 89.25 405 THR A O 1
ATOM 3433 N N . LYS A 1 406 ? 14.226 -25.013 -10.173 1.00 89.19 406 LYS A N 1
ATOM 3434 C CA . LYS A 1 406 ? 13.479 -24.158 -9.236 1.00 89.19 406 LYS A CA 1
ATOM 3435 C C . LYS A 1 406 ? 13.745 -22.660 -9.397 1.00 89.19 406 LYS A C 1
ATOM 3437 O O . LYS A 1 406 ? 13.305 -21.870 -8.562 1.00 89.19 406 LYS A O 1
ATOM 3442 N N . ASP A 1 407 ? 14.394 -22.259 -10.489 1.00 88.81 407 ASP A N 1
ATOM 3443 C CA . ASP A 1 407 ? 14.578 -20.854 -10.833 1.00 88.81 407 ASP A CA 1
ATOM 3444 C C . ASP A 1 407 ? 13.251 -20.224 -11.258 1.00 88.81 407 ASP A C 1
ATOM 3446 O O . ASP A 1 407 ? 12.458 -20.832 -11.978 1.00 88.81 407 ASP A O 1
ATOM 3450 N N . TYR A 1 408 ? 13.039 -18.968 -10.875 1.00 91.56 408 TYR A N 1
ATOM 3451 C CA . TYR A 1 408 ? 11.879 -18.197 -11.309 1.00 91.56 408 TYR A CA 1
ATOM 3452 C C . TYR A 1 408 ? 12.175 -17.429 -12.599 1.00 91.56 408 TYR A C 1
ATOM 3454 O O . TYR A 1 408 ? 13.284 -16.936 -12.818 1.00 91.56 408 TYR A O 1
ATOM 3462 N N . MET A 1 409 ? 11.162 -17.280 -13.447 1.00 92.06 409 MET A N 1
ATOM 3463 C CA . MET A 1 409 ? 11.208 -16.506 -14.683 1.00 92.06 409 MET A CA 1
ATOM 3464 C C . MET A 1 409 ? 10.036 -15.536 -14.747 1.00 92.06 409 MET A C 1
ATOM 3466 O O . MET A 1 409 ? 8.909 -15.872 -14.396 1.00 92.06 409 MET A O 1
ATOM 3470 N N . LYS A 1 410 ? 10.303 -14.334 -15.253 1.00 93.38 410 LYS A N 1
ATOM 3471 C CA . LYS A 1 410 ? 9.276 -13.379 -15.668 1.00 93.38 410 LYS A CA 1
ATOM 3472 C C . LYS A 1 410 ? 8.694 -13.812 -16.997 1.00 93.38 410 LYS A C 1
ATOM 3474 O O . LYS A 1 410 ? 9.447 -14.208 -17.886 1.00 93.38 410 LYS A O 1
ATOM 3479 N N . VAL A 1 411 ? 7.391 -13.635 -17.143 1.00 94.38 411 VAL A N 1
ATOM 3480 C CA . VAL A 1 411 ? 6.656 -13.884 -18.381 1.00 94.38 411 VAL A CA 1
ATOM 3481 C C . VAL A 1 411 ? 6.277 -12.536 -18.978 1.00 94.38 411 VAL A C 1
ATOM 3483 O O . VAL A 1 411 ? 5.478 -11.791 -18.406 1.00 94.38 411 VAL A O 1
ATOM 3486 N N . LEU A 1 412 ? 6.911 -12.192 -20.096 1.00 93.06 412 LEU A N 1
ATOM 3487 C CA . LEU A 1 412 ? 6.847 -10.871 -20.716 1.00 93.06 412 LEU A CA 1
ATOM 3488 C C . LEU A 1 412 ? 6.245 -10.951 -22.123 1.00 93.06 412 LEU A C 1
ATOM 3490 O O . LEU A 1 412 ? 6.496 -11.884 -22.885 1.00 93.06 412 LEU A O 1
ATOM 3494 N N . SER A 1 413 ? 5.485 -9.930 -22.493 1.00 91.12 413 SER A N 1
ATOM 3495 C CA . SER A 1 413 ? 5.039 -9.695 -23.862 1.00 91.12 413 SER A CA 1
ATOM 3496 C C . SER A 1 413 ? 6.200 -9.261 -24.756 1.00 91.12 413 SER A C 1
ATOM 3498 O O . SER A 1 413 ? 7.194 -8.708 -24.290 1.00 91.12 413 SER A O 1
ATOM 3500 N N . LYS A 1 414 ? 6.035 -9.399 -26.074 1.00 86.94 414 LYS A N 1
ATOM 3501 C CA . LYS A 1 414 ? 6.879 -8.676 -27.041 1.00 86.94 414 LYS A CA 1
ATOM 3502 C C . LYS A 1 414 ? 6.505 -7.195 -27.158 1.00 86.94 414 LYS A C 1
ATOM 3504 O O . LYS A 1 414 ? 7.239 -6.450 -27.790 1.00 86.94 414 LYS A O 1
ATOM 3509 N N . LYS A 1 415 ? 5.373 -6.767 -26.586 1.00 89.12 415 LYS A N 1
ATOM 3510 C CA . LYS A 1 415 ? 4.861 -5.391 -26.659 1.00 89.12 415 LYS A CA 1
ATOM 3511 C C . LYS A 1 415 ? 5.345 -4.530 -25.495 1.00 89.12 415 LYS A C 1
ATOM 3513 O O . LYS A 1 415 ? 5.482 -5.008 -24.369 1.00 89.12 415 LYS A O 1
ATOM 3518 N N . CYS A 1 416 ? 5.533 -3.239 -25.754 1.00 88.62 416 CYS A N 1
ATOM 3519 C CA . CYS A 1 416 ? 5.934 -2.256 -24.752 1.00 88.62 416 CYS A CA 1
ATOM 3520 C C . CYS A 1 416 ? 4.727 -1.791 -23.930 1.00 88.62 416 CYS A C 1
ATOM 3522 O O . CYS A 1 416 ? 3.680 -1.487 -24.493 1.00 88.62 416 CYS A O 1
ATOM 3524 N N . LYS A 1 417 ? 4.900 -1.631 -22.612 1.00 87.12 417 LYS A N 1
ATOM 3525 C CA . LYS A 1 417 ? 3.883 -1.105 -21.682 1.00 87.12 417 LYS A CA 1
ATOM 3526 C C . LYS A 1 417 ? 3.311 0.251 -22.112 1.00 87.12 417 LYS A C 1
ATOM 3528 O O . LYS A 1 417 ? 2.125 0.489 -21.931 1.00 87.12 417 LYS A O 1
ATOM 3533 N N . LYS A 1 418 ? 4.151 1.146 -22.647 1.00 87.25 418 LYS A N 1
ATOM 3534 C CA . LYS A 1 418 ? 3.754 2.517 -23.017 1.00 87.25 418 LYS A CA 1
ATOM 3535 C C . LYS A 1 418 ? 3.098 2.596 -24.396 1.00 87.25 418 LYS A C 1
ATOM 3537 O O . LYS A 1 418 ? 2.202 3.406 -24.593 1.00 87.25 418 LYS A O 1
ATOM 3542 N N . CYS A 1 419 ? 3.577 1.787 -25.339 1.00 87.62 419 CYS A N 1
ATOM 3543 C CA . CYS A 1 419 ? 3.163 1.844 -26.739 1.00 87.62 419 CYS A CA 1
ATOM 3544 C C . CYS A 1 419 ? 2.053 0.836 -27.080 1.00 87.62 419 CYS A C 1
ATOM 3546 O O . CYS A 1 419 ? 1.285 1.077 -27.998 1.00 87.62 419 CYS A O 1
ATOM 3548 N N . ASP A 1 420 ? 1.955 -0.283 -26.357 1.00 84.81 420 ASP A N 1
ATOM 3549 C CA . ASP A 1 420 ? 1.090 -1.441 -26.664 1.00 84.81 420 ASP A CA 1
ATOM 3550 C C . ASP A 1 420 ? 1.373 -2.112 -28.034 1.00 84.81 420 ASP A C 1
ATOM 3552 O O . ASP A 1 420 ? 0.584 -2.892 -28.571 1.00 84.81 420 ASP A O 1
ATOM 3556 N N . TYR A 1 421 ? 2.558 -1.854 -28.589 1.00 86.06 421 TYR A N 1
ATOM 3557 C CA . TYR A 1 421 ? 3.159 -2.539 -29.736 1.00 86.06 421 TYR A CA 1
ATOM 3558 C C . TYR A 1 421 ? 4.669 -2.703 -29.511 1.00 86.06 421 TYR A C 1
ATOM 3560 O O . TYR A 1 421 ? 5.208 -2.290 -28.478 1.00 86.06 421 TYR A O 1
ATOM 3568 N N . ILE A 1 422 ? 5.350 -3.368 -30.445 1.00 85.69 422 ILE A N 1
ATOM 3569 C CA . ILE A 1 422 ? 6.805 -3.544 -30.405 1.00 85.69 422 ILE A CA 1
ATOM 3570 C C . ILE A 1 422 ? 7.470 -2.222 -30.803 1.00 85.69 422 ILE A C 1
ATOM 3572 O O . ILE A 1 422 ? 7.264 -1.754 -31.916 1.00 85.69 422 ILE A O 1
ATOM 3576 N N . CYS A 1 423 ? 8.271 -1.628 -29.920 1.00 88.12 423 CYS A N 1
ATOM 3577 C CA . CYS A 1 423 ? 8.977 -0.373 -30.194 1.00 88.12 423 CYS A CA 1
ATOM 3578 C C . CYS A 1 423 ? 10.465 -0.470 -29.842 1.00 88.12 423 CYS A C 1
ATOM 3580 O O . CYS A 1 423 ? 10.892 -1.396 -29.149 1.00 88.12 423 CYS A O 1
ATOM 3582 N N . SER A 1 424 ? 11.248 0.526 -30.264 1.00 87.88 424 SER A N 1
ATOM 3583 C CA . SER A 1 424 ? 12.710 0.552 -30.106 1.00 87.88 424 SER A CA 1
ATOM 3584 C C . SER A 1 424 ? 13.195 0.344 -28.673 1.00 87.88 424 SER A C 1
ATOM 3586 O O . SER A 1 424 ? 14.198 -0.333 -28.479 1.00 87.88 424 SER A O 1
ATOM 3588 N N . SER A 1 425 ? 12.482 0.859 -27.664 1.00 88.50 425 SER A N 1
ATOM 3589 C CA . SER A 1 425 ? 12.867 0.694 -26.252 1.00 88.50 425 SER A CA 1
ATOM 3590 C C . SER A 1 425 ? 12.971 -0.770 -25.821 1.00 88.50 425 SER A C 1
ATOM 3592 O O . SER A 1 425 ? 13.829 -1.107 -25.005 1.00 88.50 425 SER A O 1
ATOM 3594 N N . ILE A 1 426 ? 12.159 -1.656 -26.411 1.00 88.12 426 ILE A N 1
ATOM 3595 C CA . ILE A 1 426 ? 12.243 -3.100 -26.175 1.00 88.12 426 ILE A CA 1
ATOM 3596 C C . ILE A 1 426 ? 13.568 -3.617 -26.720 1.00 88.12 426 ILE A C 1
ATOM 3598 O O . ILE A 1 426 ? 14.319 -4.260 -25.993 1.00 88.12 426 ILE A O 1
ATOM 3602 N N . TYR A 1 427 ? 13.887 -3.302 -27.975 1.00 87.75 427 TYR A N 1
ATOM 3603 C CA . TYR A 1 427 ? 15.131 -3.729 -28.612 1.00 87.75 427 TYR A CA 1
ATOM 3604 C C . TYR A 1 427 ? 16.367 -3.165 -27.905 1.00 87.75 427 TYR A C 1
ATOM 3606 O O . TYR A 1 427 ? 17.349 -3.887 -27.729 1.00 87.75 427 TYR A O 1
ATOM 3614 N N . PHE A 1 428 ? 16.321 -1.921 -27.423 1.00 88.56 428 PHE A N 1
ATOM 3615 C CA . PHE A 1 428 ? 17.398 -1.368 -26.604 1.00 88.56 428 PHE A CA 1
ATOM 3616 C C . PHE A 1 428 ? 17.588 -2.150 -25.307 1.00 88.56 428 PHE A C 1
ATOM 3618 O O . PHE A 1 428 ? 18.695 -2.618 -25.047 1.00 88.56 428 PHE A O 1
ATOM 3625 N N . GLN A 1 429 ? 16.517 -2.364 -24.536 1.00 86.19 429 GLN A N 1
ATOM 3626 C CA . GLN A 1 429 ? 16.580 -3.104 -23.273 1.00 86.19 429 GLN A CA 1
ATOM 3627 C C . GLN A 1 429 ? 17.133 -4.523 -23.440 1.00 86.19 429 GLN A C 1
ATOM 3629 O O . GLN A 1 429 ? 17.819 -5.038 -22.556 1.00 86.19 429 GLN A O 1
ATOM 3634 N N . GLN A 1 430 ? 16.848 -5.160 -24.573 1.00 81.94 430 GLN A N 1
ATOM 3635 C CA . GLN A 1 430 ? 17.389 -6.475 -24.902 1.00 81.94 430 GLN A CA 1
ATOM 3636 C C . GLN A 1 430 ? 18.909 -6.443 -25.125 1.00 81.94 430 GLN A C 1
ATOM 3638 O O . GLN A 1 430 ? 19.597 -7.387 -24.748 1.00 81.94 430 GLN A O 1
ATOM 3643 N N . ASN A 1 431 ? 19.434 -5.336 -25.653 1.00 82.62 431 ASN A N 1
ATOM 3644 C CA . ASN A 1 431 ? 20.824 -5.187 -26.072 1.00 82.62 431 ASN A CA 1
ATOM 3645 C C . ASN A 1 431 ? 21.712 -4.398 -25.092 1.00 82.62 431 ASN A C 1
ATOM 3647 O O . ASN A 1 431 ? 22.849 -4.105 -25.444 1.00 82.62 431 ASN A O 1
ATOM 3651 N N . PHE A 1 432 ? 21.267 -4.060 -23.875 1.00 85.94 432 PHE A N 1
ATOM 3652 C CA . PHE A 1 432 ? 22.051 -3.244 -22.919 1.00 85.94 432 PHE A CA 1
ATOM 3653 C C . PHE A 1 432 ? 23.482 -3.725 -22.683 1.00 85.94 432 PHE A C 1
ATOM 3655 O O . PHE A 1 432 ? 24.396 -2.913 -22.581 1.00 85.94 432 PHE A O 1
ATOM 3662 N N . ASN A 1 433 ? 23.696 -5.040 -22.673 1.00 82.31 433 ASN A N 1
ATOM 3663 C CA . ASN A 1 433 ? 25.025 -5.620 -22.486 1.00 82.31 433 ASN A CA 1
ATOM 3664 C C . ASN A 1 433 ? 26.016 -5.279 -23.614 1.00 82.31 433 ASN A C 1
ATOM 3666 O O . ASN A 1 433 ? 27.217 -5.450 -23.423 1.00 82.31 433 ASN A O 1
ATOM 3670 N N . ASN A 1 434 ? 25.530 -4.830 -24.773 1.00 83.56 434 ASN A N 1
ATOM 3671 C CA . ASN A 1 434 ? 26.359 -4.442 -25.912 1.00 83.56 434 ASN A CA 1
ATOM 3672 C C . ASN A 1 434 ? 26.830 -2.979 -25.809 1.00 83.56 434 ASN A C 1
ATOM 3674 O O . ASN A 1 434 ? 27.726 -2.582 -26.546 1.00 83.56 434 ASN A O 1
ATOM 3678 N N . TRP A 1 435 ? 26.266 -2.189 -24.887 1.00 84.12 435 TRP A N 1
ATOM 3679 C CA . TRP A 1 435 ? 26.508 -0.747 -24.745 1.00 84.12 435 TRP A CA 1
ATOM 3680 C C . TRP A 1 435 ? 27.181 -0.406 -23.414 1.00 84.12 435 TRP A C 1
ATOM 3682 O O . TRP A 1 435 ? 26.739 0.490 -22.700 1.00 84.12 435 TRP A O 1
ATOM 3692 N N . THR A 1 436 ? 28.219 -1.158 -23.052 1.00 88.31 436 THR A N 1
ATOM 3693 C CA . THR A 1 436 ? 28.933 -0.980 -21.783 1.00 88.31 436 THR A CA 1
ATOM 3694 C C . THR A 1 436 ? 30.219 -0.184 -21.977 1.00 88.31 436 THR A C 1
ATOM 3696 O O . THR A 1 436 ? 31.113 -0.584 -22.724 1.00 88.31 436 THR A O 1
ATOM 3699 N N . SER A 1 437 ? 30.341 0.910 -21.236 1.00 87.44 437 SER A N 1
ATOM 3700 C CA . SER A 1 437 ? 31.568 1.690 -21.069 1.00 87.44 437 SER A CA 1
ATOM 3701 C C . SER A 1 437 ? 32.505 1.104 -20.015 1.00 87.44 437 SER A C 1
ATOM 3703 O O . SER A 1 437 ? 33.685 1.449 -19.969 1.00 87.44 437 SER A O 1
ATOM 3705 N N . GLY A 1 438 ? 31.985 0.230 -19.143 1.00 85.00 438 GLY A N 1
ATOM 3706 C CA . GLY A 1 438 ? 32.687 -0.215 -17.938 1.00 85.00 438 GLY A CA 1
ATOM 3707 C C . GLY A 1 438 ? 32.556 0.769 -16.768 1.00 85.00 438 GLY A C 1
ATOM 3708 O O . GLY A 1 438 ? 33.122 0.527 -15.702 1.00 85.00 438 GLY A O 1
ATOM 3709 N N . ASN A 1 439 ? 31.800 1.860 -16.939 1.00 87.06 439 ASN A N 1
ATOM 3710 C CA . ASN A 1 439 ? 31.401 2.775 -15.879 1.00 87.06 439 ASN A CA 1
ATOM 3711 C C . ASN A 1 439 ? 29.885 2.707 -15.665 1.00 87.06 439 ASN A C 1
ATOM 3713 O O . ASN A 1 439 ? 29.106 3.172 -16.492 1.00 87.06 439 ASN A O 1
ATOM 3717 N N . GLU A 1 440 ? 29.478 2.200 -14.501 1.00 86.38 440 GLU A N 1
ATOM 3718 C CA . GLU A 1 440 ? 28.065 1.990 -14.158 1.00 86.38 440 GLU A CA 1
ATOM 3719 C C . GLU A 1 440 ? 27.214 3.267 -14.275 1.00 86.38 440 GLU A C 1
ATOM 3721 O O . GLU A 1 440 ? 26.060 3.204 -14.692 1.00 86.38 440 GLU A O 1
ATOM 3726 N N . GLY A 1 441 ? 27.773 4.438 -13.949 1.00 84.69 441 GLY A N 1
ATOM 3727 C CA . GLY A 1 441 ? 27.055 5.711 -14.032 1.00 84.69 441 GLY A CA 1
ATOM 3728 C C . GLY A 1 441 ? 26.757 6.136 -15.471 1.00 84.69 441 GLY A C 1
ATOM 3729 O O . GLY A 1 441 ? 25.642 6.564 -15.767 1.00 84.69 441 GLY A O 1
ATOM 3730 N N . VAL A 1 442 ? 27.735 5.985 -16.366 1.00 84.31 442 VAL A N 1
ATOM 3731 C CA . VAL A 1 442 ? 27.587 6.278 -17.803 1.00 84.31 442 VAL A CA 1
ATOM 3732 C C . VAL A 1 442 ? 26.637 5.275 -18.450 1.00 84.31 442 VAL A C 1
ATOM 3734 O O . VAL A 1 442 ? 25.727 5.671 -19.176 1.00 84.31 442 VAL A O 1
ATOM 3737 N N . ASP A 1 443 ? 26.801 3.991 -18.133 1.00 89.31 443 ASP A N 1
ATOM 3738 C CA . ASP A 1 443 ? 25.974 2.916 -18.681 1.00 89.31 443 ASP A CA 1
ATOM 3739 C C . ASP A 1 443 ? 24.514 3.094 -18.270 1.00 89.31 443 ASP A C 1
ATOM 3741 O O . ASP A 1 443 ? 23.620 3.034 -19.113 1.00 89.31 443 ASP A O 1
ATOM 3745 N N . LYS A 1 444 ? 24.267 3.407 -16.993 1.00 86.75 444 LYS A N 1
ATOM 3746 C CA . LYS A 1 444 ? 22.926 3.707 -16.490 1.00 86.75 444 LYS A CA 1
ATOM 3747 C C . LYS A 1 444 ? 22.315 4.925 -17.180 1.00 86.75 444 LYS A C 1
ATOM 3749 O O . LYS A 1 444 ? 21.158 4.865 -17.579 1.00 86.75 444 LYS A O 1
ATOM 3754 N N . PHE A 1 445 ? 23.081 6.000 -17.370 1.00 86.00 445 PHE A N 1
ATOM 3755 C CA . PHE A 1 445 ? 22.599 7.190 -18.075 1.00 86.00 445 PHE A CA 1
ATOM 3756 C C . PHE A 1 445 ? 22.172 6.874 -19.518 1.00 86.00 445 PHE A C 1
ATOM 3758 O O . PHE A 1 445 ? 21.089 7.273 -19.947 1.00 86.00 445 PHE A O 1
ATOM 3765 N N . ILE A 1 446 ? 22.988 6.114 -20.255 1.00 88.44 446 ILE A N 1
ATOM 3766 C CA . ILE A 1 446 ? 22.660 5.671 -21.617 1.00 88.44 446 ILE A CA 1
ATOM 3767 C C . ILE A 1 446 ? 21.395 4.804 -21.603 1.00 88.44 446 ILE A C 1
ATOM 3769 O O . ILE A 1 446 ? 20.474 5.051 -22.385 1.00 88.44 446 ILE A O 1
ATOM 3773 N N . GLN A 1 447 ? 21.318 3.829 -20.694 1.00 89.69 447 GLN A N 1
ATOM 3774 C CA . GLN A 1 447 ? 20.164 2.939 -20.559 1.00 89.69 447 GLN A CA 1
ATOM 3775 C C . GLN A 1 447 ? 18.880 3.714 -20.240 1.00 89.69 447 GLN A C 1
ATOM 3777 O O . GLN A 1 447 ? 17.863 3.473 -20.882 1.00 89.69 447 GLN A O 1
ATOM 3782 N N . ASP A 1 448 ? 18.915 4.687 -19.327 1.00 87.31 448 ASP A N 1
ATOM 3783 C CA . ASP A 1 448 ? 17.752 5.513 -18.977 1.00 87.31 448 ASP A CA 1
ATOM 3784 C C . ASP A 1 448 ? 17.213 6.279 -20.203 1.00 87.31 448 ASP A C 1
ATOM 3786 O O . ASP A 1 448 ? 16.002 6.292 -20.462 1.00 87.31 448 ASP A O 1
ATOM 3790 N N . ILE A 1 449 ? 18.104 6.851 -21.023 1.00 87.50 449 ILE A N 1
ATOM 3791 C CA . ILE A 1 449 ? 17.718 7.510 -22.280 1.00 87.50 449 ILE A CA 1
ATOM 3792 C C . ILE A 1 449 ? 17.144 6.501 -23.279 1.00 87.50 449 ILE A C 1
ATOM 3794 O O . ILE A 1 449 ? 16.087 6.750 -23.868 1.00 87.50 449 ILE A O 1
ATOM 3798 N N . GLN A 1 450 ? 17.776 5.340 -23.438 1.00 90.56 450 GLN A N 1
ATOM 3799 C CA . GLN A 1 450 ? 17.300 4.274 -24.319 1.00 90.56 450 GLN A CA 1
ATOM 3800 C C . GLN A 1 450 ? 15.911 3.747 -23.914 1.00 90.56 450 GLN A C 1
ATOM 3802 O O . GLN A 1 450 ? 15.054 3.559 -24.777 1.00 90.56 450 GLN A O 1
ATOM 3807 N N . LEU A 1 451 ? 15.636 3.584 -22.614 1.00 88.06 451 LEU A N 1
ATOM 3808 C CA . LEU A 1 451 ? 14.317 3.185 -22.094 1.00 88.06 451 LEU A CA 1
ATOM 3809 C C . LEU A 1 451 ? 13.240 4.232 -22.390 1.00 88.06 451 LEU A C 1
ATOM 3811 O O . LEU A 1 451 ? 12.088 3.877 -22.643 1.00 88.06 451 LEU A O 1
ATOM 3815 N N . SER A 1 452 ? 13.609 5.516 -22.380 1.00 87.12 452 SER A N 1
ATOM 3816 C CA . SER A 1 452 ? 12.709 6.619 -22.734 1.00 87.12 452 SER A CA 1
ATOM 3817 C C . SER A 1 452 ? 12.479 6.760 -24.248 1.00 87.12 452 SER A C 1
ATOM 3819 O O . SER A 1 452 ? 11.528 7.426 -24.676 1.00 87.12 452 SER A O 1
ATOM 3821 N N . THR A 1 453 ? 13.323 6.114 -25.059 1.00 86.44 453 THR A N 1
ATOM 3822 C CA . THR A 1 453 ? 13.324 6.199 -26.520 1.00 86.44 453 THR A CA 1
ATOM 3823 C C . THR A 1 453 ? 12.450 5.106 -27.129 1.00 86.44 453 THR A C 1
ATOM 3825 O O . THR A 1 453 ? 12.838 3.946 -27.236 1.00 86.44 453 THR A O 1
ATOM 3828 N N . HIS A 1 454 ? 11.253 5.491 -27.565 1.00 87.69 454 HIS A N 1
ATOM 3829 C CA . HIS A 1 454 ? 10.347 4.615 -28.310 1.00 87.69 454 HIS A CA 1
ATOM 3830 C C . HIS A 1 454 ? 10.619 4.764 -29.814 1.00 87.69 454 HIS A C 1
ATOM 3832 O O . HIS A 1 454 ? 11.734 4.526 -30.264 1.00 87.69 454 HIS A O 1
ATOM 3838 N N . ASP A 1 455 ? 9.654 5.201 -30.616 1.00 83.88 455 ASP A N 1
ATOM 3839 C CA . ASP A 1 455 ? 9.842 5.197 -32.075 1.00 83.88 455 ASP A CA 1
ATOM 3840 C C . ASP A 1 455 ? 10.705 6.355 -32.589 1.00 83.88 455 ASP A C 1
ATOM 3842 O O . ASP A 1 455 ? 11.237 6.296 -33.694 1.00 83.88 455 ASP A O 1
ATOM 3846 N N . ASN A 1 456 ? 10.878 7.412 -31.791 1.00 82.50 456 ASN A N 1
ATOM 3847 C CA . ASN A 1 456 ? 11.717 8.542 -32.171 1.00 82.50 456 ASN A CA 1
ATOM 3848 C C . ASN A 1 456 ? 13.172 8.330 -31.738 1.00 82.50 456 ASN A C 1
ATOM 3850 O O . ASN A 1 456 ? 13.569 8.734 -30.647 1.00 82.50 456 ASN A O 1
ATOM 3854 N N . LEU A 1 457 ? 13.969 7.765 -32.640 1.00 83.94 457 LEU A N 1
ATOM 3855 C CA . LEU A 1 457 ? 15.382 7.455 -32.421 1.00 83.94 457 LEU A CA 1
ATOM 3856 C C . LEU A 1 457 ? 16.317 8.674 -32.462 1.00 83.94 457 LEU A C 1
ATOM 3858 O O . LEU A 1 457 ? 17.499 8.539 -32.166 1.00 83.94 457 LEU A O 1
ATOM 3862 N N . LYS A 1 458 ? 15.813 9.882 -32.758 1.00 76.38 458 LYS A N 1
ATOM 3863 C CA . LYS A 1 458 ? 16.635 11.102 -32.871 1.00 76.38 458 LYS A CA 1
ATOM 3864 C C . LYS A 1 458 ? 17.417 11.435 -31.595 1.00 76.38 458 LYS A C 1
ATOM 3866 O O . LYS A 1 458 ? 18.458 12.071 -31.677 1.00 76.38 458 LYS A O 1
ATOM 3871 N N . ASN A 1 459 ? 16.897 11.036 -30.438 1.00 73.06 459 ASN A N 1
ATOM 3872 C CA . ASN A 1 459 ? 17.513 11.284 -29.134 1.00 73.06 459 ASN A CA 1
ATOM 3873 C C . ASN A 1 459 ? 18.036 9.996 -28.480 1.00 73.06 459 ASN A C 1
ATOM 3875 O O . ASN A 1 459 ? 18.334 10.012 -27.288 1.00 73.06 459 ASN A O 1
ATOM 3879 N N . ALA A 1 460 ? 18.100 8.889 -29.229 1.00 86.19 460 ALA A N 1
ATOM 3880 C CA . ALA A 1 460 ? 18.709 7.666 -28.736 1.00 86.19 460 ALA A CA 1
ATOM 3881 C C . ALA A 1 460 ? 20.190 7.932 -28.457 1.00 86.19 460 ALA A C 1
ATOM 3883 O O . ALA A 1 460 ? 20.889 8.483 -29.307 1.00 86.19 460 ALA A O 1
ATOM 3884 N N . LEU A 1 461 ? 20.657 7.523 -27.281 1.00 88.94 461 LEU A N 1
ATOM 3885 C CA . LEU A 1 461 ? 22.077 7.513 -26.967 1.00 88.94 461 LEU A CA 1
ATOM 3886 C C . LEU A 1 461 ? 22.606 6.094 -26.993 1.00 88.94 461 LEU A C 1
ATOM 3888 O O . LEU A 1 461 ? 21.914 5.136 -26.638 1.00 88.94 461 LEU A O 1
ATOM 3892 N N . GLU A 1 462 ? 23.868 5.984 -27.366 1.00 91.19 462 GLU A N 1
ATOM 3893 C CA . GLU A 1 462 ? 24.564 4.718 -27.405 1.00 91.19 462 GLU A CA 1
ATOM 3894 C C . GLU A 1 462 ? 26.006 4.871 -26.900 1.00 91.19 462 GLU A C 1
ATOM 3896 O O . GLU A 1 462 ? 26.585 5.961 -26.931 1.00 91.19 462 GLU A O 1
ATOM 3901 N N . TRP A 1 463 ? 26.584 3.786 -26.389 1.00 93.38 463 TRP A N 1
ATOM 3902 C CA . TRP A 1 463 ? 28.019 3.747 -26.125 1.00 93.38 463 TRP A CA 1
ATOM 3903 C C . TRP A 1 463 ? 28.753 3.469 -27.434 1.00 93.38 463 TRP A C 1
ATOM 3905 O O . TRP A 1 463 ? 28.484 2.462 -28.089 1.00 93.38 463 TRP A O 1
ATOM 3915 N N . ILE A 1 464 ? 29.684 4.344 -27.809 1.00 92.88 464 ILE A N 1
ATOM 3916 C CA . ILE A 1 464 ? 30.432 4.227 -29.059 1.00 92.88 464 ILE A CA 1
ATOM 3917 C C . ILE A 1 464 ? 31.892 3.974 -28.716 1.00 92.88 464 ILE A C 1
ATOM 3919 O O . ILE A 1 464 ? 32.548 4.791 -28.065 1.00 92.88 464 ILE A O 1
ATOM 3923 N N . SER A 1 465 ? 32.415 2.839 -29.170 1.00 92.25 465 SER A N 1
ATOM 3924 C CA . SER A 1 465 ? 33.821 2.520 -28.955 1.00 92.25 465 SER A CA 1
ATOM 3925 C C . SER A 1 465 ? 34.721 3.496 -29.723 1.00 92.25 465 SER A C 1
ATOM 3927 O O . SER A 1 465 ? 34.453 3.825 -30.878 1.00 92.25 465 SER A O 1
ATOM 3929 N N . TYR A 1 466 ? 35.773 4.003 -29.074 1.00 92.50 466 TYR A N 1
ATOM 3930 C CA . TYR A 1 466 ? 36.580 5.106 -29.616 1.00 92.50 466 TYR A CA 1
ATOM 3931 C C . TYR A 1 466 ? 37.334 4.736 -30.906 1.00 92.50 466 TYR A C 1
ATOM 3933 O O . TYR A 1 466 ? 37.574 5.588 -31.754 1.00 92.50 466 TYR A O 1
ATOM 3941 N N . ASP A 1 467 ? 37.649 3.453 -31.100 1.00 92.38 467 ASP A N 1
ATOM 3942 C CA . ASP A 1 467 ? 38.270 2.904 -32.316 1.00 92.38 467 ASP A CA 1
ATOM 3943 C C . ASP A 1 467 ? 37.380 2.997 -33.566 1.00 92.38 467 ASP A C 1
ATOM 3945 O O . ASP A 1 467 ? 37.845 2.754 -34.678 1.00 92.38 467 ASP A O 1
ATOM 3949 N N . LYS A 1 468 ? 36.103 3.364 -33.408 1.00 93.69 468 LYS A N 1
ATOM 3950 C CA . LYS A 1 468 ? 35.174 3.591 -34.523 1.00 93.69 468 LYS A CA 1
ATOM 3951 C C . LYS A 1 468 ? 35.313 4.976 -35.153 1.00 93.69 468 LYS A C 1
ATOM 3953 O O . LYS A 1 468 ? 34.642 5.242 -36.155 1.00 93.69 468 LYS A O 1
ATOM 3958 N N . PHE A 1 469 ? 36.162 5.832 -34.584 1.00 93.25 469 PHE A N 1
ATOM 3959 C CA . PHE A 1 469 ? 36.467 7.164 -35.093 1.00 93.25 469 PHE A CA 1
ATOM 3960 C C . PHE A 1 469 ? 37.843 7.205 -35.763 1.00 93.25 469 PHE A C 1
ATOM 3962 O O . PHE A 1 469 ? 38.818 6.668 -35.240 1.00 93.25 469 PHE A O 1
ATOM 3969 N N . TYR A 1 470 ? 37.932 7.883 -36.905 1.00 92.06 470 TYR A N 1
ATOM 3970 C CA . TYR A 1 470 ? 39.186 8.123 -37.624 1.00 92.06 470 TYR A CA 1
ATOM 3971 C C . TYR A 1 470 ? 39.233 9.550 -38.182 1.00 92.06 470 TYR A C 1
ATOM 3973 O O . TYR A 1 470 ? 38.240 10.278 -38.127 1.00 92.06 470 TYR A O 1
ATOM 3981 N N . ASP A 1 471 ? 40.407 9.964 -38.665 1.00 90.75 471 ASP A N 1
ATOM 3982 C CA . ASP A 1 471 ? 40.690 11.342 -39.095 1.00 90.75 471 ASP A CA 1
ATOM 3983 C C . ASP A 1 471 ? 40.285 12.385 -38.039 1.00 90.75 471 ASP A C 1
ATOM 3985 O O . ASP A 1 471 ? 39.663 13.402 -38.338 1.00 90.75 471 ASP A O 1
ATOM 3989 N N . ILE A 1 472 ? 40.614 12.108 -36.772 1.00 90.94 472 ILE A N 1
ATOM 3990 C CA . ILE A 1 472 ? 40.255 12.974 -35.648 1.00 90.94 472 ILE A CA 1
ATOM 3991 C C . ILE A 1 472 ? 41.122 14.233 -35.693 1.00 90.94 472 ILE A C 1
ATOM 3993 O O . ILE A 1 472 ? 42.326 14.187 -35.436 1.00 90.94 472 ILE A O 1
ATOM 3997 N N . THR A 1 473 ? 40.502 15.371 -35.989 1.00 88.88 473 THR A N 1
ATOM 3998 C CA . THR A 1 473 ? 41.169 16.676 -36.048 1.00 88.88 473 THR A CA 1
ATOM 3999 C C . THR A 1 473 ? 40.634 17.604 -34.971 1.00 88.88 473 THR A C 1
ATOM 4001 O O . THR A 1 473 ? 39.422 17.697 -34.764 1.00 88.88 473 THR A O 1
ATOM 4004 N N . TYR A 1 474 ? 41.534 18.313 -34.289 1.00 83.88 474 TYR A N 1
ATOM 4005 C CA . TYR A 1 474 ? 41.141 19.365 -33.356 1.00 83.88 474 TYR A CA 1
ATOM 4006 C C . TYR A 1 474 ? 40.363 20.460 -34.093 1.00 83.88 474 TYR A C 1
ATOM 4008 O O . TYR A 1 474 ? 40.795 20.923 -35.149 1.00 83.88 474 TYR A O 1
ATOM 4016 N N . PHE A 1 475 ? 39.230 20.866 -33.521 1.00 69.50 475 PHE A N 1
ATOM 4017 C CA . PHE A 1 475 ? 38.365 21.895 -34.083 1.00 69.50 475 PHE A CA 1
ATOM 4018 C C . PHE A 1 475 ? 38.497 23.205 -33.288 1.00 69.50 475 PHE A C 1
ATOM 4020 O O . PHE A 1 475 ? 39.244 24.090 -33.698 1.00 69.50 475 PHE A O 1
ATOM 4027 N N . VAL A 1 476 ? 37.821 23.331 -32.135 1.00 70.06 476 VAL A N 1
ATOM 4028 C CA . VAL A 1 476 ? 37.918 24.483 -31.210 1.00 70.06 476 VAL A CA 1
ATOM 4029 C C . VAL A 1 476 ? 37.301 24.140 -29.844 1.00 70.06 476 VAL A C 1
ATOM 4031 O O . VAL A 1 476 ? 36.353 23.361 -29.794 1.00 70.06 476 VAL A O 1
ATOM 4034 N N . ASN A 1 477 ? 37.787 24.737 -28.745 1.00 68.19 477 ASN A N 1
ATOM 4035 C CA . ASN A 1 477 ? 37.192 24.655 -27.395 1.00 68.19 477 ASN A CA 1
ATOM 4036 C C . ASN A 1 477 ? 36.900 23.213 -26.930 1.00 68.19 477 ASN A C 1
ATOM 4038 O O . ASN A 1 477 ? 35.752 22.864 -26.655 1.00 68.19 477 ASN A O 1
ATOM 4042 N N . ASP A 1 478 ? 37.933 22.364 -26.903 1.00 75.50 478 ASP A N 1
ATOM 4043 C CA . ASP A 1 478 ? 37.843 20.945 -26.517 1.00 75.50 478 ASP A CA 1
ATOM 4044 C C . ASP A 1 478 ? 36.869 20.094 -27.362 1.00 75.50 478 ASP A C 1
ATOM 4046 O O . ASP A 1 478 ? 36.405 19.026 -26.941 1.00 75.50 478 ASP A O 1
ATOM 4050 N N . ARG A 1 479 ? 36.575 20.548 -28.589 1.00 82.25 479 ARG A N 1
ATOM 4051 C CA . ARG A 1 479 ? 35.838 19.794 -29.608 1.00 82.25 479 ARG A CA 1
ATOM 4052 C C . ARG A 1 479 ? 36.773 19.302 -30.708 1.00 82.25 479 ARG A C 1
ATOM 4054 O O . ARG A 1 479 ? 37.671 20.019 -31.154 1.00 82.25 479 ARG A O 1
ATOM 4061 N N . TYR A 1 480 ? 36.503 18.097 -31.191 1.00 87.69 480 TYR A N 1
ATOM 4062 C CA . TYR A 1 480 ? 37.239 17.439 -32.265 1.00 87.69 480 TYR A CA 1
ATOM 4063 C C . TYR A 1 480 ? 36.255 17.016 -33.346 1.00 87.69 480 TYR A C 1
ATOM 4065 O O . TYR A 1 480 ? 35.173 16.531 -33.032 1.00 87.69 480 TYR A O 1
ATOM 4073 N N . GLN A 1 481 ? 36.614 17.185 -34.609 1.00 88.25 481 GLN A N 1
ATOM 4074 C CA . GLN A 1 481 ? 35.855 16.624 -35.721 1.00 88.25 481 GLN A CA 1
ATOM 4075 C C . GLN A 1 481 ? 36.417 15.240 -36.048 1.00 88.25 481 GLN A C 1
ATOM 4077 O O . GLN A 1 481 ? 37.635 15.072 -36.069 1.00 88.25 481 GLN A O 1
ATOM 4082 N N . ALA A 1 482 ? 35.546 14.262 -36.284 1.00 91.50 482 ALA A N 1
ATOM 4083 C CA . ALA A 1 482 ? 35.941 12.895 -36.599 1.00 91.50 482 ALA A CA 1
ATOM 4084 C C . ALA A 1 482 ? 34.990 12.248 -37.612 1.00 91.50 482 ALA A C 1
ATOM 4086 O O . ALA A 1 482 ? 33.795 12.556 -37.651 1.00 91.50 482 ALA A O 1
ATOM 4087 N N . ASN A 1 483 ? 35.517 11.304 -38.388 1.00 90.00 483 ASN A N 1
ATOM 4088 C CA . ASN A 1 483 ? 34.716 10.418 -39.223 1.00 90.00 483 ASN A CA 1
ATOM 4089 C C . ASN A 1 483 ? 34.288 9.199 -38.402 1.00 90.00 483 ASN A C 1
ATOM 4091 O O . ASN A 1 483 ? 35.128 8.538 -37.789 1.00 90.00 483 ASN A O 1
ATOM 4095 N N . TRP A 1 484 ? 32.993 8.886 -38.396 1.00 93.25 484 TRP A N 1
ATOM 4096 C CA . TRP A 1 484 ? 32.437 7.737 -37.688 1.00 93.25 484 TRP A CA 1
ATOM 4097 C C . TRP A 1 484 ? 32.018 6.630 -38.658 1.00 93.25 484 TRP A C 1
ATOM 4099 O O . TRP A 1 484 ? 31.097 6.806 -39.459 1.00 93.25 484 TRP A O 1
ATOM 4109 N N . ILE A 1 485 ? 32.685 5.474 -38.560 1.00 89.69 485 ILE A N 1
ATOM 4110 C CA . ILE A 1 485 ? 32.528 4.352 -39.504 1.00 89.69 485 ILE A CA 1
ATOM 4111 C C . ILE A 1 485 ? 31.127 3.738 -39.421 1.00 89.69 485 ILE A C 1
ATOM 4113 O O . ILE A 1 485 ? 30.478 3.513 -40.440 1.00 89.69 485 ILE A O 1
ATOM 4117 N N . GLU A 1 486 ? 30.659 3.448 -38.205 1.00 86.88 486 GLU A N 1
ATOM 4118 C CA . GLU A 1 486 ? 29.406 2.709 -38.010 1.00 86.88 486 GLU A CA 1
ATOM 4119 C C . GLU A 1 486 ? 28.181 3.575 -38.290 1.00 86.88 486 GLU A C 1
ATOM 4121 O O . GLU A 1 486 ? 27.213 3.070 -38.855 1.00 86.88 486 GLU A O 1
ATOM 4126 N N . GLY A 1 487 ? 28.245 4.867 -37.955 1.00 87.69 487 GLY A N 1
ATOM 4127 C CA . GLY A 1 487 ? 27.153 5.801 -38.194 1.00 87.69 487 GLY A CA 1
ATOM 4128 C C . GLY A 1 487 ? 25.979 5.665 -37.223 1.00 87.69 487 GLY A C 1
ATOM 4129 O O . GLY A 1 487 ? 25.887 4.697 -36.463 1.00 87.69 487 GLY A O 1
ATOM 4130 N N . ASN A 1 488 ? 25.055 6.630 -37.234 1.00 87.62 488 ASN A N 1
ATOM 4131 C CA . ASN A 1 488 ? 23.967 6.665 -36.251 1.00 87.62 488 ASN A CA 1
ATOM 4132 C C . ASN A 1 488 ? 22.886 5.620 -36.528 1.00 87.62 488 ASN A C 1
ATOM 4134 O O . ASN A 1 488 ? 22.609 5.282 -37.677 1.00 87.62 488 ASN A O 1
ATOM 4138 N N . ILE A 1 489 ? 22.224 5.164 -35.463 1.00 89.81 489 ILE A N 1
ATOM 4139 C CA . ILE A 1 489 ? 21.068 4.266 -35.548 1.00 89.81 489 ILE A CA 1
ATOM 4140 C C . ILE A 1 489 ? 19.941 4.929 -36.359 1.00 89.81 489 ILE A C 1
ATOM 4142 O O . ILE A 1 489 ? 19.607 6.094 -36.129 1.00 89.81 489 ILE A O 1
ATOM 4146 N N . ILE A 1 490 ? 19.340 4.168 -37.282 1.00 86.81 490 ILE A N 1
ATOM 4147 C CA . ILE A 1 490 ? 18.157 4.571 -38.059 1.00 86.81 490 ILE A CA 1
ATOM 4148 C C . ILE A 1 490 ? 16.914 3.827 -37.573 1.00 86.81 490 ILE A C 1
ATOM 4150 O O . ILE A 1 490 ? 15.932 4.468 -37.209 1.00 86.81 490 ILE A O 1
ATOM 4154 N N . ASN A 1 491 ? 16.928 2.490 -37.589 1.00 87.31 491 ASN A N 1
ATOM 4155 C CA . ASN A 1 491 ? 15.821 1.646 -37.136 1.00 87.31 491 ASN A CA 1
ATOM 4156 C C . ASN A 1 491 ? 16.287 0.216 -36.812 1.00 87.31 491 ASN A C 1
ATOM 4158 O O . ASN A 1 491 ? 17.403 -0.186 -37.128 1.00 87.31 491 ASN A O 1
ATOM 4162 N N . TRP A 1 492 ? 15.432 -0.575 -36.165 1.00 87.69 492 TRP A N 1
ATOM 4163 C CA . TRP A 1 492 ? 15.694 -2.000 -35.952 1.00 87.69 492 TRP A CA 1
ATOM 4164 C C . TRP A 1 492 ? 15.288 -2.813 -37.187 1.00 87.69 492 TRP A C 1
ATOM 4166 O O . TRP A 1 492 ? 14.217 -2.578 -37.755 1.00 87.69 492 TRP A O 1
ATOM 4176 N N . ASN A 1 493 ? 16.118 -3.776 -37.597 1.00 85.62 493 ASN A N 1
ATOM 4177 C CA . ASN A 1 493 ? 15.805 -4.719 -38.668 1.00 85.62 493 ASN A CA 1
ATOM 4178 C C . ASN A 1 493 ? 15.591 -6.126 -38.097 1.00 85.62 493 ASN A C 1
ATOM 4180 O O . ASN A 1 493 ? 16.533 -6.811 -37.696 1.00 85.62 493 ASN A O 1
ATOM 4184 N N . GLU A 1 494 ? 14.335 -6.573 -38.118 1.00 79.94 494 GLU A N 1
ATOM 4185 C CA . GLU A 1 494 ? 13.914 -7.867 -37.574 1.00 79.94 494 GLU A CA 1
ATOM 4186 C C . GLU A 1 494 ? 14.470 -9.072 -38.345 1.00 79.94 494 GLU A C 1
ATOM 4188 O O . GLU A 1 494 ? 14.644 -10.139 -37.762 1.00 79.94 494 GLU A O 1
ATOM 4193 N N . SER A 1 495 ? 14.785 -8.926 -39.636 1.00 82.94 495 SER A N 1
ATOM 4194 C CA . SER A 1 495 ? 15.293 -10.043 -40.450 1.00 82.94 495 SER A CA 1
ATOM 4195 C C . SER A 1 495 ? 16.729 -10.418 -40.088 1.00 82.94 495 SER A C 1
ATOM 4197 O O . SER A 1 495 ? 17.090 -11.588 -40.144 1.00 82.94 495 SER A O 1
ATOM 4199 N N . ILE A 1 496 ? 17.542 -9.429 -39.709 1.00 85.38 496 ILE A N 1
ATOM 4200 C CA . ILE A 1 496 ? 18.948 -9.627 -39.320 1.00 85.38 496 ILE A CA 1
ATOM 4201 C C . ILE A 1 496 ? 19.172 -9.507 -37.809 1.00 85.38 496 ILE A C 1
ATOM 4203 O O . ILE A 1 496 ? 20.302 -9.666 -37.359 1.00 85.38 496 ILE A O 1
ATOM 4207 N N . GLN A 1 497 ? 18.114 -9.207 -37.043 1.00 81.56 497 GLN A N 1
ATOM 4208 C CA . GLN A 1 497 ? 18.151 -8.990 -35.592 1.00 81.56 497 GLN A CA 1
ATOM 4209 C C . GLN A 1 497 ? 19.228 -7.972 -35.174 1.00 81.56 497 GLN A C 1
ATOM 4211 O O . GLN A 1 497 ? 20.008 -8.214 -34.254 1.00 81.56 497 GLN A O 1
ATOM 4216 N N . ASN A 1 498 ? 19.304 -6.839 -35.883 1.00 86.94 498 ASN A N 1
ATOM 4217 C CA . ASN A 1 498 ? 20.301 -5.798 -35.618 1.00 86.94 498 ASN A CA 1
ATOM 4218 C C . ASN A 1 498 ? 19.817 -4.396 -36.041 1.00 86.94 498 ASN A C 1
ATOM 4220 O O . ASN A 1 498 ? 18.865 -4.258 -36.815 1.00 86.94 498 ASN A O 1
ATOM 4224 N N . TRP A 1 499 ? 20.488 -3.351 -35.551 1.00 89.06 499 TRP A N 1
ATOM 4225 C CA . TRP A 1 499 ? 20.228 -1.955 -35.915 1.00 89.06 499 TRP A CA 1
ATOM 4226 C C . TRP A 1 499 ? 20.771 -1.628 -37.310 1.00 89.06 499 TRP A C 1
ATOM 4228 O O . TRP A 1 499 ? 21.925 -1.920 -37.628 1.00 89.06 499 TRP A O 1
ATOM 4238 N N . THR A 1 500 ? 19.957 -0.976 -38.137 1.00 89.88 500 THR A N 1
ATOM 4239 C CA . THR A 1 500 ? 20.418 -0.316 -39.365 1.00 89.88 500 THR A CA 1
ATOM 4240 C C . THR A 1 500 ? 21.038 1.031 -39.010 1.00 89.88 500 THR A C 1
ATOM 4242 O O . THR A 1 500 ? 20.597 1.706 -38.073 1.00 89.88 500 THR A O 1
ATOM 4245 N N . ARG A 1 501 ? 22.076 1.423 -39.752 1.00 89.56 501 ARG A N 1
ATOM 4246 C CA . ARG A 1 501 ? 22.862 2.624 -39.461 1.00 89.56 501 ARG A CA 1
ATOM 4247 C C . ARG A 1 501 ? 23.125 3.467 -40.703 1.00 89.56 501 ARG A C 1
ATOM 4249 O O . ARG A 1 501 ? 23.232 2.921 -41.801 1.00 89.56 501 ARG A O 1
ATOM 4256 N N . ASP A 1 502 ? 23.255 4.776 -40.501 1.00 85.12 502 ASP A N 1
ATOM 4257 C CA . ASP A 1 502 ? 23.673 5.743 -41.524 1.00 85.12 502 ASP A CA 1
ATOM 4258 C C . ASP A 1 502 ? 25.201 5.908 -41.511 1.00 85.12 502 ASP A C 1
ATOM 4260 O O . ASP A 1 502 ? 25.752 6.742 -40.788 1.00 85.12 502 ASP A O 1
ATOM 4264 N N . GLN A 1 503 ? 25.893 5.030 -42.238 1.00 85.88 503 GLN A N 1
ATOM 4265 C CA . GLN A 1 503 ? 27.353 4.885 -42.186 1.00 85.88 503 GLN A CA 1
ATOM 4266 C C . GLN A 1 503 ? 28.114 6.126 -42.675 1.00 85.88 503 GLN A C 1
ATOM 4268 O O . GLN A 1 503 ? 27.618 6.903 -43.487 1.00 85.88 503 GLN A O 1
ATOM 4273 N N . ASN A 1 504 ? 29.376 6.249 -42.246 1.00 76.50 504 ASN A N 1
ATOM 4274 C CA . ASN A 1 504 ? 30.310 7.303 -42.670 1.00 76.50 504 ASN A CA 1
ATOM 4275 C C . ASN A 1 504 ? 29.808 8.725 -42.368 1.00 76.50 504 ASN A C 1
ATOM 4277 O O . ASN A 1 504 ? 29.856 9.623 -43.211 1.00 76.50 504 ASN A O 1
ATOM 4281 N N . THR A 1 505 ? 29.339 8.926 -41.137 1.00 83.31 505 THR A N 1
ATOM 4282 C CA . THR A 1 505 ? 28.859 10.227 -40.661 1.00 83.31 505 THR A CA 1
ATOM 4283 C C . THR A 1 505 ? 30.010 11.040 -40.066 1.00 83.31 505 THR A C 1
ATOM 4285 O O . THR A 1 505 ? 30.795 10.530 -39.268 1.00 83.31 505 THR A O 1
ATOM 4288 N N . ILE A 1 506 ? 30.094 12.326 -40.415 1.00 85.62 506 ILE A N 1
ATOM 4289 C CA . ILE A 1 506 ? 30.997 13.279 -39.753 1.00 85.62 506 ILE A CA 1
ATOM 4290 C C . ILE A 1 506 ? 30.353 13.726 -38.440 1.00 85.62 506 ILE A C 1
ATOM 4292 O O . ILE A 1 506 ? 29.196 14.156 -38.423 1.00 85.62 506 ILE A O 1
ATOM 4296 N N . VAL A 1 507 ? 31.102 13.632 -37.344 1.00 89.75 507 VAL A N 1
ATOM 4297 C CA . VAL A 1 507 ? 30.635 13.970 -35.996 1.00 89.75 507 VAL A CA 1
ATOM 4298 C C . VAL A 1 507 ? 31.598 14.912 -35.287 1.00 89.75 507 VAL A C 1
ATOM 4300 O O . VAL A 1 507 ? 32.784 14.994 -35.609 1.00 89.75 507 VAL A O 1
ATOM 4303 N N . ILE A 1 508 ? 31.071 15.598 -34.278 1.00 88.31 508 ILE A N 1
ATOM 4304 C CA . ILE A 1 508 ? 31.840 16.405 -33.340 1.00 88.31 508 ILE A CA 1
ATOM 4305 C C . ILE A 1 508 ? 31.943 15.648 -32.015 1.00 88.31 508 ILE A C 1
ATOM 4307 O O . ILE A 1 508 ? 30.934 15.333 -31.389 1.00 88.31 508 ILE A O 1
ATOM 4311 N N . LEU A 1 509 ? 33.166 15.372 -31.575 1.00 89.44 509 LEU A N 1
ATOM 4312 C CA . LEU A 1 509 ? 33.484 14.824 -30.264 1.00 89.44 509 LEU A CA 1
ATOM 4313 C C . LEU A 1 509 ? 33.744 15.987 -29.309 1.00 89.44 509 LEU A C 1
ATOM 4315 O O . LEU A 1 509 ? 34.768 16.664 -29.410 1.00 89.44 509 LEU A O 1
ATOM 4319 N N . LYS A 1 510 ? 32.819 16.237 -28.385 1.00 86.75 510 LYS A N 1
ATOM 4320 C CA . LYS A 1 510 ? 32.958 17.268 -27.351 1.00 86.75 510 LYS A CA 1
ATOM 4321 C C . LYS A 1 510 ? 33.453 16.625 -26.062 1.00 86.75 510 LYS A C 1
ATOM 4323 O O . LYS A 1 510 ? 32.751 15.783 -25.503 1.00 86.75 510 LYS A O 1
ATOM 4328 N N . LYS A 1 511 ? 34.642 17.006 -25.591 1.00 86.44 511 LYS A N 1
ATOM 4329 C CA . LYS A 1 511 ? 35.169 16.536 -24.303 1.00 86.44 511 LYS A CA 1
ATOM 4330 C C . LYS A 1 511 ? 34.246 16.960 -23.156 1.00 86.44 511 LYS A C 1
ATOM 4332 O O . LYS A 1 511 ? 33.706 18.063 -23.161 1.00 86.44 511 LYS A O 1
ATOM 4337 N N . LEU A 1 512 ? 34.068 16.074 -22.181 1.00 82.38 512 LEU A N 1
ATOM 4338 C CA . LEU A 1 512 ? 33.234 16.292 -21.001 1.00 82.38 512 LEU A CA 1
ATOM 4339 C C . LEU A 1 512 ? 34.127 16.542 -19.782 1.00 82.38 512 LEU A C 1
ATOM 4341 O O . LEU A 1 512 ? 35.073 15.795 -19.538 1.00 82.38 512 LEU A O 1
ATOM 4345 N N . ASN A 1 513 ? 33.817 17.586 -19.008 1.00 70.62 513 ASN A N 1
ATOM 4346 C CA . ASN A 1 513 ? 34.650 18.027 -17.880 1.00 70.62 513 ASN A CA 1
ATOM 4347 C C . ASN A 1 513 ? 34.695 17.009 -16.732 1.00 70.62 513 ASN A C 1
ATOM 4349 O O . ASN A 1 513 ? 35.718 16.866 -16.064 1.00 70.62 513 ASN A O 1
ATOM 4353 N N . ASN A 1 514 ? 33.593 16.298 -16.489 1.00 68.25 514 ASN A N 1
ATOM 4354 C CA . ASN A 1 514 ? 33.533 15.167 -15.571 1.00 68.25 514 ASN A CA 1
ATOM 4355 C C . ASN A 1 514 ? 32.339 14.254 -15.918 1.00 68.25 514 ASN A C 1
ATOM 4357 O O . ASN A 1 514 ? 31.448 14.619 -16.684 1.00 68.25 514 ASN A O 1
ATOM 4361 N N . THR A 1 515 ? 32.302 13.060 -15.323 1.00 63.84 515 THR A N 1
ATOM 4362 C CA . THR A 1 515 ? 31.209 12.091 -15.518 1.00 63.84 515 THR A CA 1
ATOM 4363 C C . THR A 1 515 ? 29.908 12.457 -14.799 1.00 63.84 515 THR A C 1
ATOM 4365 O O . THR A 1 515 ? 28.869 11.876 -15.098 1.00 63.84 515 THR A O 1
ATOM 4368 N N . LYS A 1 516 ? 29.942 13.398 -13.845 1.00 64.06 516 LYS A N 1
ATOM 4369 C CA . LYS A 1 516 ? 28.766 13.838 -13.077 1.00 64.06 516 LYS A CA 1
ATOM 4370 C C . LYS A 1 516 ? 27.927 14.885 -13.825 1.00 64.06 516 LYS A C 1
ATOM 4372 O O . LYS A 1 516 ? 26.734 14.983 -13.556 1.00 64.06 516 LYS A O 1
ATOM 4377 N N . ASP A 1 517 ? 28.513 15.576 -14.801 1.00 64.75 517 ASP A N 1
ATOM 4378 C CA . ASP A 1 517 ? 27.892 16.670 -15.559 1.00 64.75 517 ASP A CA 1
ATOM 4379 C C . ASP A 1 517 ? 27.370 16.239 -16.943 1.00 64.75 517 ASP A C 1
ATOM 4381 O O . ASP A 1 517 ? 26.809 17.054 -17.674 1.00 64.75 517 ASP A O 1
ATOM 4385 N N . ILE A 1 518 ? 27.484 14.951 -17.298 1.00 69.06 518 ILE A N 1
ATOM 4386 C CA . ILE A 1 518 ? 27.025 14.395 -18.588 1.00 69.06 518 ILE A CA 1
ATOM 4387 C C . ILE A 1 518 ? 25.551 14.738 -18.854 1.00 69.06 518 ILE A C 1
ATOM 4389 O O . ILE A 1 518 ? 25.194 15.139 -19.960 1.00 69.06 518 ILE A O 1
ATOM 4393 N N . THR A 1 519 ? 24.695 14.622 -17.835 1.00 64.62 519 THR A N 1
ATOM 4394 C CA . THR A 1 519 ? 23.259 14.917 -17.944 1.00 64.62 519 THR A CA 1
ATOM 4395 C C . THR A 1 519 ? 22.996 16.384 -18.271 1.00 64.62 519 THR A C 1
ATOM 4397 O O . THR A 1 519 ? 22.162 16.678 -19.126 1.00 64.62 519 THR A O 1
ATOM 4400 N N . LEU A 1 520 ? 23.699 17.303 -17.601 1.00 62.66 520 LEU A N 1
ATOM 4401 C CA . LEU A 1 520 ? 23.546 18.741 -17.822 1.00 62.66 520 LEU A CA 1
ATOM 4402 C C . LEU A 1 520 ? 23.982 19.098 -19.245 1.00 62.66 520 LEU A C 1
ATOM 4404 O O . LEU A 1 520 ? 23.267 19.807 -19.950 1.00 62.66 520 LEU A O 1
ATOM 4408 N N . GLU A 1 521 ? 25.098 18.526 -19.688 1.00 67.00 521 GLU A N 1
ATOM 4409 C CA . GLU A 1 521 ? 25.627 18.757 -21.025 1.00 67.00 521 GLU A CA 1
ATOM 4410 C C . GLU A 1 521 ? 24.699 18.206 -22.113 1.00 67.00 521 GLU A C 1
ATOM 4412 O O . GLU A 1 521 ? 24.387 18.902 -23.074 1.00 67.00 521 GLU A O 1
ATOM 4417 N N . PHE A 1 522 ? 24.169 16.992 -21.941 1.00 67.00 522 PHE A N 1
ATOM 4418 C CA . PHE A 1 522 ? 23.230 16.389 -22.890 1.00 67.00 522 PHE A CA 1
ATOM 4419 C C . PHE A 1 522 ? 21.910 17.170 -23.015 1.00 67.00 522 PHE A C 1
ATOM 4421 O O . PHE A 1 522 ? 21.381 17.331 -24.124 1.00 67.00 522 PHE A O 1
ATOM 4428 N N . VAL A 1 523 ? 21.369 17.650 -21.888 1.00 60.00 523 VAL A N 1
ATOM 4429 C CA . VAL A 1 523 ? 20.124 18.434 -21.851 1.00 60.00 523 VAL A CA 1
ATOM 4430 C C . VAL A 1 523 ? 20.325 19.812 -22.478 1.00 60.00 523 VAL A C 1
ATOM 4432 O O . VAL A 1 523 ? 19.466 20.258 -23.240 1.00 60.00 523 VAL A O 1
ATOM 4435 N N . ASN A 1 524 ? 21.460 20.457 -22.204 1.00 62.47 524 ASN A N 1
ATOM 4436 C CA . ASN A 1 524 ? 21.756 21.800 -22.695 1.00 62.47 524 ASN A CA 1
ATOM 4437 C C . ASN A 1 524 ? 22.217 21.823 -24.158 1.00 62.47 524 ASN A C 1
ATOM 4439 O O . ASN A 1 524 ? 22.101 22.859 -24.816 1.00 62.47 524 ASN A O 1
ATOM 4443 N N . GLU A 1 525 ? 22.731 20.713 -24.698 1.00 67.62 525 GLU A N 1
ATOM 4444 C CA . GLU A 1 525 ? 23.281 20.729 -26.050 1.00 67.62 525 GLU A CA 1
ATOM 4445 C C . GLU A 1 525 ? 22.178 20.912 -27.107 1.00 67.62 525 GLU A C 1
ATOM 4447 O O . GLU A 1 525 ? 21.214 20.143 -27.202 1.00 67.62 525 GLU A O 1
ATOM 4452 N N . ILE A 1 526 ? 22.359 21.925 -27.957 1.00 69.38 526 ILE A N 1
ATOM 4453 C CA . ILE A 1 526 ? 21.481 22.232 -29.094 1.00 69.38 526 ILE A CA 1
ATOM 4454 C C . ILE A 1 526 ? 21.662 21.222 -30.236 1.00 69.38 526 ILE A C 1
ATOM 4456 O O . ILE A 1 526 ? 20.731 20.993 -31.013 1.00 69.38 526 ILE A O 1
ATOM 4460 N N . ALA A 1 527 ? 22.844 20.618 -30.346 1.00 74.25 527 ALA A N 1
ATOM 4461 C CA . ALA A 1 527 ? 23.169 19.589 -31.324 1.00 74.25 527 ALA A CA 1
ATOM 4462 C C . ALA A 1 527 ? 22.512 18.244 -30.985 1.00 74.25 527 ALA A C 1
ATOM 4464 O O . ALA A 1 527 ? 22.289 17.918 -29.819 1.00 74.25 527 ALA A O 1
ATOM 4465 N N . ILE A 1 528 ? 22.191 17.454 -32.012 1.00 79.00 528 ILE A N 1
ATOM 4466 C CA . ILE A 1 528 ? 21.724 16.073 -31.826 1.00 79.00 528 ILE A CA 1
ATOM 4467 C C . ILE A 1 528 ? 22.890 15.256 -31.267 1.00 79.00 528 ILE A C 1
ATOM 4469 O O . ILE A 1 528 ? 23.959 15.245 -31.869 1.00 79.00 528 ILE A O 1
ATOM 4473 N N . ALA A 1 529 ? 22.689 14.582 -30.138 1.00 87.56 529 ALA A N 1
ATOM 4474 C CA . ALA A 1 529 ? 23.689 13.695 -29.562 1.00 87.56 529 ALA A CA 1
ATOM 4475 C C . ALA A 1 529 ? 23.389 12.253 -29.971 1.00 87.56 529 ALA A C 1
ATOM 4477 O O . ALA A 1 529 ? 22.251 11.807 -29.849 1.00 87.56 529 ALA A O 1
ATOM 4478 N N . TYR A 1 530 ? 24.410 11.554 -30.456 1.00 88.50 530 TYR A N 1
ATOM 4479 C CA . TYR A 1 530 ? 24.323 10.158 -30.879 1.00 88.50 530 TYR A CA 1
ATOM 4480 C C . TYR A 1 530 ? 24.811 9.189 -29.812 1.00 88.50 530 TYR A C 1
ATOM 4482 O O . TYR A 1 530 ? 24.345 8.057 -29.735 1.00 88.50 530 TYR A O 1
ATOM 4490 N N . GLY A 1 531 ? 25.738 9.624 -28.965 1.00 90.06 531 GLY A N 1
ATOM 4491 C CA . GLY A 1 531 ? 26.312 8.729 -27.984 1.00 90.06 531 GLY A CA 1
ATOM 4492 C C . GLY A 1 531 ? 27.403 9.351 -27.143 1.00 90.06 531 GLY A C 1
ATOM 4493 O O . GLY A 1 531 ? 27.663 10.557 -27.191 1.00 90.06 531 GLY A O 1
ATOM 4494 N N . ILE A 1 532 ? 28.037 8.487 -26.366 1.00 91.25 532 ILE A N 1
ATOM 4495 C CA . ILE A 1 532 ? 29.180 8.804 -25.519 1.00 91.25 532 ILE A CA 1
ATOM 4496 C C . ILE A 1 532 ? 30.308 7.850 -25.899 1.00 91.25 532 ILE A C 1
ATOM 4498 O O . ILE A 1 532 ? 30.077 6.671 -26.160 1.00 91.25 532 ILE A O 1
ATOM 4502 N N . THR A 1 533 ? 31.529 8.366 -25.920 1.00 93.38 533 THR A N 1
ATOM 4503 C CA . THR A 1 533 ? 32.755 7.588 -26.081 1.00 93.38 533 THR A CA 1
ATOM 4504 C C . THR A 1 533 ? 33.757 7.967 -24.994 1.00 93.38 533 THR A C 1
ATOM 4506 O O . THR A 1 533 ? 33.566 8.953 -24.278 1.00 93.38 533 THR A O 1
ATOM 4509 N N . GLN A 1 534 ? 34.837 7.204 -24.860 1.00 92.12 534 GLN A N 1
ATOM 4510 C CA . GLN A 1 534 ? 35.951 7.551 -23.986 1.00 92.12 534 GLN A CA 1
ATOM 4511 C C . GLN A 1 534 ? 37.261 7.412 -24.742 1.00 92.12 534 GLN A C 1
ATOM 4513 O O . GLN A 1 534 ? 37.559 6.351 -25.290 1.00 92.12 534 GLN A O 1
ATOM 4518 N N . ASN A 1 535 ? 38.070 8.468 -24.712 1.00 89.62 535 ASN A N 1
ATOM 4519 C CA . ASN A 1 535 ? 39.409 8.415 -25.270 1.00 89.62 535 ASN A CA 1
ATOM 4520 C C . ASN A 1 535 ? 40.252 7.398 -24.467 1.00 89.62 535 ASN A C 1
ATOM 4522 O O . ASN A 1 535 ? 40.398 7.543 -23.248 1.00 89.62 535 ASN A O 1
ATOM 4526 N N . PRO A 1 536 ? 40.814 6.358 -25.108 1.00 88.88 536 PRO A N 1
ATOM 4527 C CA . PRO A 1 536 ? 41.512 5.292 -24.401 1.00 88.88 536 PRO A CA 1
ATOM 4528 C C . PRO A 1 536 ? 42.829 5.753 -23.766 1.00 88.88 536 PRO A C 1
ATOM 4530 O O . PRO A 1 536 ? 43.252 5.134 -22.786 1.00 88.88 536 PRO A O 1
ATOM 4533 N N . GLU A 1 537 ? 43.448 6.818 -24.281 1.00 88.06 537 GLU A N 1
ATOM 4534 C CA . GLU A 1 537 ? 44.711 7.377 -23.793 1.00 88.06 537 GLU A CA 1
ATOM 4535 C C . GLU A 1 537 ? 44.480 8.346 -22.633 1.00 88.06 537 GLU A C 1
ATOM 4537 O O . GLU A 1 537 ? 45.057 8.172 -21.560 1.00 88.06 537 GLU A O 1
ATOM 4542 N N . THR A 1 538 ? 43.601 9.336 -22.816 1.00 88.00 538 THR A N 1
ATOM 4543 C CA . THR A 1 538 ? 43.372 10.379 -21.801 1.00 88.00 538 THR A CA 1
ATOM 4544 C C . THR A 1 538 ? 42.348 9.981 -20.743 1.00 88.00 538 THR A C 1
ATOM 4546 O O . THR A 1 538 ? 42.291 10.598 -19.683 1.00 88.00 538 THR A O 1
ATOM 4549 N N . LYS A 1 539 ? 41.542 8.944 -21.015 1.00 87.94 539 LYS A N 1
ATOM 4550 C CA . LYS A 1 539 ? 40.378 8.514 -20.218 1.00 87.94 539 LYS A CA 1
ATOM 4551 C C . LYS A 1 539 ? 39.258 9.550 -20.119 1.00 87.94 539 LYS A C 1
ATOM 4553 O O . LYS A 1 539 ? 38.300 9.336 -19.371 1.00 87.94 539 LYS A O 1
ATOM 4558 N N . ASP A 1 540 ? 39.333 10.617 -20.908 1.00 87.44 540 ASP A N 1
ATOM 4559 C CA . ASP A 1 540 ? 38.281 11.621 -20.987 1.00 87.44 540 ASP A CA 1
ATOM 4560 C C . ASP A 1 540 ? 37.052 11.046 -21.691 1.00 87.44 540 ASP A C 1
ATOM 4562 O O . ASP A 1 540 ? 37.156 10.458 -22.772 1.00 87.44 540 ASP A O 1
ATOM 4566 N N . TYR A 1 541 ? 35.878 11.254 -21.098 1.00 89.31 541 TYR A N 1
ATOM 4567 C CA . TYR A 1 541 ? 34.620 10.996 -21.786 1.00 89.31 541 TYR A CA 1
ATOM 4568 C C . TYR A 1 541 ? 34.337 12.115 -22.782 1.00 89.31 541 TYR A C 1
ATOM 4570 O O . TYR A 1 541 ? 34.624 13.287 -22.527 1.00 89.31 541 TYR A O 1
ATOM 4578 N N . MET A 1 542 ? 33.756 11.752 -23.918 1.00 89.81 542 MET A N 1
ATOM 4579 C CA . MET A 1 542 ? 33.398 12.686 -24.974 1.00 89.81 542 MET A CA 1
ATOM 4580 C C . MET A 1 542 ? 31.984 12.384 -25.454 1.00 89.81 542 MET A C 1
ATOM 4582 O O . MET A 1 542 ? 31.619 11.226 -25.664 1.00 89.81 542 MET A O 1
ATOM 4586 N N . MET A 1 543 ? 31.184 13.427 -25.635 1.00 89.62 543 MET A N 1
ATOM 4587 C CA . MET A 1 543 ? 29.864 13.315 -26.238 1.00 89.62 543 MET A CA 1
ATOM 4588 C C . MET A 1 543 ? 29.987 13.412 -27.758 1.00 89.62 543 MET A C 1
ATOM 4590 O O . MET A 1 543 ? 30.688 14.281 -28.279 1.00 89.62 543 MET A O 1
ATOM 4594 N N . VAL A 1 544 ? 29.301 12.514 -28.457 1.00 90.44 544 VAL A N 1
ATOM 4595 C CA . VAL A 1 544 ? 29.315 12.400 -29.916 1.00 90.44 544 VAL A CA 1
ATOM 4596 C C . VAL A 1 544 ? 28.104 13.141 -30.465 1.00 90.44 544 VAL A C 1
ATOM 4598 O O . VAL A 1 544 ? 26.962 12.753 -30.210 1.00 90.44 544 VAL A O 1
ATOM 4601 N N . LEU A 1 545 ? 28.351 14.226 -31.192 1.00 87.31 545 LEU A N 1
ATOM 4602 C CA . LEU A 1 545 ? 27.342 15.185 -31.628 1.00 87.31 545 LEU A CA 1
ATOM 4603 C C . LEU A 1 545 ? 27.274 15.273 -33.156 1.00 87.31 545 LEU A C 1
ATOM 4605 O O . LEU A 1 545 ? 28.290 15.226 -33.848 1.00 87.31 545 LEU A O 1
ATOM 4609 N N . ASN A 1 546 ? 26.070 15.467 -33.684 1.00 82.88 546 ASN A N 1
ATOM 4610 C CA . ASN A 1 546 ? 25.846 15.894 -35.060 1.00 82.88 546 ASN A CA 1
ATOM 4611 C C . ASN A 1 546 ? 26.095 17.408 -35.185 1.00 82.88 546 ASN A C 1
ATOM 4613 O O . ASN A 1 546 ? 25.795 18.177 -34.277 1.00 82.88 546 ASN A O 1
ATOM 4617 N N . GLU A 1 547 ? 26.536 17.865 -36.351 1.00 76.25 547 GLU A N 1
ATOM 4618 C CA . GLU A 1 547 ? 26.597 19.290 -36.700 1.00 76.25 547 GLU A CA 1
ATOM 4619 C C . GLU A 1 547 ? 25.210 19.950 -36.874 1.00 76.25 547 GLU A C 1
ATOM 4621 O O . GLU A 1 547 ? 25.111 21.168 -37.028 1.00 76.25 547 GLU A O 1
ATOM 4626 N N . LYS A 1 548 ? 24.128 19.161 -36.884 1.00 76.19 548 LYS A N 1
ATOM 4627 C CA . LYS A 1 548 ? 22.739 19.620 -37.024 1.00 76.19 548 LYS A CA 1
ATOM 4628 C C . LYS A 1 548 ? 22.070 19.893 -35.678 1.00 76.19 548 LYS A C 1
ATOM 4630 O O . LYS A 1 548 ? 22.216 19.156 -34.702 1.00 76.19 548 LYS A O 1
ATOM 4635 N N . CYS A 1 549 ? 21.228 20.923 -35.667 1.00 76.75 549 CYS A N 1
ATOM 4636 C CA . CYS A 1 549 ? 20.462 21.349 -34.500 1.00 76.75 549 CYS A CA 1
ATOM 4637 C C . CYS A 1 549 ? 19.256 20.436 -34.245 1.00 76.75 549 CYS A C 1
ATOM 4639 O O . CYS A 1 549 ? 18.473 20.172 -35.158 1.00 76.75 549 CYS A O 1
ATOM 4641 N N . LYS A 1 550 ? 19.012 20.057 -32.981 1.00 74.62 550 LYS A N 1
ATOM 4642 C CA . LYS A 1 550 ? 17.824 19.302 -32.532 1.00 74.62 550 LYS A CA 1
ATOM 4643 C C . LYS A 1 550 ? 16.525 19.944 -33.031 1.00 74.62 550 LYS A C 1
ATOM 4645 O O . LYS A 1 550 ? 15.685 19.244 -33.600 1.00 74.62 550 LYS A O 1
ATOM 4650 N N . LYS A 1 551 ? 16.397 21.269 -32.866 1.00 77.75 551 LYS A N 1
ATOM 4651 C CA . LYS A 1 551 ? 15.214 22.064 -33.245 1.00 77.75 551 LYS A CA 1
ATOM 4652 C C . LYS A 1 551 ? 15.037 22.238 -34.757 1.00 77.75 551 LYS A C 1
ATOM 4654 O O . LYS A 1 551 ? 13.957 21.968 -35.265 1.00 77.75 551 LYS A O 1
ATOM 4659 N N . CYS A 1 552 ? 16.074 22.684 -35.467 1.00 78.62 552 CYS A N 1
ATOM 4660 C CA . CYS A 1 552 ? 15.966 23.029 -36.891 1.00 78.62 552 CYS A CA 1
ATOM 4661 C C . CYS A 1 552 ? 16.218 21.858 -37.841 1.00 78.62 552 CYS A C 1
ATOM 4663 O O . CYS A 1 552 ? 15.893 21.956 -39.016 1.00 78.62 552 CYS A O 1
ATOM 4665 N N . ASN A 1 553 ? 16.798 20.764 -37.341 1.00 73.31 553 ASN A N 1
ATOM 4666 C CA . ASN A 1 553 ? 17.261 19.629 -38.136 1.00 73.31 553 ASN A CA 1
ATOM 4667 C C . ASN A 1 553 ? 18.269 19.996 -39.245 1.00 73.31 553 ASN A C 1
ATOM 4669 O O . ASN A 1 553 ? 18.418 19.259 -40.216 1.00 73.31 553 ASN A O 1
ATOM 4673 N N . ASP A 1 554 ? 18.961 21.122 -39.075 1.00 76.75 554 ASP A N 1
ATOM 4674 C CA . ASP A 1 554 ? 19.938 21.679 -40.008 1.00 76.75 554 ASP A CA 1
ATOM 4675 C C . ASP A 1 554 ? 21.036 22.426 -39.229 1.00 76.75 554 ASP A C 1
ATOM 4677 O O . ASP A 1 554 ? 20.886 22.669 -38.020 1.00 76.75 554 ASP A O 1
ATOM 4681 N N . LYS A 1 555 ? 22.132 22.788 -39.902 1.00 76.19 555 LYS A N 1
ATOM 4682 C CA . LYS A 1 555 ? 23.125 23.729 -39.373 1.00 76.19 555 LYS A CA 1
ATOM 4683 C C . LYS A 1 555 ? 22.435 25.076 -39.168 1.00 76.19 555 LYS A C 1
ATOM 4685 O O . LYS A 1 555 ? 21.841 25.625 -40.090 1.00 76.19 555 LYS A O 1
ATOM 4690 N N . CYS A 1 556 ? 22.486 25.602 -37.950 1.00 79.56 556 CYS A N 1
ATOM 4691 C CA . CYS A 1 556 ? 21.812 26.849 -37.601 1.00 79.56 556 CYS A CA 1
ATOM 4692 C C . CYS A 1 556 ? 22.753 27.788 -36.843 1.00 79.56 556 CYS A C 1
ATOM 4694 O O . CYS A 1 556 ? 23.783 27.353 -36.316 1.00 79.56 556 CYS A O 1
ATOM 4696 N N . TYR A 1 557 ? 22.390 29.068 -36.754 1.00 77.94 557 TYR A N 1
ATOM 4697 C CA . TYR A 1 557 ? 23.232 30.075 -36.110 1.00 77.94 557 TYR A CA 1
ATOM 4698 C C . TYR A 1 557 ? 23.487 29.745 -34.636 1.00 77.94 557 TYR A C 1
ATOM 4700 O O . TYR A 1 557 ? 24.626 29.862 -34.204 1.00 77.94 557 TYR A O 1
ATOM 4708 N N . SER A 1 558 ? 22.508 29.206 -33.897 1.00 77.88 558 SER A N 1
ATOM 4709 C CA . SER A 1 558 ? 22.741 28.733 -32.521 1.00 77.88 558 SER A CA 1
ATOM 4710 C C . SER A 1 558 ? 23.911 27.746 -32.398 1.00 77.88 558 SER A C 1
ATOM 4712 O O . SER A 1 558 ? 24.709 27.879 -31.479 1.00 77.88 558 SER A O 1
ATOM 4714 N N . ILE A 1 559 ? 24.069 26.788 -33.326 1.00 77.06 559 ILE A N 1
ATOM 4715 C CA . ILE A 1 559 ? 25.220 25.862 -33.309 1.00 77.06 559 ILE A CA 1
ATOM 4716 C C . ILE A 1 559 ? 26.518 26.619 -33.574 1.00 77.06 559 ILE A C 1
ATOM 4718 O O . ILE A 1 559 ? 27.502 26.440 -32.858 1.00 77.06 559 ILE A O 1
ATOM 4722 N N . HIS A 1 560 ? 26.516 27.510 -34.565 1.00 75.62 560 HIS A N 1
ATOM 4723 C CA . HIS A 1 560 ? 27.676 28.346 -34.848 1.00 75.62 560 HIS A CA 1
ATOM 4724 C C . HIS A 1 560 ? 28.092 29.185 -33.628 1.00 75.62 560 HIS A C 1
ATOM 4726 O O . HIS A 1 560 ? 29.279 29.261 -33.310 1.00 75.62 560 HIS A O 1
ATOM 4732 N N . PHE A 1 561 ? 27.131 29.772 -32.911 1.00 77.44 561 PHE A N 1
ATOM 4733 C CA . PHE A 1 561 ? 27.409 30.526 -31.694 1.00 77.44 561 PHE A CA 1
ATOM 4734 C C . PHE A 1 561 ? 27.978 29.638 -30.586 1.00 77.44 561 PHE A C 1
ATOM 4736 O O . PHE A 1 561 ? 28.994 30.005 -30.004 1.00 77.44 561 PHE A O 1
ATOM 4743 N N . THR A 1 562 ? 27.427 28.435 -30.364 1.00 71.38 562 THR A N 1
ATOM 4744 C CA . THR A 1 562 ? 27.965 27.504 -29.349 1.00 71.38 562 THR A CA 1
ATOM 4745 C C . THR A 1 562 ? 29.427 27.126 -29.580 1.00 71.38 562 THR A C 1
ATOM 4747 O O . THR A 1 562 ? 30.145 26.842 -28.625 1.00 71.38 562 THR A O 1
ATOM 4750 N N . HIS A 1 563 ? 29.901 27.144 -30.830 1.00 69.81 563 HIS A N 1
ATOM 4751 C CA . HIS A 1 563 ? 31.311 26.896 -31.145 1.00 69.81 563 HIS A CA 1
ATOM 4752 C C . HIS A 1 563 ? 32.227 28.074 -30.784 1.00 69.81 563 HIS A C 1
ATOM 4754 O O . HIS A 1 563 ? 33.425 27.877 -30.592 1.00 69.81 563 HIS A O 1
ATOM 4760 N N . ASN A 1 564 ? 31.674 29.280 -30.656 1.00 71.06 564 ASN A N 1
ATOM 4761 C CA . ASN A 1 564 ? 32.416 30.536 -30.612 1.00 71.06 564 ASN A CA 1
ATOM 4762 C C . ASN A 1 564 ? 32.148 31.383 -29.353 1.00 71.06 564 ASN A C 1
ATOM 4764 O O . ASN A 1 564 ? 32.604 32.518 -29.308 1.00 71.06 564 ASN A O 1
ATOM 4768 N N . PHE A 1 565 ? 31.459 30.872 -28.324 1.00 75.31 565 PHE A N 1
ATOM 4769 C CA . PHE A 1 565 ? 31.131 31.648 -27.111 1.00 75.31 565 PHE A CA 1
ATOM 4770 C C . PHE A 1 565 ? 32.324 32.366 -26.476 1.00 75.31 565 PHE A C 1
ATOM 4772 O O . PHE A 1 565 ? 32.199 33.517 -26.063 1.00 75.31 565 PHE A O 1
ATOM 4779 N N . ASN A 1 566 ? 33.500 31.738 -26.492 1.00 70.50 566 ASN A N 1
ATOM 4780 C CA . ASN A 1 566 ? 34.728 32.320 -25.948 1.00 70.50 566 ASN A CA 1
ATOM 4781 C C . ASN A 1 566 ? 35.231 33.557 -26.720 1.00 70.50 566 ASN A C 1
ATOM 4783 O O . ASN A 1 566 ? 36.129 34.242 -26.241 1.00 70.50 566 ASN A O 1
ATOM 4787 N N . ASN A 1 567 ? 34.662 33.867 -27.887 1.00 76.00 567 ASN A N 1
ATOM 4788 C CA . ASN A 1 567 ? 34.993 35.063 -28.664 1.00 76.00 567 ASN A CA 1
ATOM 4789 C C . ASN A 1 567 ? 34.156 36.289 -28.254 1.00 76.00 567 ASN A C 1
ATOM 4791 O O . ASN A 1 567 ? 34.482 37.403 -28.661 1.00 76.00 567 ASN A O 1
ATOM 4795 N N . TRP A 1 568 ? 33.092 36.104 -27.462 1.00 76.75 568 TRP A N 1
ATOM 4796 C CA . TRP A 1 568 ? 32.156 37.161 -27.061 1.00 76.75 568 TRP A CA 1
ATOM 4797 C C . TRP A 1 568 ? 32.059 37.296 -25.540 1.00 76.75 568 TRP A C 1
ATOM 4799 O O . TRP A 1 568 ? 30.961 37.323 -24.988 1.00 76.75 568 TRP A O 1
ATOM 4809 N N . THR A 1 569 ? 33.207 37.368 -24.863 1.00 79.62 569 THR A N 1
ATOM 4810 C CA . THR A 1 569 ? 33.260 37.527 -23.403 1.00 79.62 569 THR A CA 1
ATOM 4811 C C . THR A 1 569 ? 33.472 38.991 -23.018 1.00 79.62 569 THR A C 1
ATOM 4813 O O . THR A 1 569 ? 34.283 39.713 -23.603 1.00 79.62 569 THR A O 1
ATOM 4816 N N . SER A 1 570 ? 32.718 39.428 -22.019 1.00 84.75 570 SER A N 1
ATOM 4817 C CA . SER A 1 570 ? 32.810 40.728 -21.362 1.00 84.75 570 SER A CA 1
ATOM 4818 C C . SER A 1 570 ? 33.739 40.709 -20.150 1.00 84.75 570 SER A C 1
ATOM 4820 O O . SER A 1 570 ? 34.127 41.767 -19.653 1.00 84.75 570 SER A O 1
ATOM 4822 N N . GLY A 1 571 ? 34.087 39.513 -19.662 1.00 81.88 571 GLY A N 1
ATOM 4823 C CA . GLY A 1 571 ? 34.775 39.318 -18.387 1.00 81.88 571 GLY A CA 1
ATOM 4824 C C . GLY A 1 571 ? 33.839 39.369 -17.172 1.00 81.88 571 GLY A C 1
ATOM 4825 O O . GLY A 1 571 ? 34.317 39.295 -16.041 1.00 81.88 571 GLY A O 1
ATOM 4826 N N . ASN A 1 572 ? 32.523 39.488 -17.386 1.00 87.44 572 ASN A N 1
ATOM 4827 C CA . ASN A 1 572 ? 31.490 39.376 -16.361 1.00 87.44 572 ASN A CA 1
ATOM 4828 C C . ASN A 1 572 ? 30.579 38.177 -16.668 1.00 87.44 572 ASN A C 1
ATOM 4830 O O . ASN A 1 572 ? 29.915 38.145 -17.700 1.00 87.44 572 ASN A O 1
ATOM 4834 N N . GLU A 1 573 ? 30.518 37.218 -15.743 1.00 80.69 573 GLU A N 1
ATOM 4835 C CA . GLU A 1 573 ? 29.797 35.953 -15.941 1.00 80.69 573 GLU A CA 1
ATOM 4836 C C . GLU A 1 573 ? 28.294 36.137 -16.210 1.00 80.69 573 GLU A C 1
ATOM 4838 O O . GLU A 1 573 ? 27.736 35.432 -17.051 1.00 80.69 573 GLU A O 1
ATOM 4843 N N . ASP A 1 574 ? 27.635 37.096 -15.552 1.00 81.88 574 ASP A N 1
ATOM 4844 C CA . ASP A 1 574 ? 26.195 37.331 -15.723 1.00 81.88 574 ASP A CA 1
ATOM 4845 C C . ASP A 1 574 ? 25.878 37.929 -17.100 1.00 81.88 574 ASP A C 1
ATOM 4847 O O . ASP A 1 574 ? 24.902 37.546 -17.752 1.00 81.88 574 ASP A O 1
ATOM 4851 N N . VAL A 1 575 ? 26.721 38.854 -17.565 1.00 82.00 575 VAL A N 1
ATOM 4852 C CA . VAL A 1 575 ? 26.600 39.465 -18.896 1.00 82.00 575 VAL A CA 1
ATOM 4853 C C . VAL A 1 575 ? 26.899 38.434 -19.981 1.00 82.00 575 VAL A C 1
ATOM 4855 O O . VAL A 1 575 ? 26.145 38.328 -20.949 1.00 82.00 575 VAL A O 1
ATOM 4858 N N . ASP A 1 576 ? 27.946 37.631 -19.795 1.00 83.00 576 ASP A N 1
ATOM 4859 C CA . ASP A 1 576 ? 28.344 36.589 -20.743 1.00 83.00 576 ASP A CA 1
ATOM 4860 C C . ASP A 1 576 ? 27.256 35.524 -20.871 1.00 83.00 576 ASP A C 1
ATOM 4862 O O . ASP A 1 576 ? 26.897 35.134 -21.983 1.00 83.00 576 ASP A O 1
ATOM 4866 N N . LYS A 1 577 ? 26.651 35.123 -19.749 1.00 80.94 577 LYS A N 1
ATOM 4867 C CA . LYS A 1 577 ? 25.512 34.205 -19.739 1.00 80.94 577 LYS A CA 1
ATOM 4868 C C . LYS A 1 577 ? 24.302 34.777 -20.473 1.00 80.94 577 LYS A C 1
ATOM 4870 O O . LYS A 1 577 ? 23.699 34.078 -21.281 1.00 80.94 577 LYS A O 1
ATOM 4875 N N . PHE A 1 578 ? 23.960 36.045 -20.242 1.00 83.69 578 PHE A N 1
ATOM 4876 C CA . PHE A 1 578 ? 22.849 36.687 -20.947 1.00 83.69 578 PHE A CA 1
ATOM 4877 C C . PHE A 1 578 ? 23.083 36.722 -22.464 1.00 83.69 578 PHE A C 1
ATOM 4879 O O . PHE A 1 578 ? 22.186 36.394 -23.242 1.00 83.69 578 PHE A O 1
ATOM 4886 N N . ILE A 1 579 ? 24.300 37.063 -22.894 1.00 84.75 579 ILE A N 1
ATOM 4887 C CA . ILE A 1 579 ? 24.693 37.048 -24.308 1.00 84.75 579 ILE A CA 1
ATOM 4888 C C . ILE A 1 579 ? 24.555 35.632 -24.881 1.00 84.75 579 ILE A C 1
ATOM 4890 O O . ILE A 1 579 ? 23.889 35.456 -25.906 1.00 84.75 579 ILE A O 1
ATOM 4894 N N . GLN A 1 580 ? 25.095 34.622 -24.195 1.00 83.00 580 GLN A N 1
ATOM 4895 C CA . GLN A 1 580 ? 24.988 33.218 -24.598 1.00 83.00 580 GLN A CA 1
ATOM 4896 C C . GLN A 1 580 ? 23.526 32.764 -24.715 1.00 83.00 580 GLN A C 1
ATOM 4898 O O . GLN A 1 580 ? 23.163 32.165 -25.724 1.00 83.00 580 GLN A O 1
ATOM 4903 N N . ASP A 1 581 ? 22.654 33.111 -23.766 1.00 81.50 581 ASP A N 1
ATOM 4904 C CA . ASP A 1 581 ? 21.227 32.767 -23.817 1.00 81.50 581 ASP A CA 1
ATOM 4905 C C . ASP A 1 581 ? 20.540 33.354 -25.065 1.00 81.50 581 ASP A C 1
ATOM 4907 O O . ASP A 1 581 ? 19.779 32.662 -25.756 1.00 81.50 581 ASP A O 1
ATOM 4911 N N . THR A 1 582 ? 20.848 34.609 -25.423 1.00 84.62 582 THR A N 1
ATOM 4912 C CA . THR A 1 582 ? 20.321 35.208 -26.663 1.00 84.62 582 THR A CA 1
ATOM 4913 C C . THR A 1 582 ? 20.830 34.479 -27.908 1.00 84.62 582 THR A C 1
ATOM 4915 O O . THR A 1 582 ? 20.044 34.167 -28.808 1.00 84.62 582 THR A O 1
ATOM 4918 N N . GLN A 1 583 ? 22.115 34.123 -27.935 1.00 83.56 583 GLN A N 1
ATOM 4919 C CA . GLN A 1 583 ? 22.758 33.400 -29.030 1.00 83.56 583 GLN A CA 1
ATOM 4920 C C . GLN A 1 583 ? 22.204 31.977 -29.198 1.00 83.56 583 GLN A C 1
ATOM 4922 O O . GLN A 1 583 ? 21.922 31.547 -30.319 1.00 83.56 583 GLN A O 1
ATOM 4927 N N . LEU A 1 584 ? 21.959 31.259 -28.097 1.00 80.75 584 LEU A N 1
ATOM 4928 C CA . LEU A 1 584 ? 21.331 29.933 -28.096 1.00 80.75 584 LEU A CA 1
ATOM 4929 C C . LEU A 1 584 ? 19.918 29.986 -28.697 1.00 80.75 584 LEU A C 1
ATOM 4931 O O . LEU A 1 584 ? 19.519 29.076 -29.427 1.00 80.75 584 LEU A O 1
ATOM 4935 N N . SER A 1 585 ? 19.177 31.074 -28.468 1.00 81.69 585 SER A N 1
ATOM 4936 C CA . SER A 1 585 ? 17.821 31.261 -29.002 1.00 81.69 585 SER A CA 1
ATOM 4937 C C . SER A 1 585 ? 17.770 31.611 -30.502 1.00 81.69 585 SER A C 1
ATOM 4939 O O . SER A 1 585 ? 16.739 31.415 -31.164 1.00 81.69 585 SER A O 1
ATOM 4941 N N . ALA A 1 586 ? 18.880 32.098 -31.059 1.00 81.94 586 ALA A N 1
ATOM 4942 C CA . ALA A 1 586 ? 18.989 32.629 -32.412 1.00 81.94 586 ALA A CA 1
ATOM 4943 C C . ALA A 1 586 ? 19.225 31.520 -33.448 1.00 81.94 586 ALA A C 1
ATOM 4945 O O . ALA A 1 586 ? 20.281 31.435 -34.057 1.00 81.94 586 ALA A O 1
ATOM 4946 N N . HIS A 1 587 ? 18.237 30.652 -33.674 1.00 81.50 587 HIS A N 1
ATOM 4947 C CA . HIS A 1 587 ? 18.415 29.513 -34.582 1.00 81.50 587 HIS A CA 1
ATOM 4948 C C . HIS A 1 587 ? 18.554 29.915 -36.059 1.00 81.50 587 HIS A C 1
ATOM 4950 O O . HIS A 1 587 ? 19.584 29.665 -36.675 1.00 81.50 587 HIS A O 1
ATOM 4956 N N . ASN A 1 588 ? 17.522 30.539 -36.633 1.00 81.19 588 ASN A N 1
ATOM 4957 C CA . ASN A 1 588 ? 17.477 30.877 -38.066 1.00 81.19 588 ASN A CA 1
ATOM 4958 C C . ASN A 1 588 ? 17.591 32.389 -38.318 1.00 81.19 588 ASN A C 1
ATOM 4960 O O . ASN A 1 588 ? 17.508 32.832 -39.457 1.00 81.19 588 ASN A O 1
ATOM 4964 N N . ASP A 1 589 ? 17.738 33.183 -37.256 1.00 81.19 589 ASP A N 1
ATOM 4965 C CA . ASP A 1 589 ? 17.762 34.641 -37.323 1.00 81.19 589 ASP A CA 1
ATOM 4966 C C . ASP A 1 589 ? 18.873 35.182 -36.428 1.00 81.19 589 ASP A C 1
ATOM 4968 O O . ASP A 1 589 ? 18.714 35.292 -35.211 1.00 81.19 589 ASP A O 1
ATOM 4972 N N . VAL A 1 590 ? 19.998 35.518 -37.058 1.00 82.69 590 VAL A N 1
ATOM 4973 C CA . VAL A 1 590 ? 21.188 36.059 -36.393 1.00 82.69 590 VAL A CA 1
ATOM 4974 C C . VAL A 1 590 ? 20.897 37.379 -35.669 1.00 82.69 590 VAL A C 1
ATOM 4976 O O . VAL A 1 590 ? 21.560 37.688 -34.689 1.00 82.69 590 VAL A O 1
ATOM 4979 N N . LYS A 1 591 ? 19.863 38.135 -36.079 1.00 82.81 591 LYS A N 1
ATOM 4980 C CA . LYS A 1 591 ? 19.520 39.433 -35.467 1.00 82.81 591 LYS A CA 1
ATOM 4981 C C . LYS A 1 591 ? 19.010 39.311 -34.033 1.00 82.81 591 LYS A C 1
ATOM 4983 O O . LYS A 1 591 ? 18.896 40.316 -33.341 1.00 82.81 591 LYS A O 1
ATOM 4988 N N . LYS A 1 592 ? 18.656 38.098 -33.605 1.00 81.06 592 LYS A N 1
ATOM 4989 C CA . LYS A 1 592 ? 18.216 37.807 -32.236 1.00 81.06 592 LYS A CA 1
ATOM 4990 C C . LYS A 1 592 ? 19.377 37.534 -31.282 1.00 81.06 592 LYS A C 1
ATOM 4992 O O . LYS A 1 592 ? 19.147 37.479 -30.080 1.00 81.06 592 LYS A O 1
ATOM 4997 N N . ALA A 1 593 ? 20.584 37.343 -31.809 1.00 86.31 593 ALA A N 1
ATOM 4998 C CA . ALA A 1 593 ? 21.779 37.135 -31.015 1.00 86.31 593 ALA A CA 1
ATOM 4999 C C . ALA A 1 593 ? 22.425 38.472 -30.663 1.00 86.31 593 ALA A C 1
ATOM 5001 O O . ALA A 1 593 ? 22.552 39.355 -31.512 1.00 86.31 593 ALA A O 1
ATOM 5002 N N . LEU A 1 594 ? 22.865 38.595 -29.416 1.00 86.75 594 LEU A N 1
ATOM 5003 C CA . LEU A 1 594 ? 23.766 39.658 -29.004 1.00 86.75 594 LEU A CA 1
ATOM 5004 C C . LEU A 1 594 ? 25.214 39.203 -29.173 1.00 86.75 594 LEU A C 1
ATOM 5006 O O . LEU A 1 594 ? 25.525 38.015 -29.100 1.00 86.75 594 LEU A O 1
ATOM 5010 N N . GLU A 1 595 ? 26.105 40.163 -29.371 1.00 85.00 595 GLU A N 1
ATOM 5011 C CA . GLU A 1 595 ? 27.545 39.963 -29.278 1.00 85.00 595 GLU A CA 1
ATOM 5012 C C . GLU A 1 595 ? 28.149 41.007 -28.347 1.00 85.00 595 GLU A C 1
ATOM 5014 O O . GLU A 1 595 ? 27.651 42.131 -28.236 1.00 85.00 595 GLU A O 1
ATOM 5019 N N . TRP A 1 596 ? 29.228 40.631 -27.666 1.00 86.00 596 TRP A N 1
ATOM 5020 C CA . TRP A 1 596 ? 30.005 41.592 -26.903 1.00 86.00 596 TRP A CA 1
ATOM 5021 C C . TRP A 1 596 ? 30.897 42.403 -27.846 1.00 86.00 596 TRP A C 1
ATOM 5023 O O . TRP A 1 596 ? 31.741 41.847 -28.554 1.00 86.00 596 TRP A O 1
ATOM 5033 N N . ILE A 1 597 ? 30.732 43.726 -27.831 1.00 84.25 597 ILE A N 1
ATOM 5034 C CA . ILE A 1 597 ? 31.580 44.663 -28.571 1.00 84.25 597 ILE A CA 1
ATOM 5035 C C . ILE A 1 597 ? 32.414 45.437 -27.557 1.00 84.25 597 ILE A C 1
ATOM 5037 O O . ILE A 1 597 ? 31.886 46.168 -26.720 1.00 84.25 597 ILE A O 1
ATOM 5041 N N . THR A 1 598 ? 33.731 45.276 -27.638 1.00 84.19 598 THR A N 1
ATOM 5042 C CA . THR A 1 598 ? 34.667 45.979 -26.764 1.00 84.19 598 THR A CA 1
ATOM 5043 C C . THR A 1 598 ? 34.688 47.477 -27.086 1.00 84.19 598 THR A C 1
ATOM 5045 O O . THR A 1 598 ? 34.542 47.888 -28.239 1.00 84.19 598 THR A O 1
ATOM 5048 N N . TYR A 1 599 ? 34.836 48.315 -26.055 1.00 83.69 599 TYR A N 1
ATOM 5049 C CA . TYR A 1 599 ? 34.693 49.773 -26.179 1.00 83.69 599 TYR A CA 1
ATOM 5050 C C . TYR A 1 599 ? 35.659 50.400 -27.203 1.00 83.69 599 TYR A C 1
ATOM 5052 O O . TYR A 1 599 ? 35.316 51.367 -27.878 1.00 83.69 599 TYR A O 1
ATOM 5060 N N . ASP A 1 600 ? 36.849 49.822 -27.361 1.00 84.19 600 ASP A N 1
ATOM 5061 C CA . ASP A 1 600 ? 37.883 50.235 -28.316 1.00 84.19 600 ASP A CA 1
ATOM 5062 C C . ASP A 1 600 ? 37.462 50.109 -29.790 1.00 84.19 600 ASP A C 1
ATOM 5064 O O . ASP A 1 600 ? 38.081 50.728 -30.655 1.00 84.19 600 ASP A O 1
ATOM 5068 N N . LYS A 1 601 ? 36.384 49.372 -30.089 1.00 84.00 601 LYS A N 1
ATOM 5069 C CA . LYS A 1 601 ? 35.813 49.278 -31.442 1.00 84.00 601 LYS A CA 1
ATOM 5070 C C . LYS A 1 601 ? 34.921 50.464 -31.817 1.00 84.00 601 LYS A C 1
ATOM 5072 O O . LYS A 1 601 ? 34.542 50.581 -32.986 1.00 84.00 601 LYS A O 1
ATOM 5077 N N . PHE A 1 602 ? 34.575 51.331 -30.864 1.00 87.44 602 PHE A N 1
ATOM 5078 C CA . PHE A 1 602 ? 33.729 52.498 -31.101 1.00 87.44 602 PHE A CA 1
ATOM 5079 C C . PHE A 1 602 ? 34.554 53.763 -31.376 1.00 87.44 602 PHE A C 1
ATOM 5081 O O . PHE A 1 602 ? 35.560 54.037 -30.726 1.00 87.44 602 PHE A O 1
ATOM 5088 N N . TYR A 1 603 ? 34.090 54.584 -32.318 1.00 86.94 603 TYR A N 1
ATOM 5089 C CA . TYR A 1 603 ? 34.670 55.883 -32.662 1.00 86.94 603 TYR A CA 1
ATOM 5090 C C . TYR A 1 603 ? 33.572 56.923 -32.923 1.00 86.94 603 TYR A C 1
ATOM 5092 O O . TYR A 1 603 ? 32.398 56.590 -33.093 1.00 86.94 603 TYR A O 1
ATOM 5100 N N . ASN A 1 604 ? 33.941 58.209 -32.939 1.00 87.50 604 ASN A N 1
ATOM 5101 C CA . ASN A 1 604 ? 32.993 59.329 -33.041 1.00 87.50 604 ASN A CA 1
ATOM 5102 C C . ASN A 1 604 ? 31.869 59.270 -31.983 1.00 87.50 604 ASN A C 1
ATOM 5104 O O . ASN A 1 604 ? 30.697 59.487 -32.295 1.00 87.50 604 ASN A O 1
ATOM 5108 N N . ILE A 1 605 ? 32.236 58.956 -30.736 1.00 87.38 605 ILE A N 1
ATOM 5109 C CA . ILE A 1 605 ? 31.306 58.811 -29.612 1.00 87.38 605 ILE A CA 1
ATOM 5110 C C . ILE A 1 605 ? 30.844 60.202 -29.160 1.00 87.38 605 ILE A C 1
ATOM 5112 O O . ILE A 1 605 ? 31.612 60.968 -28.583 1.00 87.38 605 ILE A O 1
ATOM 5116 N N . ASN A 1 606 ? 29.582 60.526 -29.425 1.00 87.69 606 ASN A N 1
ATOM 5117 C CA . ASN A 1 606 ? 28.948 61.789 -29.070 1.00 87.69 606 ASN A CA 1
ATOM 5118 C C . ASN A 1 606 ? 27.875 61.558 -28.006 1.00 87.69 606 ASN A C 1
ATOM 5120 O O . ASN A 1 606 ? 27.025 60.679 -28.144 1.00 87.69 606 ASN A O 1
ATOM 5124 N N . TYR A 1 607 ? 27.892 62.373 -26.957 1.00 89.88 607 TYR A N 1
ATOM 5125 C CA . TYR A 1 607 ? 26.849 62.372 -25.936 1.00 89.88 607 TYR A CA 1
ATOM 5126 C C . TYR A 1 607 ? 25.524 62.899 -26.507 1.00 89.88 607 TYR A C 1
ATOM 5128 O O . TYR A 1 607 ? 25.518 63.916 -27.205 1.00 89.88 607 TYR A O 1
ATOM 5136 N N . ILE A 1 608 ? 24.415 62.224 -26.197 1.00 91.44 608 ILE A N 1
ATOM 5137 C CA . ILE A 1 608 ? 23.063 62.638 -26.603 1.00 91.44 608 ILE A CA 1
ATOM 5138 C C . ILE A 1 608 ? 22.283 63.143 -25.383 1.00 91.44 608 ILE A C 1
ATOM 5140 O O . ILE A 1 608 ? 21.802 64.276 -25.377 1.00 91.44 608 ILE A O 1
ATOM 5144 N N . ALA A 1 609 ? 22.169 62.302 -24.353 1.00 87.38 609 ALA A N 1
ATOM 5145 C CA . ALA A 1 609 ? 21.399 62.538 -23.134 1.00 87.38 609 ALA A CA 1
ATOM 5146 C C . ALA A 1 609 ? 21.910 61.628 -22.001 1.00 87.38 609 ALA A C 1
ATOM 5148 O O . ALA A 1 609 ? 22.835 60.841 -22.198 1.00 87.38 609 ALA A O 1
ATOM 5149 N N . ALA A 1 610 ? 21.343 61.746 -20.796 1.00 81.75 610 ALA A N 1
ATOM 5150 C CA . ALA A 1 610 ? 21.814 61.002 -19.630 1.00 81.75 610 ALA A CA 1
ATOM 5151 C C . ALA A 1 610 ? 21.805 59.485 -19.901 1.00 81.75 610 ALA A C 1
ATOM 5153 O O . ALA A 1 610 ? 20.748 58.903 -20.122 1.00 81.75 610 ALA A O 1
ATOM 5154 N N . ASN A 1 611 ? 22.990 58.869 -19.852 1.00 78.81 611 ASN A N 1
ATOM 5155 C CA . ASN A 1 611 ? 23.254 57.458 -20.170 1.00 78.81 611 ASN A CA 1
ATOM 5156 C C . ASN A 1 611 ? 23.044 57.046 -21.644 1.00 78.81 611 ASN A C 1
ATOM 5158 O O . ASN A 1 611 ? 23.008 55.854 -21.936 1.00 78.81 611 ASN A O 1
ATOM 5162 N N . GLU A 1 612 ? 22.970 57.997 -22.580 1.00 84.44 612 GLU A N 1
ATOM 5163 C CA . GLU A 1 612 ? 22.811 57.729 -24.013 1.00 84.44 612 GLU A CA 1
ATOM 5164 C C . GLU A 1 612 ? 23.925 58.384 -24.839 1.00 84.44 612 GLU A C 1
ATOM 5166 O O . GLU A 1 612 ? 24.126 59.604 -24.828 1.00 84.44 612 GLU A O 1
ATOM 5171 N N . TYR A 1 613 ? 24.626 57.556 -25.612 1.00 87.56 613 TYR A N 1
ATOM 5172 C CA . TYR A 1 613 ? 25.721 57.967 -26.485 1.00 87.56 613 TYR A CA 1
ATOM 5173 C C . TYR A 1 613 ? 25.475 57.453 -27.904 1.00 87.56 613 TYR A C 1
ATOM 5175 O O . TYR A 1 613 ? 25.031 56.323 -28.102 1.00 87.56 613 TYR A O 1
ATOM 5183 N N . LYS A 1 614 ? 25.794 58.276 -28.905 1.00 88.50 614 LYS A N 1
ATOM 5184 C CA . LYS A 1 614 ? 25.831 57.882 -30.314 1.00 88.50 614 LYS A CA 1
ATOM 5185 C C . LYS A 1 614 ? 27.270 57.594 -30.698 1.00 88.50 614 LYS A C 1
ATOM 5187 O O . LYS A 1 614 ? 28.106 58.482 -30.583 1.00 88.50 614 LYS A O 1
ATOM 5192 N N . ALA A 1 615 ? 27.547 56.409 -31.214 1.00 87.44 615 ALA A N 1
ATOM 5193 C CA . ALA A 1 615 ? 28.867 56.037 -31.702 1.00 87.44 615 ALA A CA 1
ATOM 5194 C C . ALA A 1 615 ? 28.758 55.327 -33.051 1.00 87.44 615 ALA A C 1
ATOM 5196 O O . ALA A 1 615 ? 27.729 54.723 -33.357 1.00 87.44 615 ALA A O 1
ATOM 5197 N N . ASN A 1 616 ? 29.831 55.382 -33.832 1.00 85.19 616 ASN A N 1
ATOM 5198 C CA . ASN A 1 616 ? 30.045 54.473 -34.952 1.00 85.19 616 ASN A CA 1
ATOM 5199 C C . ASN A 1 616 ? 30.943 53.328 -34.460 1.00 85.19 616 ASN A C 1
ATOM 5201 O O . ASN A 1 616 ? 31.768 53.551 -33.575 1.00 85.19 616 ASN A O 1
ATOM 5205 N N . TRP A 1 617 ? 30.826 52.126 -35.021 1.00 84.81 617 TRP A N 1
ATOM 5206 C CA . TRP A 1 617 ? 31.745 51.023 -34.716 1.00 84.81 617 TRP A CA 1
ATOM 5207 C C . TRP A 1 617 ? 32.408 50.488 -35.982 1.00 84.81 617 TRP A C 1
ATOM 5209 O O . TRP A 1 617 ? 31.863 50.611 -37.080 1.00 84.81 617 TRP A O 1
ATOM 5219 N N . ILE A 1 618 ? 33.606 49.926 -35.827 1.00 77.50 618 ILE A N 1
ATOM 5220 C CA . ILE A 1 618 ? 34.374 49.336 -36.928 1.00 77.50 618 ILE A CA 1
ATOM 5221 C C . ILE A 1 618 ? 33.922 47.885 -37.135 1.00 77.50 618 ILE A C 1
ATOM 5223 O O . ILE A 1 618 ? 34.081 47.051 -36.245 1.00 77.50 618 ILE A O 1
ATOM 5227 N N . GLU A 1 619 ? 33.383 47.575 -38.315 1.00 63.16 619 GLU A N 1
ATOM 5228 C CA . GLU A 1 619 ? 33.209 46.198 -38.794 1.00 63.16 619 GLU A CA 1
ATOM 5229 C C . GLU A 1 619 ? 34.559 45.733 -39.368 1.00 63.16 619 GLU A C 1
ATOM 5231 O O . GLU A 1 619 ? 35.042 46.293 -40.351 1.00 63.16 619 GLU A O 1
ATOM 5236 N N . LEU A 1 620 ? 35.215 44.754 -38.739 1.00 53.44 620 LEU A N 1
ATOM 5237 C CA . LEU A 1 620 ? 36.344 44.067 -39.373 1.00 53.44 620 LEU A CA 1
ATOM 5238 C C . LEU A 1 620 ? 35.770 43.091 -40.407 1.00 53.44 620 LEU A C 1
ATOM 5240 O O . LEU A 1 620 ? 34.840 42.352 -40.091 1.00 53.44 620 LEU A O 1
ATOM 5244 N N . ASP A 1 621 ? 36.302 43.135 -41.629 1.00 43.69 621 ASP A N 1
ATOM 5245 C CA . ASP A 1 621 ? 35.840 42.377 -42.796 1.00 43.69 621 ASP A CA 1
ATOM 5246 C C . ASP A 1 621 ? 35.387 40.942 -42.484 1.00 43.69 621 ASP A C 1
ATOM 5248 O O . ASP A 1 621 ? 36.081 40.175 -41.811 1.00 43.69 621 ASP A O 1
ATOM 5252 N N . LYS A 1 622 ? 34.240 40.567 -43.068 1.00 43.16 622 LYS A N 1
ATOM 5253 C CA . LYS A 1 622 ? 33.731 39.192 -43.123 1.00 43.16 622 LYS A CA 1
ATOM 5254 C C . LYS A 1 622 ? 34.822 38.241 -43.627 1.00 43.16 622 LYS A C 1
ATOM 5256 O O . LYS A 1 622 ? 35.199 38.304 -44.799 1.00 43.16 622 LYS A O 1
ATOM 5261 N N . LYS A 1 623 ? 35.259 37.321 -42.770 1.00 30.58 623 LYS A N 1
ATOM 5262 C CA . LYS A 1 623 ? 35.837 36.039 -43.177 1.00 30.58 623 LYS A CA 1
ATOM 5263 C C . LYS A 1 623 ? 34.954 34.909 -42.696 1.00 30.58 623 LYS A C 1
ATOM 5265 O O . LYS A 1 623 ? 34.552 34.963 -41.514 1.00 30.58 623 LYS A O 1
#

Sequence (623 aa):
MDKKRKIKLSYNVCKICNRICYTRHFQQDFKNWTSGNNDIDNFIQYTQLSAHNDVKKALEWIPYDRFHNIKYVEKDRYQANWNDGNIIDWDSKNKNWKREGQNIIVILKKLNTEDITLEFMNEIAIAYGITQNPETKDYMRVLSKKCKKCEYICFSIYFQQNFNNWTSCNEGVDKFIQNIQLSTHDNLKEALEWIPYDKFYNIKYIAENEYYEANWIDGNLYYWNENIQNWIRKNQNMIVMLKKLNNTNDITLEFVDEIVIAYGITQIPETKDYMMVLNEKCKKCNNICYSIHFQQNFNNWTSGNNDIDNFIQYTQLSAHNDVKKALEWIPYDQFYSIEYIEKDRYQASWNDGNIIDWDSKNKNWKREGKNMIVILKKLNNTKDITLGFANETAIAYGITQIPETKDYMKVLSKKCKKCDYICSSIYFQQNFNNWTSGNEGVDKFIQDIQLSTHDNLKNALEWISYDKFYDITYFVNDRYQANWIEGNIINWNESIQNWTRDQNTIVILKKLNNTKDITLEFVNEIAIAYGITQNPETKDYMMVLNEKCKKCNDKCYSIHFTHNFNNWTSGNEDVDKFIQDTQLSAHNDVKKALEWITYDKFYNINYIAANEYKANWIELDKK

Organism: Rhizophagus irregularis (strain DAOM 197198w) (NCBI:txid1432141)

Foldseek 3Di:
DDDPPPPPPDPQADPVVRHRFQLSLCVVCLVVQDPVDPLQSVVQNVQSNVCGHNCLSHAGADEPVQWDPWADDDDQKIKTFGAFAAFGAQDPVVRDTDHDDGRDIWMWHFADSVCNPVVVVPDQFRWRYWYADPVVRTITTTGDCAGPVPRHHFQLSLCVVCLVVQDPVDPLQSVVQNVQSNVHGHDQLSHAGEDEPVQWPPWADPDQFQKIKTFGAQAAFDDADPVVSDTDHDDGRDIWMKHWDPDSVSVVVVSPDQFWRWHYKYADPVPRTIITITDCHTPVPRHRFQLSLCVRNLVVQDPVDPLQSVVQNVQSNVHGHHCLSGAGADEPVQWDPWADDDDQKIKTFGQFAAFDDADPVVSDTDHDQGRHIWMWHWDPDSVPVVVVPVLDQFRWHYKYADPPPRTITTTTDCAGPVPRHRWQLSLCVVCLVVQDPVDPLQSVVLNVQSNVDTHPQQQRAGEDEPVQWPPWADDADQKTKTWGAFAAFDGADPVVRGTDHDGGAIWIWHWDPDSVCPVVCSVPDQFRWRYWYADPVVRTITTITHCAGPVPRHNFQLSVCVRCLVVADPVDPVVSVVQNVQRNVRGHHCVSGDGHDDPVQWDPWADDDDVDIDTDGDDDDDD